Protein AF-0000000080280709 (afdb_homodimer)

Foldseek 3Di:
DPPPPPPPPPPDQPLVVLLVVVVVCDVVCVQPAFRADDALVRVCVVSVDDSVSSVSNLVVCVVVQQWDADVPPHIGGHPLPAQEAEPPCLQVVDFFASLCVSLVVVVWHKDKDKDKDKFFDDPVRCVLQVHDGGAIWIKMWMFMDTNPATFKIKIKIFGCVQCPPHQPVDCQDHPSNGGYDQNSSVVVFKHWDDKDKDKDKAADDPVCCVRRVADPPWIKIKIWMWIWIDGDPDPDTGTGMIMIMIGGPSRHDYHYDDDDDD/DPPPPPPPPPPPQPLVVLLVVVVVCDVVCVQPAFRADDALVRSCVVSVDDSVSSVSNLVVCVLVQQWDADPPPHIGGHPLPAQEAEPPCLQVVDFFASLCVSLVVVVWHKDKDKDKDKFFDDPVRCVLQVHDGGAIWIKMWMFMDTNPATFKIKIKIFGCVQLPPHQPVDCQDHPSNGGYDQNSSVVVFKHWDDKDKDKDKAADDPVCCVRRVADPPWIKIKIWMWIWIDGDPDPDTGTGMIMIMIGGPSRHDYHYDDDDDD

Secondary structure (DSSP, 8-state):
-------------HHHHHHHHHHHHHHTTSS-BTPBPPPHHHHHHHHT--HHHHHHHHHHHHHTTSEEEETTTEEEE-----EEEEETGGGTS-SB-HHHHHHHHTT--EEEEEEEEEEEPPHHHHHHHT--TT-EEEEEEEEEEETTEEEEEEEEEEEHHHHTTSTTSSTTSSTTTTB-HHHHHHTTTEEEEEEEEEEEEEPPPHHHHHHHTPPTT--EEEEEEEEEEEETT----EEEEEEEEEEETTTEEEEEEEEPP-/-------------HHHHHHHHHHHHHHTTSS-BTPBPPPHHHHHHHHT--HHHHHHHHHHHHHTTSEEEETTTEEEE-----EEEEETGGGTS-SB-HHHHHHHHTT--EEEEEEEEEEEPPHHHHHHHT--TT-EEEEEEEEEEETTEEEEEEEEEEEHHHHTTSTTSSTTSSTTTTB-HHHHHHTTTEEEEEEEEEEEEEPPPHHHHHHHTPPTT--EEEEEEEEEEEETT----EEEEEEEEEEETTTEEEEEEEEPP-

Structure (mmCIF, N/CA/C/O backbone):
data_AF-0000000080280709-model_v1
#
loop_
_entity.id
_entity.type
_entity.pdbx_description
1 polymer 'HTH gntR-type domain-containing protein'
#
loop_
_atom_site.group_PDB
_atom_site.id
_atom_site.type_symbol
_atom_site.label_atom_id
_atom_site.label_alt_id
_atom_site.label_comp_id
_atom_site.label_asym_id
_atom_site.label_entity_id
_atom_site.label_seq_id
_atom_site.pdbx_PDB_ins_code
_atom_site.Cartn_x
_atom_site.Cartn_y
_atom_site.Cartn_z
_atom_site.occupancy
_atom_site.B_iso_or_equiv
_atom_site.auth_seq_id
_atom_site.auth_comp_id
_atom_site.auth_asym_id
_atom_site.auth_atom_id
_atom_site.pdbx_PDB_model_num
ATOM 1 N N . MET A 1 1 ? -32.844 34.219 34.625 1 28.3 1 MET A N 1
ATOM 2 C CA . MET A 1 1 ? -33.438 33.531 33.469 1 28.3 1 MET A CA 1
ATOM 3 C C . MET A 1 1 ? -32.469 33.438 32.312 1 28.3 1 MET A C 1
ATOM 5 O O . MET A 1 1 ? -32.656 34.062 31.297 1 28.3 1 MET A O 1
ATOM 9 N N . SER A 1 2 ? -31.188 33.344 32.469 1 33.78 2 SER A N 1
ATOM 10 C CA . SER A 1 2 ? -30.172 33.375 31.406 1 33.78 2 SER A CA 1
ATOM 11 C C . SER A 1 2 ? -30.312 32.188 30.469 1 33.78 2 SER A C 1
ATOM 13 O O . SER A 1 2 ? -30.219 31.031 30.891 1 33.78 2 SER A O 1
ATOM 15 N N . SER A 1 3 ? -31.141 32.344 29.328 1 34.31 3 SER A N 1
ATOM 16 C CA . SER A 1 3 ? -31.516 31.453 28.266 1 34.31 3 SER A CA 1
ATOM 17 C C . SER A 1 3 ? -30.281 30.875 27.562 1 34.31 3 SER A C 1
ATOM 19 O O . SER A 1 3 ? -29.406 31.641 27.125 1 34.31 3 SER A O 1
ATOM 21 N N . ASN A 1 4 ? -29.656 29.844 27.984 1 36.59 4 ASN A N 1
ATOM 22 C CA . ASN A 1 4 ? -28.594 29.047 27.375 1 36.59 4 ASN A CA 1
ATOM 23 C C . ASN A 1 4 ? -28.891 28.75 25.906 1 36.59 4 ASN A C 1
ATOM 25 O O . ASN A 1 4 ? -29.719 27.906 25.594 1 36.59 4 ASN A O 1
ATOM 29 N N . ASP A 1 5 ? -28.906 29.766 24.984 1 34.97 5 ASP A N 1
ATOM 30 C CA . ASP A 1 5 ? -29.094 29.719 23.531 1 34.97 5 ASP A CA 1
ATOM 31 C C . ASP A 1 5 ? -28.172 28.688 22.891 1 34.97 5 ASP A C 1
ATOM 33 O O . ASP A 1 5 ? -26.953 28.781 22.984 1 34.97 5 ASP A O 1
ATOM 37 N N . ARG A 1 6 ? -28.547 27.406 22.859 1 39.41 6 ARG A N 1
ATOM 38 C CA . ARG A 1 6 ? -27.906 26.312 22.141 1 39.41 6 ARG A CA 1
ATOM 39 C C . ARG A 1 6 ? -27.469 26.766 20.75 1 39.41 6 ARG A C 1
ATOM 41 O O . ARG A 1 6 ? -28.281 27.281 19.969 1 39.41 6 ARG A O 1
ATOM 48 N N . SER A 1 7 ? -26.25 27.219 20.547 1 40.31 7 SER A N 1
ATOM 49 C CA . SER A 1 7 ? -25.578 27.562 19.297 1 40.31 7 SER A CA 1
ATOM 50 C C . SER A 1 7 ? -25.906 26.562 18.203 1 40.31 7 SER A C 1
ATOM 52 O O . SER A 1 7 ? -25.625 25.359 18.344 1 40.31 7 SER A O 1
ATOM 54 N N . ALA A 1 8 ? -27.047 26.562 17.531 1 42.47 8 ALA A N 1
ATOM 55 C CA . ALA A 1 8 ? -27.5 25.891 16.312 1 42.47 8 ALA A CA 1
ATOM 56 C C . ALA A 1 8 ? -26.359 25.719 15.328 1 42.47 8 ALA A C 1
ATOM 58 O O . ALA A 1 8 ? -25.672 26.672 14.977 1 42.47 8 ALA A O 1
ATOM 59 N N . THR A 1 9 ? -25.719 24.703 15.203 1 44.59 9 THR A N 1
ATOM 60 C CA . THR A 1 9 ? -24.719 24.344 14.203 1 44.59 9 THR A CA 1
ATOM 61 C C . THR A 1 9 ? -25.125 24.859 12.828 1 44.59 9 THR A C 1
ATOM 63 O O . THR A 1 9 ? -26.203 24.531 12.328 1 44.59 9 THR A O 1
ATOM 66 N N . LYS A 1 10 ? -24.906 26.078 12.43 1 52.16 10 LYS A N 1
ATOM 67 C CA . LYS A 1 10 ? -25.203 26.781 11.18 1 52.16 10 LYS A CA 1
ATOM 68 C C . LYS A 1 10 ? -25.062 25.828 9.984 1 52.16 10 LYS A C 1
ATOM 70 O O . LYS A 1 10 ? -24.062 25.109 9.875 1 52.16 10 LYS A O 1
ATOM 75 N N . PRO A 1 11 ? -26.078 25.547 9.266 1 57.25 11 PRO A N 1
ATOM 76 C CA . PRO A 1 11 ? -26.047 24.719 8.055 1 57.25 11 PRO A CA 1
ATOM 77 C C . PRO A 1 11 ? -24.906 25.078 7.113 1 57.25 11 PRO A C 1
ATOM 79 O O . PRO A 1 11 ? -24.5 26.234 7.051 1 57.25 11 PRO A O 1
ATOM 82 N N . ALA A 1 12 ? -24.188 24.156 6.664 1 64 12 ALA A N 1
ATOM 83 C CA . ALA A 1 12 ? -23.125 24.422 5.707 1 64 12 ALA A CA 1
ATOM 84 C C . ALA A 1 12 ? -23.594 25.359 4.602 1 64 12 ALA A C 1
ATOM 86 O O . ALA A 1 12 ? -24.75 25.312 4.18 1 64 12 ALA A O 1
ATOM 87 N N . PRO A 1 13 ? -22.797 26.312 4.223 1 74.5 13 PRO A N 1
ATOM 88 C CA . PRO A 1 13 ? -23.141 27.188 3.1 1 74.5 13 PRO A CA 1
ATOM 89 C C . PRO A 1 13 ? -23.656 26.422 1.882 1 74.5 13 PRO A C 1
ATOM 91 O O . PRO A 1 13 ? -23.203 25.297 1.623 1 74.5 13 PRO A O 1
ATOM 94 N N . GLN A 1 14 ? -24.609 26.922 1.315 1 82.44 14 GLN A N 1
ATOM 95 C CA . GLN A 1 14 ? -25.312 26.266 0.213 1 82.44 14 GLN A CA 1
ATOM 96 C C . GLN A 1 14 ? -24.328 25.797 -0.856 1 82.44 14 GLN A C 1
ATOM 98 O O . GLN A 1 14 ? -24.516 24.719 -1.444 1 82.44 14 GLN A O 1
ATOM 103 N N . TYR A 1 15 ? -23.219 26.656 -1.195 1 85.62 15 TYR A N 1
ATOM 104 C CA . TYR A 1 15 ? -22.281 26.234 -2.23 1 85.62 15 TYR A CA 1
ATOM 105 C C . TYR A 1 15 ? -21.578 24.953 -1.834 1 85.62 15 TYR A C 1
ATOM 107 O O . TYR A 1 15 ? -21.266 24.109 -2.686 1 85.62 15 TYR A O 1
ATOM 115 N N . MET A 1 16 ? -21.391 24.703 -0.608 1 81.06 16 MET A N 1
ATOM 116 C CA . MET A 1 16 ? -20.734 23.5 -0.13 1 81.06 16 MET A CA 1
ATOM 117 C C . MET A 1 16 ? -21.656 22.297 -0.261 1 81.06 16 MET A C 1
ATOM 119 O O . MET A 1 16 ? -21.203 21.188 -0.563 1 81.06 16 MET A O 1
ATOM 123 N N . GLN A 1 17 ? -22.891 22.578 -0.049 1 83.06 17 GLN A N 1
ATOM 124 C CA . GLN A 1 17 ? -23.875 21.516 -0.211 1 83.06 17 GLN A CA 1
ATOM 125 C C . GLN A 1 17 ? -23.938 21.047 -1.662 1 83.06 17 GLN A C 1
ATOM 127 O O . GLN A 1 17 ? -23.969 19.844 -1.932 1 83.06 17 GLN A O 1
ATOM 132 N N . ILE A 1 18 ? -24.016 22 -2.506 1 87.81 18 ILE A N 1
ATOM 133 C CA . ILE A 1 18 ? -24.047 21.688 -3.93 1 87.81 18 ILE A CA 1
ATOM 134 C C . ILE A 1 18 ? -22.766 20.953 -4.328 1 87.81 18 ILE A C 1
ATOM 136 O O . ILE A 1 18 ? -22.812 19.953 -5.039 1 87.81 18 ILE A O 1
ATOM 140 N N . ALA A 1 19 ? -21.656 21.484 -3.795 1 86.62 19 ALA A N 1
ATOM 141 C CA . ALA A 1 19 ? -20.375 20.844 -4.098 1 86.62 19 ALA A CA 1
ATOM 142 C C . ALA A 1 19 ? -20.344 19.406 -3.604 1 86.62 19 ALA A C 1
ATOM 144 O O . ALA A 1 19 ? -19.875 18.516 -4.309 1 86.62 19 ALA A O 1
ATOM 145 N N . GLU A 1 20 ? -20.828 19.234 -2.48 1 79.31 20 GLU A N 1
ATOM 146 C CA . GLU A 1 20 ? -20.859 17.891 -1.909 1 79.31 20 GLU A CA 1
ATOM 147 C C . GLU A 1 20 ? -21.734 16.953 -2.736 1 79.31 20 GLU A C 1
ATOM 149 O O . GLU A 1 20 ? -21.391 15.789 -2.943 1 79.31 20 GLU A O 1
ATOM 154 N N . ASP A 1 21 ? -22.812 17.469 -3.191 1 80.81 21 ASP A N 1
ATOM 155 C CA . ASP A 1 21 ? -23.703 16.688 -4.047 1 80.81 21 ASP A CA 1
ATOM 156 C C . ASP A 1 21 ? -23 16.266 -5.34 1 80.81 21 ASP A C 1
ATOM 158 O O . ASP A 1 21 ? -23.047 15.102 -5.73 1 80.81 21 ASP A O 1
ATOM 162 N N . LEU A 1 22 ? -22.375 17.203 -5.941 1 85.5 22 LEU A N 1
ATOM 163 C CA . LEU A 1 22 ? -21.656 16.922 -7.176 1 85.5 22 LEU A CA 1
ATOM 164 C C . LEU A 1 22 ? -20.5 15.953 -6.918 1 85.5 22 LEU A C 1
ATOM 166 O O . LEU A 1 22 ? -20.281 15.023 -7.699 1 85.5 22 LEU A O 1
ATOM 170 N N . ARG A 1 23 ? -19.828 16.141 -5.781 1 77.5 23 ARG A N 1
ATOM 171 C CA . ARG A 1 23 ? -18.75 15.242 -5.375 1 77.5 23 ARG A CA 1
ATOM 172 C C . ARG A 1 23 ? -19.25 13.805 -5.301 1 77.5 23 ARG A C 1
ATOM 174 O O . ARG A 1 23 ? -18.578 12.891 -5.789 1 77.5 23 ARG A O 1
ATOM 181 N N . GLN A 1 24 ? -20.328 13.688 -4.715 1 71.81 24 GLN A N 1
ATOM 182 C CA . GLN A 1 24 ? -20.906 12.359 -4.547 1 71.81 24 GLN A CA 1
ATOM 183 C C . GLN A 1 24 ? -21.266 11.742 -5.898 1 71.81 24 GLN A C 1
ATOM 185 O O . GLN A 1 24 ? -21 10.562 -6.129 1 71.81 24 GLN A O 1
ATOM 190 N N . GLN A 1 25 ? -21.797 12.57 -6.723 1 77.62 25 GLN A N 1
ATOM 191 C CA . GLN A 1 25 ? -22.156 12.078 -8.047 1 77.62 25 GLN A CA 1
ATOM 192 C C . GLN A 1 25 ? -20.938 11.656 -8.844 1 77.62 25 GLN A C 1
ATOM 194 O O . GLN A 1 25 ? -20.953 10.656 -9.555 1 77.62 25 GLN A O 1
ATOM 199 N N . ILE A 1 26 ? -19.891 12.398 -8.656 1 77 26 ILE A N 1
ATOM 200 C CA . ILE A 1 26 ? -18.641 12.086 -9.328 1 77 26 ILE A CA 1
ATOM 201 C C . ILE A 1 26 ? -18.062 10.781 -8.766 1 77 26 ILE A C 1
ATOM 203 O O . ILE A 1 26 ? -17.656 9.898 -9.523 1 77 26 ILE A O 1
ATOM 207 N N . ARG A 1 27 ? -18.203 10.719 -7.492 1 63 27 ARG A N 1
ATOM 208 C CA . ARG A 1 27 ? -17.641 9.57 -6.789 1 63 27 ARG A CA 1
ATOM 209 C C . ARG A 1 27 ? -18.344 8.281 -7.191 1 63 27 ARG A C 1
ATOM 211 O O . ARG A 1 27 ? -17.703 7.246 -7.379 1 63 27 ARG A O 1
ATOM 218 N N . VAL A 1 28 ? -19.625 8.398 -7.34 1 58.59 28 VAL A N 1
ATOM 219 C CA . VAL A 1 28 ? -20.391 7.184 -7.594 1 58.59 28 VAL A CA 1
ATOM 220 C C . VAL A 1 28 ? -20.531 6.965 -9.102 1 58.59 28 VAL A C 1
ATOM 222 O O . VAL A 1 28 ? -21.234 6.062 -9.539 1 58.59 28 VAL A O 1
ATOM 225 N N . GLY A 1 29 ? -19.844 7.781 -9.844 1 63.94 29 GLY A N 1
ATOM 226 C CA . GLY A 1 29 ? -19.75 7.586 -11.281 1 63.94 29 GLY A CA 1
ATOM 227 C C . GLY A 1 29 ? -20.938 8.141 -12.039 1 63.94 29 GLY A C 1
ATOM 228 O O . GLY A 1 29 ? -21.031 7.98 -13.258 1 63.94 29 GLY A O 1
ATOM 229 N N . LEU A 1 30 ? -21.891 8.742 -11.359 1 71.44 30 LEU A N 1
ATOM 230 C CA . LEU A 1 30 ? -23.031 9.367 -12.031 1 71.44 30 LEU A CA 1
ATOM 231 C C . LEU A 1 30 ? -22.562 10.5 -12.938 1 71.44 30 LEU A C 1
ATOM 233 O O . LEU A 1 30 ? -23.172 10.75 -13.984 1 71.44 30 LEU A O 1
ATOM 237 N N . LEU A 1 31 ? -21.609 11.195 -12.516 1 79.88 31 LEU A N 1
ATOM 238 C CA . LEU A 1 31 ? -20.875 12.148 -13.336 1 79.88 31 LEU A CA 1
ATOM 239 C C . LEU A 1 31 ? -19.516 11.578 -13.727 1 79.88 31 LEU A C 1
ATOM 241 O O . LEU A 1 31 ? -18.562 11.625 -12.938 1 79.88 31 LEU A O 1
ATOM 245 N N . PRO A 1 32 ? -19.516 10.969 -14.828 1 74.44 32 PRO A N 1
ATOM 246 C CA . PRO A 1 32 ? -18.281 10.266 -15.195 1 74.44 32 PRO A CA 1
ATOM 247 C C . PRO A 1 32 ? -17.141 11.219 -15.531 1 74.44 32 PRO A C 1
ATOM 249 O O . PRO A 1 32 ? -17.375 12.375 -15.883 1 74.44 32 PRO A O 1
ATOM 252 N N . VAL A 1 33 ? -15.922 10.648 -15.367 1 74.06 33 VAL A N 1
ATOM 253 C CA . VAL A 1 33 ? -14.734 11.398 -15.773 1 74.06 33 VAL A CA 1
ATOM 254 C C . VAL A 1 33 ? -14.906 11.898 -17.203 1 74.06 33 VAL A C 1
ATOM 256 O O . VAL A 1 33 ? -15.391 11.164 -18.078 1 74.06 33 VAL A O 1
ATOM 259 N N . ASP A 1 34 ? -14.633 13.078 -17.344 1 78.06 34 ASP A N 1
ATOM 260 C CA . ASP A 1 34 ? -14.703 13.82 -18.609 1 78.06 34 ASP A CA 1
ATOM 261 C C . ASP A 1 34 ? -16.156 14.031 -19.031 1 78.06 34 ASP A C 1
ATOM 263 O O . ASP A 1 34 ? -16.422 14.539 -20.125 1 78.06 34 ASP A O 1
ATOM 267 N N . GLY A 1 35 ? -17.047 13.664 -18.234 1 82.06 35 GLY A N 1
ATOM 268 C CA . GLY A 1 35 ? -18.438 14.016 -18.453 1 82.06 35 GLY A CA 1
ATOM 269 C C . GLY A 1 35 ? -18.766 15.422 -17.984 1 82.06 35 GLY A C 1
ATOM 270 O O . GLY A 1 35 ? -18.125 15.961 -17.094 1 82.06 35 GLY A O 1
ATOM 271 N N . PRO A 1 36 ? -19.812 15.977 -18.688 1 86.12 36 PRO A N 1
ATOM 272 C CA . PRO A 1 36 ? -20.219 17.312 -18.266 1 86.12 36 PRO A CA 1
ATOM 273 C C . PRO A 1 36 ? -20.922 17.312 -16.906 1 86.12 36 PRO A C 1
ATOM 275 O O . PRO A 1 36 ? -21.625 16.359 -16.578 1 86.12 36 PRO A O 1
ATOM 278 N N . VAL A 1 37 ? -20.594 18.297 -16.141 1 89.75 37 VAL A N 1
ATOM 279 C CA . VAL A 1 37 ? -21.391 18.531 -14.938 1 89.75 37 VAL A CA 1
ATOM 280 C C . VAL A 1 37 ? -22.422 19.625 -15.227 1 89.75 37 VAL A C 1
ATOM 282 O O . VAL A 1 37 ? -22.266 20.406 -16.156 1 89.75 37 VAL A O 1
ATOM 285 N N . PRO A 1 38 ? -23.562 19.625 -14.484 1 90.44 38 PRO A N 1
ATOM 286 C CA . PRO A 1 38 ? -24.547 20.703 -14.672 1 90.44 38 PRO A CA 1
ATOM 287 C C . PRO A 1 38 ? -23.922 22.078 -14.633 1 90.44 38 PRO A C 1
ATOM 289 O O . PRO A 1 38 ? -23.016 22.328 -13.828 1 90.44 38 PRO A O 1
ATOM 292 N N . SER A 1 39 ? -24.359 22.891 -15.57 1 89.56 39 SER A N 1
ATOM 293 C CA . SER A 1 39 ? -23.875 24.266 -15.602 1 89.56 39 SER A CA 1
ATOM 294 C C . SER A 1 39 ? -24.312 25.031 -14.352 1 89.56 39 SER A C 1
ATOM 296 O O . SER A 1 39 ? -25.203 24.578 -13.617 1 89.56 39 SER A O 1
ATOM 298 N N . ALA A 1 40 ? -23.609 26.141 -14.148 1 91.56 40 ALA A N 1
ATOM 299 C CA . ALA A 1 40 ? -24.016 27 -13.039 1 91.56 40 ALA A CA 1
ATOM 300 C C . ALA A 1 40 ? -25.484 27.375 -13.148 1 91.56 40 ALA A C 1
ATOM 302 O O . ALA A 1 40 ? -26.219 27.359 -12.148 1 91.56 40 ALA A O 1
ATOM 303 N N . ALA A 1 41 ? -25.938 27.641 -14.32 1 91.56 41 ALA A N 1
ATOM 304 C CA . ALA A 1 41 ? -27.328 28 -14.562 1 91.56 41 ALA A CA 1
ATOM 305 C C . ALA A 1 41 ? -28.25 26.828 -14.219 1 91.56 41 ALA A C 1
ATOM 307 O O . ALA A 1 41 ? -29.297 27.016 -13.602 1 91.56 41 ALA A O 1
ATOM 308 N N . ALA A 1 42 ? -27.859 25.719 -14.617 1 93.12 42 ALA A N 1
ATOM 309 C CA . ALA A 1 42 ? -28.656 24.516 -14.328 1 93.12 42 ALA A CA 1
ATOM 310 C C . ALA A 1 42 ? -28.703 24.25 -12.828 1 93.12 42 ALA A C 1
ATOM 312 O O . ALA A 1 42 ? -29.75 23.875 -12.297 1 93.12 42 ALA A O 1
ATOM 313 N N . LEU A 1 43 ? -27.578 24.406 -12.156 1 93.06 43 LEU A N 1
ATOM 314 C CA . LEU A 1 43 ? -27.516 24.188 -10.719 1 93.06 43 LEU A CA 1
ATOM 315 C C . LEU A 1 43 ? -28.391 25.188 -9.969 1 93.06 43 LEU A C 1
ATOM 317 O O . LEU A 1 43 ? -29 24.844 -8.953 1 93.06 43 LEU A O 1
ATOM 321 N N . CYS A 1 44 ? -28.469 26.406 -10.461 1 90.94 44 CYS A N 1
ATOM 322 C CA . CYS A 1 44 ? -29.359 27.422 -9.906 1 90.94 44 CYS A CA 1
ATOM 323 C C . CYS A 1 44 ? -30.797 26.938 -9.891 1 90.94 44 CYS A C 1
ATOM 325 O O . CYS A 1 44 ? -31.484 27.047 -8.867 1 90.94 44 CYS A O 1
ATOM 327 N N . LYS A 1 45 ? -31.109 26.453 -10.984 1 91.25 45 LYS A N 1
ATOM 328 C CA . LYS A 1 45 ? -32.5 25.984 -11.133 1 91.25 45 LYS A CA 1
ATOM 329 C C . LYS A 1 45 ? -32.75 24.766 -10.266 1 91.25 45 LYS A C 1
ATOM 331 O O . LYS A 1 45 ? -33.781 24.656 -9.617 1 91.25 45 LYS A O 1
ATOM 336 N N . GLN A 1 46 ? -31.812 23.891 -10.25 1 89.56 46 GLN A N 1
ATOM 337 C CA . GLN A 1 46 ? -31.969 22.609 -9.555 1 89.56 46 GLN A CA 1
ATOM 338 C C . GLN A 1 46 ? -32 22.797 -8.047 1 89.56 46 GLN A C 1
ATOM 340 O O . GLN A 1 46 ? -32.719 22.109 -7.34 1 89.56 46 GLN A O 1
ATOM 345 N N . HIS A 1 47 ? -31.172 23.719 -7.535 1 89.69 47 HIS A N 1
ATOM 346 C CA . HIS A 1 47 ? -30.969 23.844 -6.094 1 89.69 47 HIS A CA 1
ATOM 347 C C . HIS A 1 47 ? -31.578 25.141 -5.562 1 89.69 47 HIS A C 1
ATOM 349 O O . HIS A 1 47 ? -31.531 25.406 -4.359 1 89.69 47 HIS A O 1
ATOM 355 N N . ASP A 1 48 ? -32.156 25.891 -6.441 1 90.75 48 ASP A N 1
ATOM 356 C CA . ASP A 1 48 ? -32.75 27.172 -6.09 1 90.75 48 ASP A CA 1
ATOM 357 C C . ASP A 1 48 ? -31.75 28.062 -5.348 1 90.75 48 ASP A C 1
ATOM 359 O O . ASP A 1 48 ? -32.031 28.5 -4.227 1 90.75 48 ASP A O 1
ATOM 363 N N . VAL A 1 49 ? -30.656 28.266 -5.941 1 91.19 49 VAL A N 1
ATOM 364 C CA . VAL A 1 49 ? -29.594 29.109 -5.383 1 91.19 49 VAL A CA 1
ATOM 365 C C . VAL A 1 49 ? -29.156 30.141 -6.41 1 91.19 49 VAL A C 1
ATOM 367 O O . VAL A 1 49 ? -29.547 30.078 -7.578 1 91.19 49 VAL A O 1
ATOM 370 N N . SER A 1 50 ? -28.453 31.109 -5.906 1 90.75 50 SER A N 1
ATOM 371 C CA . SER A 1 50 ? -27.953 32.156 -6.777 1 90.75 50 SER A CA 1
ATOM 372 C C . SER A 1 50 ? -26.844 31.656 -7.691 1 90.75 50 SER A C 1
ATOM 374 O O . SER A 1 50 ? -26.234 30.641 -7.418 1 90.75 50 SER A O 1
ATOM 376 N N . MET A 1 51 ? -26.672 32.469 -8.82 1 91.69 51 MET A N 1
ATOM 377 C CA . MET A 1 51 ? -25.578 32.188 -9.742 1 91.69 51 MET A CA 1
ATOM 378 C C . MET A 1 51 ? -24.234 32.219 -9.008 1 91.69 51 MET A C 1
ATOM 380 O O . MET A 1 51 ? -23.344 31.406 -9.297 1 91.69 51 MET A O 1
ATOM 384 N N . ILE A 1 52 ? -24.094 33.094 -8.117 1 90.44 52 ILE A N 1
ATOM 385 C CA . ILE A 1 52 ? -22.859 33.219 -7.352 1 90.44 52 ILE A CA 1
ATOM 386 C C . ILE A 1 52 ? -22.625 31.953 -6.551 1 90.44 52 ILE A C 1
ATOM 388 O O . ILE A 1 52 ? -21.5 31.438 -6.523 1 90.44 52 ILE A O 1
ATOM 392 N N . THR A 1 53 ? -23.594 31.484 -5.949 1 89.12 53 THR A N 1
ATOM 393 C CA . THR A 1 53 ? -23.531 30.266 -5.141 1 89.12 53 THR A CA 1
ATOM 394 C C . THR A 1 53 ? -23.188 29.062 -6.004 1 89.12 53 THR A C 1
ATOM 396 O O . THR A 1 53 ? -22.312 28.266 -5.648 1 89.12 53 THR A O 1
ATOM 399 N N . SER A 1 54 ? -23.906 28.875 -7.082 1 91.81 54 SER A N 1
ATOM 400 C CA . SER A 1 54 ? -23.656 27.75 -7.973 1 91.81 54 SER A CA 1
ATOM 401 C C . SER A 1 54 ? -22.25 27.797 -8.555 1 91.81 54 SER A C 1
ATOM 403 O O . SER A 1 54 ? -21.562 26.766 -8.633 1 91.81 54 SER A O 1
ATOM 405 N N . LYS A 1 55 ? -21.844 28.953 -8.93 1 90.38 55 LYS A N 1
ATOM 406 C CA . LYS A 1 55 ? -20.5 29.125 -9.469 1 90.38 55 LYS A CA 1
ATOM 407 C C . LYS A 1 55 ? -19.438 28.812 -8.422 1 90.38 55 LYS A C 1
ATOM 409 O O . LYS A 1 55 ? -18.422 28.188 -8.727 1 90.38 55 LYS A O 1
ATOM 414 N N . LYS A 1 56 ? -19.719 29.25 -7.246 1 87.44 56 LYS A N 1
ATOM 415 C CA . LYS A 1 56 ? -18.797 28.969 -6.145 1 87.44 56 LYS A CA 1
ATOM 416 C C . LYS A 1 56 ? -18.656 27.469 -5.922 1 87.44 56 LYS A C 1
ATOM 418 O O . LYS A 1 56 ? -17.562 26.984 -5.629 1 87.44 56 LYS A O 1
ATOM 423 N N . ALA A 1 57 ? -19.719 26.766 -6.051 1 88.94 57 ALA A N 1
ATOM 424 C CA . ALA A 1 57 ? -19.688 25.312 -5.906 1 88.94 57 ALA A CA 1
ATOM 425 C C . ALA A 1 57 ? -18.812 24.656 -6.969 1 88.94 57 ALA A C 1
ATOM 427 O O . ALA A 1 57 ? -17.984 23.812 -6.66 1 88.94 57 ALA A O 1
ATOM 428 N N . LEU A 1 58 ? -19.078 25.094 -8.188 1 88.88 58 LEU A N 1
ATOM 429 C CA . LEU A 1 58 ? -18.297 24.547 -9.289 1 88.88 58 LEU A CA 1
ATOM 430 C C . LEU A 1 58 ? -16.828 24.922 -9.164 1 88.88 58 LEU A C 1
ATOM 432 O O . LEU A 1 58 ? -15.945 24.109 -9.43 1 88.88 58 LEU A O 1
ATOM 436 N N . GLN A 1 59 ? -16.578 26.141 -8.68 1 82.75 59 GLN A N 1
ATOM 437 C CA . GLN A 1 59 ? -15.203 26.609 -8.477 1 82.75 59 GLN A CA 1
ATOM 438 C C . GLN A 1 59 ? -14.5 25.812 -7.387 1 82.75 59 GLN A C 1
ATOM 440 O O . GLN A 1 59 ? -13.32 25.484 -7.516 1 82.75 59 GLN A O 1
ATOM 445 N N . LEU A 1 60 ? -15.227 25.594 -6.398 1 79.12 60 LEU A N 1
ATOM 446 C CA . LEU A 1 60 ? -14.672 24.781 -5.328 1 79.12 60 LEU A CA 1
ATOM 447 C C . LEU A 1 60 ? -14.227 23.422 -5.863 1 79.12 60 LEU A C 1
ATOM 449 O O . LEU A 1 60 ? -13.102 22.984 -5.609 1 79.12 60 LEU A O 1
ATOM 453 N N . LEU A 1 61 ? -15.094 22.766 -6.602 1 80.56 61 LEU A N 1
ATOM 454 C CA . LEU A 1 61 ? -14.789 21.453 -7.145 1 80.56 61 LEU A CA 1
ATOM 455 C C . LEU A 1 61 ? -13.641 21.531 -8.148 1 80.56 61 LEU A C 1
ATOM 457 O O . LEU A 1 61 ? -12.836 20.609 -8.258 1 80.56 61 LEU A O 1
ATOM 461 N N . GLN A 1 62 ? -13.57 22.641 -8.883 1 77 62 GLN A N 1
ATOM 462 C CA . GLN A 1 62 ? -12.453 22.859 -9.797 1 77 62 GLN A CA 1
ATOM 463 C C . GLN A 1 62 ? -11.141 23.031 -9.047 1 77 62 GLN A C 1
ATOM 465 O O . GLN A 1 62 ? -10.117 22.469 -9.445 1 77 62 GLN A O 1
ATOM 470 N N . SER A 1 63 ? -11.305 23.734 -7.965 1 66.62 63 SER A N 1
ATOM 471 C CA . SER A 1 63 ? -10.109 23.953 -7.164 1 66.62 63 SER A CA 1
ATOM 472 C C . SER A 1 63 ? -9.609 22.641 -6.555 1 66.62 63 SER A C 1
ATOM 474 O O . SER A 1 63 ? -8.414 22.484 -6.285 1 66.62 63 SER A O 1
ATOM 476 N N . GLU A 1 64 ? -10.555 21.766 -6.398 1 63.06 64 GLU A N 1
ATOM 477 C CA . GLU A 1 64 ? -10.234 20.453 -5.844 1 63.06 64 GLU A CA 1
ATOM 478 C C . GLU A 1 64 ? -9.75 19.5 -6.934 1 63.06 64 GLU A C 1
ATOM 480 O O . GLU A 1 64 ? -9.391 18.359 -6.648 1 63.06 64 GLU A O 1
ATOM 485 N N . GLY A 1 65 ? -9.773 19.922 -8.148 1 65.94 65 GLY A N 1
ATOM 486 C CA . GLY A 1 65 ? -9.32 19.125 -9.273 1 65.94 65 GLY A CA 1
ATOM 487 C C . GLY A 1 65 ? -10.367 18.156 -9.773 1 65.94 65 GLY A C 1
ATOM 488 O O . GLY A 1 65 ? -10.062 17.266 -10.578 1 65.94 65 GLY A O 1
ATOM 489 N N . LEU A 1 66 ? -11.516 18.234 -9.219 1 73.19 66 LEU A N 1
ATOM 490 C CA . LEU A 1 66 ? -12.57 17.281 -9.578 1 73.19 66 LEU A CA 1
ATOM 491 C C . LEU A 1 66 ? -13.234 17.672 -10.891 1 73.19 66 LEU A C 1
ATOM 493 O O . LEU A 1 66 ? -13.852 16.844 -11.555 1 73.19 66 LEU A O 1
ATOM 497 N N . LEU A 1 67 ? -13.141 19.031 -11.195 1 80 67 LEU A N 1
ATOM 498 C CA . LEU A 1 67 ? -13.75 19.547 -12.414 1 80 67 LEU A CA 1
ATOM 499 C C . LEU A 1 67 ? -12.742 20.344 -13.234 1 80 67 LEU A C 1
ATOM 501 O O . LEU A 1 67 ? -11.781 20.891 -12.688 1 80 67 LEU A O 1
ATOM 505 N N . TYR A 1 68 ? -12.906 20.25 -14.461 1 79.38 68 TYR A N 1
ATOM 506 C CA . TYR A 1 68 ? -12.211 21.188 -15.336 1 79.38 68 TYR A CA 1
ATOM 507 C C . TYR A 1 68 ? -13.18 21.844 -16.312 1 79.38 68 TYR A C 1
ATOM 509 O O . TYR A 1 68 ? -14.203 21.266 -16.656 1 79.38 68 TYR A O 1
ATOM 517 N N . SER A 1 69 ? -12.898 23.125 -16.547 1 79.94 69 SER A N 1
ATOM 518 C CA . SER A 1 69 ? -13.766 23.875 -17.453 1 79.94 69 SER A CA 1
ATOM 519 C C . SER A 1 69 ? -13.148 24 -18.844 1 79.94 69 SER A C 1
ATOM 521 O O . SER A 1 69 ? -11.93 24.141 -18.984 1 79.94 69 SER A O 1
ATOM 523 N N . VAL A 1 70 ? -13.938 23.797 -19.828 1 77.94 70 VAL A N 1
ATOM 524 C CA . VAL A 1 70 ? -13.555 24.047 -21.219 1 77.94 70 VAL A CA 1
ATOM 525 C C . VAL A 1 70 ? -14.305 25.266 -21.75 1 77.94 70 VAL A C 1
ATOM 527 O O . VAL A 1 70 ? -15.539 25.281 -21.797 1 77.94 70 VAL A O 1
ATOM 530 N N . PRO A 1 71 ? -13.477 26.297 -22.047 1 76.25 71 PRO A N 1
ATOM 531 C CA . PRO A 1 71 ? -14.148 27.5 -22.562 1 76.25 71 PRO A CA 1
ATOM 532 C C . PRO A 1 71 ? -15.109 27.188 -23.703 1 76.25 71 PRO A C 1
ATOM 534 O O . PRO A 1 71 ? -14.742 26.5 -24.656 1 76.25 71 PRO A O 1
ATOM 537 N N . GLY A 1 72 ? -16.297 27.688 -23.547 1 78.12 72 GLY A N 1
ATOM 538 C CA . GLY A 1 72 ? -17.312 27.578 -24.578 1 78.12 72 GLY A CA 1
ATOM 539 C C . GLY A 1 72 ? -18 26.234 -24.578 1 78.12 72 GLY A C 1
ATOM 540 O O . GLY A 1 72 ? -18.984 26.031 -25.312 1 78.12 72 GLY A O 1
ATOM 541 N N . LYS A 1 73 ? -17.5 25.234 -23.922 1 80.25 73 LYS A N 1
ATOM 542 C CA . LYS A 1 73 ? -18.094 23.906 -23.953 1 80.25 73 LYS A CA 1
ATOM 543 C C . LYS A 1 73 ? -18.75 23.547 -22.625 1 80.25 73 LYS A C 1
ATOM 545 O O . LYS A 1 73 ? -19.844 22.984 -22.609 1 80.25 73 LYS A O 1
ATOM 550 N N . GLY A 1 74 ? -18.125 23.953 -21.516 1 86.69 74 GLY A N 1
ATOM 551 C CA . GLY A 1 74 ? -18.734 23.672 -20.219 1 86.69 74 GLY A CA 1
ATOM 552 C C . GLY A 1 74 ? -17.734 23.172 -19.188 1 86.69 74 GLY A C 1
ATOM 553 O O . GLY A 1 74 ? -16.531 23.375 -19.344 1 86.69 74 GLY A O 1
ATOM 554 N N . THR A 1 75 ? -18.25 22.734 -18 1 86.31 75 THR A N 1
ATOM 555 C CA . THR A 1 75 ? -17.484 22.172 -16.891 1 86.31 75 THR A CA 1
ATOM 556 C C . THR A 1 75 ? -17.609 20.656 -16.859 1 86.31 75 THR A C 1
ATOM 558 O O . THR A 1 75 ? -18.703 20.109 -17.062 1 86.31 75 THR A O 1
ATOM 561 N N . PHE A 1 76 ? -16.422 19.969 -16.734 1 84.75 76 PHE A N 1
ATOM 562 C CA . PHE A 1 76 ? -16.359 18.516 -16.844 1 84.75 76 PHE A CA 1
ATOM 563 C C . PHE A 1 76 ? -15.703 17.906 -15.617 1 84.75 76 PHE A C 1
ATOM 565 O O . PHE A 1 76 ? -14.961 18.578 -14.898 1 84.75 76 PHE A O 1
ATOM 572 N N . VAL A 1 77 ? -16.156 16.656 -15.367 1 79.38 77 VAL A N 1
ATOM 573 C CA . VAL A 1 77 ? -15.516 15.906 -14.289 1 79.38 77 VAL A CA 1
ATOM 574 C C . VAL A 1 77 ? -14.078 15.578 -14.688 1 79.38 77 VAL A C 1
ATOM 576 O O . VAL A 1 77 ? -13.828 15.055 -15.773 1 79.38 77 VAL A O 1
ATOM 579 N N . ALA A 1 78 ? -13.133 16.172 -13.844 1 65 78 ALA A N 1
ATOM 580 C CA . ALA A 1 78 ? -11.711 15.938 -14.094 1 65 78 ALA A CA 1
ATOM 581 C C . ALA A 1 78 ? -11.32 14.5 -13.789 1 65 78 ALA A C 1
ATOM 583 O O . ALA A 1 78 ? -11.914 13.859 -12.906 1 65 78 ALA A O 1
ATOM 584 N N . GLU A 1 79 ? -10.68 14.047 -14.703 1 58.47 79 GLU A N 1
ATOM 585 C CA . GLU A 1 79 ? -10.031 12.797 -14.32 1 58.47 79 GLU A CA 1
ATOM 586 C C . GLU A 1 79 ? -9.023 13.016 -13.195 1 58.47 79 GLU A C 1
ATOM 588 O O . GLU A 1 79 ? -8.07 13.773 -13.352 1 58.47 79 GLU A O 1
ATOM 593 N N . MET A 1 80 ? -9.516 13.25 -11.969 1 56.59 80 MET A N 1
ATOM 594 C CA . MET A 1 80 ? -8.438 13.391 -10.992 1 56.59 80 MET A CA 1
ATOM 595 C C . MET A 1 80 ? -7.527 12.164 -11.016 1 56.59 80 MET A C 1
ATOM 597 O O . MET A 1 80 ? -7.848 11.133 -10.414 1 56.59 80 MET A O 1
ATOM 601 N N . LYS A 1 81 ? -6.586 12.297 -11.922 1 66.5 81 LYS A N 1
ATOM 602 C CA . LYS A 1 81 ? -5.688 11.148 -12.016 1 66.5 81 LYS A CA 1
ATOM 603 C C . LYS A 1 81 ? -4.77 11.062 -10.797 1 66.5 81 LYS A C 1
ATOM 605 O O . LYS A 1 81 ? -4.188 12.062 -10.383 1 66.5 81 LYS A O 1
ATOM 610 N N . ARG A 1 82 ? -4.949 10.078 -10 1 82.81 82 ARG A N 1
ATOM 611 C CA . ARG A 1 82 ? -4.02 9.781 -8.914 1 82.81 82 ARG A CA 1
ATOM 612 C C . ARG A 1 82 ? -2.574 9.883 -9.391 1 82.81 82 ARG A C 1
ATOM 614 O O . ARG A 1 82 ? -2.256 9.492 -10.508 1 82.81 82 ARG A O 1
ATOM 621 N N . MET A 1 83 ? -1.803 10.609 -8.625 1 89.12 83 MET A N 1
ATOM 622 C CA . MET A 1 83 ? -0.366 10.492 -8.867 1 89.12 83 MET A CA 1
ATOM 623 C C . MET A 1 83 ? 0.13 9.086 -8.555 1 89.12 83 MET A C 1
ATOM 625 O O . MET A 1 83 ? -0.439 8.398 -7.703 1 89.12 83 MET A O 1
ATOM 629 N N . VAL A 1 84 ? 1.173 8.719 -9.203 1 90.5 84 VAL A N 1
ATOM 630 C CA . VAL A 1 84 ? 1.671 7.352 -9.047 1 90.5 84 VAL A CA 1
ATOM 631 C C . VAL A 1 84 ? 2.99 7.367 -8.281 1 90.5 84 VAL A C 1
ATOM 633 O O . VAL A 1 84 ? 3.947 8.031 -8.695 1 90.5 84 VAL A O 1
ATOM 636 N N . ARG A 1 85 ? 2.947 6.727 -7.145 1 94.88 85 ARG A N 1
ATOM 637 C CA . ARG A 1 85 ? 4.172 6.465 -6.398 1 94.88 85 ARG A CA 1
ATOM 638 C C . ARG A 1 85 ? 4.738 5.09 -6.738 1 94.88 85 ARG A C 1
ATOM 640 O O . ARG A 1 85 ? 4.148 4.066 -6.387 1 94.88 85 ARG A O 1
ATOM 647 N N . THR A 1 86 ? 5.961 5.062 -7.383 1 92.25 86 THR A N 1
ATOM 648 C CA . THR A 1 86 ? 6.531 3.812 -7.871 1 92.25 86 THR A CA 1
ATOM 649 C C . THR A 1 86 ? 7.727 3.398 -7.02 1 92.25 86 THR A C 1
ATOM 651 O O . THR A 1 86 ? 8.781 4.035 -7.066 1 92.25 86 THR A O 1
ATOM 654 N N . MET A 1 87 ? 7.539 2.301 -6.305 1 93.88 87 MET A N 1
ATOM 655 C CA . MET A 1 87 ? 8.594 1.79 -5.43 1 93.88 87 MET A CA 1
ATOM 656 C C . MET A 1 87 ? 9.211 0.521 -6.004 1 93.88 87 MET A C 1
ATOM 658 O O . MET A 1 87 ? 8.516 -0.287 -6.625 1 93.88 87 MET A O 1
ATOM 662 N N . PRO A 1 88 ? 10.594 0.319 -5.852 1 89.31 88 PRO A N 1
ATOM 663 C CA . PRO A 1 88 ? 11.531 1.222 -5.191 1 89.31 88 PRO A CA 1
ATOM 664 C C . PRO A 1 88 ? 12.188 2.205 -6.16 1 89.31 88 PRO A C 1
ATOM 666 O O . PRO A 1 88 ? 13.008 3.031 -5.75 1 89.31 88 PRO A O 1
ATOM 669 N N . PHE A 1 89 ? 11.75 2.271 -7.344 1 84.69 89 PHE A N 1
ATOM 670 C CA . PHE A 1 89 ? 12.453 2.932 -8.438 1 84.69 89 PHE A CA 1
ATOM 671 C C . PHE A 1 89 ? 12.5 4.438 -8.219 1 84.69 89 PHE A C 1
ATOM 673 O O . PHE A 1 89 ? 13.43 5.109 -8.664 1 84.69 89 PHE A O 1
ATOM 680 N N . ARG A 1 90 ? 11.523 4.883 -7.52 1 86.5 90 ARG A N 1
ATOM 681 C CA . ARG A 1 90 ? 11.422 6.324 -7.32 1 86.5 90 ARG A CA 1
ATOM 682 C C . ARG A 1 90 ? 12.711 6.887 -6.73 1 86.5 90 ARG A C 1
ATOM 684 O O . ARG A 1 90 ? 13.031 8.062 -6.934 1 86.5 90 ARG A O 1
ATOM 691 N N . HIS A 1 91 ? 13.406 6.109 -6.051 1 86.62 91 HIS A N 1
ATOM 692 C CA . HIS A 1 91 ? 14.594 6.59 -5.363 1 86.62 91 HIS A CA 1
ATOM 693 C C . HIS A 1 91 ? 15.82 6.547 -6.277 1 86.62 91 HIS A C 1
ATOM 695 O O . HIS A 1 91 ? 16.859 7.133 -5.961 1 86.62 91 HIS A O 1
ATOM 701 N N . PHE A 1 92 ? 15.703 5.938 -7.43 1 83.88 92 PHE A N 1
ATOM 702 C CA . PHE A 1 92 ? 16.891 5.656 -8.234 1 83.88 92 PHE A CA 1
ATOM 703 C C . PHE A 1 92 ? 16.766 6.277 -9.617 1 83.88 92 PHE A C 1
ATOM 705 O O . PHE A 1 92 ? 17.656 6.117 -10.461 1 83.88 92 PHE A O 1
ATOM 712 N N . GLN A 1 93 ? 15.711 6.977 -9.852 1 76.06 93 GLN A N 1
ATOM 713 C CA . GLN A 1 93 ? 15.391 7.449 -11.195 1 76.06 93 GLN A CA 1
ATOM 714 C C . GLN A 1 93 ? 16.109 8.766 -11.5 1 76.06 93 GLN A C 1
ATOM 716 O O . GLN A 1 93 ? 16.391 9.07 -12.656 1 76.06 93 GLN A O 1
ATOM 721 N N . ALA A 1 94 ? 16.312 9.578 -10.484 1 77.62 94 ALA A N 1
ATOM 722 C CA . ALA A 1 94 ? 16.891 10.906 -10.695 1 77.62 94 ALA A CA 1
ATOM 723 C C . ALA A 1 94 ? 17.547 11.414 -9.422 1 77.62 94 ALA A C 1
ATOM 725 O O . ALA A 1 94 ? 17.328 10.875 -8.336 1 77.62 94 ALA A O 1
ATOM 726 N N . ALA A 1 95 ? 18.344 12.438 -9.648 1 84.44 95 ALA A N 1
ATOM 727 C CA . ALA A 1 95 ? 19.031 13.047 -8.516 1 84.44 95 ALA A CA 1
ATOM 728 C C . ALA A 1 95 ? 18.078 13.938 -7.715 1 84.44 95 ALA A C 1
ATOM 730 O O . ALA A 1 95 ? 18.297 14.148 -6.516 1 84.44 95 ALA A O 1
ATOM 731 N N . GLU A 1 96 ? 17.047 14.367 -8.336 1 88.75 96 GLU A N 1
ATOM 732 C CA . GLU A 1 96 ? 16.125 15.305 -7.699 1 88.75 96 GLU A CA 1
ATOM 733 C C . GLU A 1 96 ? 15.227 14.586 -6.699 1 88.75 96 GLU A C 1
ATOM 735 O O . GLU A 1 96 ? 15.156 13.359 -6.68 1 88.75 96 GLU A O 1
ATOM 740 N N . ARG A 1 97 ? 14.625 15.375 -5.914 1 93.19 97 ARG A N 1
ATOM 741 C CA . ARG A 1 97 ? 13.672 14.867 -4.934 1 93.19 97 ARG A CA 1
ATOM 742 C C . ARG A 1 97 ? 12.547 14.094 -5.609 1 93.19 97 ARG A C 1
ATOM 744 O O . ARG A 1 97 ? 12.078 14.484 -6.684 1 93.19 97 ARG A O 1
ATOM 751 N N . THR A 1 98 ? 12.062 13.062 -4.945 1 92.12 98 THR A N 1
ATOM 752 C CA . THR A 1 98 ? 11.133 12.109 -5.535 1 92.12 98 THR A CA 1
ATOM 753 C C . THR A 1 98 ? 9.812 12.789 -5.902 1 92.12 98 THR A C 1
ATOM 755 O O . THR A 1 98 ? 9.211 12.461 -6.926 1 92.12 98 THR A O 1
ATOM 758 N N . TYR A 1 99 ? 9.352 13.719 -5.07 1 91.94 99 TYR A N 1
ATOM 759 C CA . TYR A 1 99 ? 8.07 14.352 -5.355 1 91.94 99 TYR A CA 1
ATOM 760 C C . TYR A 1 99 ? 8.148 15.219 -6.609 1 91.94 99 TYR A C 1
ATOM 762 O O . TYR A 1 99 ? 7.141 15.445 -7.277 1 91.94 99 TYR A O 1
ATOM 770 N N . VAL A 1 100 ? 9.336 15.703 -6.918 1 90.56 100 VAL A N 1
ATOM 771 C CA . VAL A 1 100 ? 9.539 16.516 -8.117 1 90.56 100 VAL A CA 1
ATOM 772 C C . VAL A 1 100 ? 9.344 15.648 -9.359 1 90.56 100 VAL A C 1
ATOM 774 O O . VAL A 1 100 ? 8.57 16.016 -10.258 1 90.56 100 VAL A O 1
ATOM 777 N N . HIS A 1 101 ? 9.953 14.57 -9.367 1 86.06 101 HIS A N 1
ATOM 778 C CA . HIS A 1 101 ? 9.859 13.68 -10.516 1 86.06 101 HIS A CA 1
ATOM 779 C C . HIS A 1 101 ? 8.445 13.117 -10.664 1 86.06 101 HIS A C 1
ATOM 781 O O . HIS A 1 101 ? 7.938 13 -11.781 1 86.06 101 HIS A O 1
ATOM 787 N N . GLU A 1 102 ? 7.867 12.719 -9.586 1 88.38 102 GLU A N 1
ATOM 788 C CA . GLU A 1 102 ? 6.516 12.172 -9.617 1 88.38 102 GLU A CA 1
ATOM 789 C C . GLU A 1 102 ? 5.516 13.195 -10.148 1 88.38 102 GLU A C 1
ATOM 791 O O . GLU A 1 102 ? 4.664 12.875 -10.977 1 88.38 102 GLU A O 1
ATOM 796 N N . ALA A 1 103 ? 5.605 14.43 -9.68 1 88.12 103 ALA A N 1
ATOM 797 C CA . ALA A 1 103 ? 4.738 15.5 -10.172 1 88.12 103 ALA A CA 1
ATOM 798 C C . ALA A 1 103 ? 4.977 15.766 -11.656 1 88.12 103 ALA A C 1
ATOM 800 O O . ALA A 1 103 ? 4.027 15.945 -12.422 1 88.12 103 ALA A O 1
ATOM 801 N N . GLY A 1 104 ? 6.246 15.828 -12.023 1 83.38 104 GLY A N 1
ATOM 802 C CA . GLY A 1 104 ? 6.59 16.031 -13.422 1 83.38 104 GLY A CA 1
ATOM 803 C C . GLY A 1 104 ? 6 14.984 -14.344 1 83.38 104 GLY A C 1
ATOM 804 O O . GLY A 1 104 ? 5.441 15.312 -15.391 1 83.38 104 GLY A O 1
ATOM 805 N N . ARG A 1 105 ? 6.102 13.781 -13.977 1 82.19 105 ARG A N 1
ATOM 806 C CA . ARG A 1 105 ? 5.547 12.688 -14.758 1 82.19 105 ARG A CA 1
ATOM 807 C C . ARG A 1 105 ? 4.039 12.836 -14.922 1 82.19 105 ARG A C 1
ATOM 809 O O . ARG A 1 105 ? 3.477 12.445 -15.945 1 82.19 105 ARG A O 1
ATOM 816 N N . ALA A 1 106 ? 3.467 13.438 -13.922 1 81.62 106 ALA A N 1
ATOM 817 C CA . ALA A 1 106 ? 2.02 13.633 -13.945 1 81.62 106 ALA A CA 1
ATOM 818 C C . ALA A 1 106 ? 1.657 14.953 -14.625 1 81.62 106 ALA A C 1
ATOM 820 O O . ALA A 1 106 ? 0.481 15.312 -14.703 1 81.62 106 ALA A O 1
ATOM 821 N N . GLY A 1 107 ? 2.648 15.625 -15.031 1 81.44 107 GLY A N 1
ATOM 822 C CA . GLY A 1 107 ? 2.412 16.906 -15.68 1 81.44 107 GLY A CA 1
ATOM 823 C C . GLY A 1 107 ? 1.993 17.984 -14.711 1 81.44 107 GLY A C 1
ATOM 824 O O . GLY A 1 107 ? 1.224 18.891 -15.062 1 81.44 107 GLY A O 1
ATOM 825 N N . ARG A 1 108 ? 2.377 17.875 -13.5 1 86.62 108 ARG A N 1
ATOM 826 C CA . ARG A 1 108 ? 2.023 18.828 -12.453 1 86.62 108 ARG A CA 1
ATOM 827 C C . ARG A 1 108 ? 3.258 19.578 -11.953 1 86.62 108 ARG A C 1
ATOM 829 O O . ARG A 1 108 ? 4.387 19.156 -12.211 1 86.62 108 ARG A O 1
ATOM 836 N N . THR A 1 109 ? 3.002 20.703 -11.281 1 91.12 109 THR A N 1
ATOM 837 C CA . THR A 1 109 ? 4.086 21.5 -10.703 1 91.12 109 THR A CA 1
ATOM 838 C C . THR A 1 109 ? 4.191 21.25 -9.203 1 91.12 109 THR A C 1
ATOM 840 O O . THR A 1 109 ? 3.275 21.594 -8.445 1 91.12 109 THR A O 1
ATOM 843 N N . PRO A 1 110 ? 5.305 20.734 -8.797 1 93.81 110 PRO A N 1
ATOM 844 C CA . PRO A 1 110 ? 5.449 20.453 -7.367 1 93.81 110 PRO A CA 1
ATOM 845 C C . PRO A 1 110 ? 5.887 21.672 -6.57 1 93.81 110 PRO A C 1
ATOM 847 O O . PRO A 1 110 ? 6.613 22.531 -7.086 1 93.81 110 PRO A O 1
ATOM 850 N N . THR A 1 111 ? 5.402 21.781 -5.348 1 95.12 111 THR A N 1
ATOM 851 C CA . THR A 1 111 ? 5.934 22.688 -4.332 1 95.12 111 THR A CA 1
ATOM 852 C C . THR A 1 111 ? 6.059 21.984 -2.99 1 95.12 111 THR A C 1
ATOM 854 O O . THR A 1 111 ? 5.375 20.984 -2.74 1 95.12 111 THR A O 1
ATOM 857 N N . ALA A 1 112 ? 7.008 22.469 -2.191 1 96.25 112 ALA A N 1
ATOM 858 C CA . ALA A 1 112 ? 7.242 21.859 -0.884 1 96.25 112 ALA A CA 1
ATOM 859 C C . ALA A 1 112 ? 7.5 22.922 0.178 1 96.25 112 ALA A C 1
ATOM 861 O O . ALA A 1 112 ? 8.203 23.906 -0.076 1 96.25 112 ALA A O 1
ATOM 862 N N . GLU A 1 113 ? 6.836 22.766 1.252 1 97.25 113 GLU A N 1
ATOM 863 C CA . GLU A 1 113 ? 7.215 23.422 2.494 1 97.25 113 GLU A CA 1
ATOM 864 C C . GLU A 1 113 ? 7.898 22.453 3.453 1 97.25 113 GLU A C 1
ATOM 866 O O . GLU A 1 113 ? 7.512 21.297 3.553 1 97.25 113 GLU A O 1
ATOM 871 N N . HIS A 1 114 ? 8.945 22.984 4.133 1 97.5 114 HIS A N 1
ATOM 872 C CA . HIS A 1 114 ? 9.641 22.109 5.074 1 97.5 114 HIS A CA 1
ATOM 873 C C . HIS A 1 114 ? 10.117 22.891 6.297 1 97.5 114 HIS A C 1
ATOM 875 O O . HIS A 1 114 ? 10.305 24.109 6.23 1 97.5 114 HIS A O 1
ATOM 881 N N . GLU A 1 115 ? 10.273 22.203 7.34 1 98.19 115 GLU A N 1
ATOM 882 C CA . GLU A 1 115 ? 10.875 22.672 8.586 1 98.19 115 GLU A CA 1
ATOM 883 C C . GLU A 1 115 ? 11.844 21.641 9.148 1 98.19 115 GLU A C 1
ATOM 885 O O . GLU A 1 115 ? 11.484 20.469 9.32 1 98.19 115 GLU A O 1
ATOM 890 N N . THR A 1 116 ? 13.086 22.109 9.445 1 98.5 116 THR A N 1
ATOM 891 C CA . THR A 1 116 ? 14.133 21.188 9.891 1 98.5 116 THR A CA 1
ATOM 892 C C . THR A 1 116 ? 14.633 21.578 11.281 1 98.5 116 THR A C 1
ATOM 894 O O . THR A 1 116 ? 14.828 22.766 11.57 1 98.5 116 THR A O 1
ATOM 897 N N . ARG A 1 117 ? 14.812 20.594 12.117 1 98.38 117 ARG A N 1
ATOM 898 C CA . ARG A 1 117 ? 15.414 20.797 13.43 1 98.38 117 ARG A CA 1
ATOM 899 C C . ARG A 1 117 ? 16.188 19.547 13.875 1 98.38 117 ARG A C 1
ATOM 901 O O . ARG A 1 117 ? 16.016 18.469 13.305 1 98.38 117 ARG A O 1
ATOM 908 N N . VAL A 1 118 ? 17.016 19.734 14.844 1 98.62 118 VAL A N 1
ATOM 909 C CA . VAL A 1 118 ? 17.688 18.609 15.484 1 98.62 118 VAL A CA 1
ATOM 910 C C . VAL A 1 118 ? 16.984 18.25 16.781 1 98.62 118 VAL A C 1
ATOM 912 O O . VAL A 1 118 ? 16.688 19.141 17.609 1 98.62 118 VAL A O 1
ATOM 915 N N . ILE A 1 119 ? 16.719 16.953 16.922 1 98.5 119 ILE A N 1
ATOM 916 C CA . ILE A 1 119 ? 16.062 16.516 18.156 1 98.5 119 ILE A CA 1
ATOM 917 C C . ILE A 1 119 ? 16.734 15.25 18.688 1 98.5 119 ILE A C 1
ATOM 919 O O . ILE A 1 119 ? 17.531 14.625 17.969 1 98.5 119 ILE A O 1
ATOM 923 N N . ASP A 1 120 ? 16.438 14.953 19.969 1 98.19 120 ASP A N 1
ATOM 924 C CA . ASP A 1 120 ? 16.766 13.641 20.516 1 98.19 120 ASP A CA 1
ATOM 925 C C . ASP A 1 120 ? 15.789 12.586 20.016 1 98.19 120 ASP A C 1
ATOM 927 O O . ASP A 1 120 ? 14.57 12.773 20.078 1 98.19 120 ASP A O 1
ATOM 931 N N . ALA A 1 121 ? 16.312 11.461 19.562 1 96.44 121 ALA A N 1
ATOM 932 C CA . ALA A 1 121 ? 15.461 10.422 18.984 1 96.44 121 ALA A CA 1
ATOM 933 C C . ALA A 1 121 ? 14.492 9.867 20.031 1 96.44 121 ALA A C 1
ATOM 935 O O . ALA A 1 121 ? 14.914 9.359 21.078 1 96.44 121 ALA A O 1
ATOM 936 N N . PRO A 1 122 ? 13.203 9.93 19.75 1 89.25 122 PRO A N 1
ATOM 937 C CA . PRO A 1 122 ? 12.273 9.172 20.594 1 89.25 122 PRO A CA 1
ATOM 938 C C . PRO A 1 122 ? 12.383 7.664 20.406 1 89.25 122 PRO A C 1
ATOM 940 O O . PRO A 1 122 ? 13.023 7.207 19.453 1 89.25 122 PRO A O 1
ATOM 943 N N . ASP A 1 123 ? 11.742 6.93 21.203 1 85.94 123 ASP A N 1
ATOM 944 C CA . ASP A 1 123 ? 11.898 5.477 21.266 1 85.94 123 ASP A CA 1
ATOM 945 C C . ASP A 1 123 ? 11.594 4.84 19.906 1 85.94 123 ASP A C 1
ATOM 947 O O . ASP A 1 123 ? 12.375 4.039 19.406 1 85.94 123 ASP A O 1
ATOM 951 N N . TRP A 1 124 ? 10.453 5.215 19.312 1 83.69 124 TRP A N 1
ATOM 952 C CA . TRP A 1 124 ? 10.023 4.566 18.078 1 83.69 124 TRP A CA 1
ATOM 953 C C . TRP A 1 124 ? 10.969 4.906 16.938 1 83.69 124 TRP A C 1
ATOM 955 O O . TRP A 1 124 ? 11.258 4.055 16.094 1 83.69 124 TRP A O 1
ATOM 965 N N . VAL A 1 125 ? 11.508 6.094 16.891 1 94.31 125 VAL A N 1
ATOM 966 C CA . VAL A 1 125 ? 12.477 6.492 15.875 1 94.31 125 VAL A CA 1
ATOM 967 C C . VAL A 1 125 ? 13.797 5.758 16.109 1 94.31 125 VAL A C 1
ATOM 969 O O . VAL A 1 125 ? 14.391 5.223 15.172 1 94.31 125 VAL A O 1
ATOM 972 N N . ALA A 1 126 ? 14.242 5.738 17.375 1 95.19 126 ALA A N 1
ATOM 973 C CA . ALA A 1 126 ? 15.492 5.059 17.719 1 95.19 126 ALA A CA 1
ATOM 974 C C . ALA A 1 126 ? 15.445 3.588 17.312 1 95.19 126 ALA A C 1
ATOM 976 O O . ALA A 1 126 ? 16.406 3.059 16.766 1 95.19 126 ALA A O 1
ATOM 977 N N . ARG A 1 127 ? 14.367 2.934 17.562 1 89.31 127 ARG A N 1
ATOM 978 C CA . ARG A 1 127 ? 14.195 1.529 17.203 1 89.31 127 ARG A CA 1
ATOM 979 C C . ARG A 1 127 ? 14.266 1.338 15.688 1 89.31 127 ARG A C 1
ATOM 981 O O . ARG A 1 127 ? 14.961 0.446 15.203 1 89.31 127 ARG A O 1
ATOM 988 N N . ARG A 1 128 ? 13.609 2.191 14.922 1 94.44 128 ARG A N 1
ATOM 989 C CA . ARG A 1 128 ? 13.578 2.068 13.469 1 94.44 128 ARG A CA 1
ATOM 990 C C . ARG A 1 128 ? 14.953 2.355 12.867 1 94.44 128 ARG A C 1
ATOM 992 O O . ARG A 1 128 ? 15.352 1.711 11.898 1 94.44 128 ARG A O 1
ATOM 999 N N . LEU A 1 129 ? 15.688 3.307 13.516 1 97.88 129 LEU A N 1
ATOM 1000 C CA . LEU A 1 129 ? 17 3.697 13 1 97.88 129 LEU A CA 1
ATOM 1001 C C . LEU A 1 129 ? 18.094 2.842 13.617 1 97.88 129 LEU A C 1
ATOM 1003 O O . LEU A 1 129 ? 19.266 2.943 13.219 1 97.88 129 LEU A O 1
ATOM 1007 N N . GLU A 1 130 ? 17.703 1.994 14.594 1 95.38 130 GLU A N 1
ATOM 1008 C CA . GLU A 1 130 ? 18.672 1.137 15.289 1 95.38 130 GLU A CA 1
ATOM 1009 C C . GLU A 1 130 ? 19.781 1.959 15.922 1 95.38 130 GLU A C 1
ATOM 1011 O O . GLU A 1 130 ? 20.969 1.658 15.742 1 95.38 130 GLU A O 1
ATOM 1016 N N . ILE A 1 131 ? 19.391 2.959 16.562 1 97.88 131 ILE A N 1
ATOM 1017 C CA . ILE A 1 131 ? 20.281 3.807 17.359 1 97.88 131 ILE A CA 1
ATOM 1018 C C . ILE A 1 131 ? 19.797 3.867 18.797 1 97.88 131 ILE A C 1
ATOM 1020 O O . ILE A 1 131 ? 18.797 3.248 19.156 1 97.88 131 ILE A O 1
ATOM 1024 N N . GLN A 1 132 ? 20.562 4.52 19.625 1 94.88 132 GLN A N 1
ATOM 1025 C CA . GLN A 1 132 ? 20.188 4.594 21.031 1 94.88 132 GLN A CA 1
ATOM 1026 C C . GLN A 1 132 ? 19.141 5.68 21.266 1 94.88 132 GLN A C 1
ATOM 1028 O O . GLN A 1 132 ? 19.156 6.719 20.609 1 94.88 132 GLN A O 1
ATOM 1033 N N . LEU A 1 133 ? 18.297 5.336 22.203 1 91.75 133 LEU A N 1
ATOM 1034 C CA . LEU A 1 133 ? 17.375 6.359 22.672 1 91.75 133 LEU A CA 1
ATOM 1035 C C . LEU A 1 133 ? 18.109 7.633 23.047 1 91.75 133 LEU A C 1
ATOM 1037 O O . LEU A 1 133 ? 19.141 7.574 23.734 1 91.75 133 LEU A O 1
ATOM 1041 N N . GLY A 1 134 ? 17.656 8.781 22.484 1 96.06 134 GLY A N 1
ATOM 1042 C CA . GLY A 1 134 ? 18.266 10.047 22.844 1 96.06 134 GLY A CA 1
ATOM 1043 C C . GLY A 1 134 ? 19.359 10.469 21.891 1 96.06 134 GLY A C 1
ATOM 1044 O O . GLY A 1 134 ? 19.828 11.617 21.938 1 96.06 134 GLY A O 1
ATOM 1045 N N . ASP A 1 135 ? 19.797 9.625 21.016 1 98.31 135 ASP A N 1
ATOM 1046 C CA . ASP A 1 135 ? 20.766 10.031 20 1 98.31 135 ASP A CA 1
ATOM 1047 C C . ASP A 1 135 ? 20.219 11.172 19.141 1 98.31 135 ASP A C 1
ATOM 1049 O O . ASP A 1 135 ? 19.016 11.227 18.859 1 98.31 135 ASP A O 1
ATOM 1053 N N . ALA A 1 136 ? 21.141 12.031 18.688 1 98.75 136 ALA A N 1
ATOM 1054 C CA . ALA A 1 136 ? 20.719 13.18 17.875 1 98.75 136 ALA A CA 1
ATOM 1055 C C . ALA A 1 136 ? 20.297 12.742 16.484 1 98.75 136 ALA A C 1
ATOM 1057 O O . ALA A 1 136 ? 21 11.969 15.828 1 98.75 136 ALA A O 1
ATOM 1058 N N . VAL A 1 137 ? 19.141 13.25 16.031 1 98.88 137 VAL A N 1
ATOM 1059 C CA . VAL A 1 137 ? 18.672 13.055 14.664 1 98.88 137 VAL A CA 1
ATOM 1060 C C . VAL A 1 137 ? 18.219 14.383 14.07 1 98.88 137 VAL A C 1
ATOM 1062 O O . VAL A 1 137 ? 17.766 15.273 14.797 1 98.88 137 VAL A O 1
ATOM 1065 N N . THR A 1 138 ? 18.438 14.531 12.797 1 98.81 138 THR A N 1
ATOM 1066 C CA . THR A 1 138 ? 17.812 15.617 12.047 1 98.81 138 THR A CA 1
ATOM 1067 C C . THR A 1 138 ? 16.375 15.258 11.664 1 98.81 138 THR A C 1
ATOM 1069 O O . THR A 1 138 ? 16.141 14.273 10.961 1 98.81 138 THR A O 1
ATOM 1072 N N . GLU A 1 139 ? 15.438 16.016 12.219 1 98.75 139 GLU A N 1
ATOM 1073 C CA . GLU A 1 139 ? 14.023 15.844 11.883 1 98.75 139 GLU A CA 1
ATOM 1074 C C . GLU A 1 139 ? 13.57 16.891 10.867 1 98.75 139 GLU A C 1
ATOM 1076 O O . GLU A 1 139 ? 13.789 18.094 11.07 1 98.75 139 GLU A O 1
ATOM 1081 N N . THR A 1 140 ? 13 16.453 9.766 1 98.69 140 THR A N 1
ATOM 1082 C CA . THR A 1 140 ? 12.422 17.375 8.789 1 98.69 140 THR A CA 1
ATOM 1083 C C . THR A 1 140 ? 10.945 17.031 8.539 1 98.69 140 THR A C 1
ATOM 1085 O O . THR A 1 140 ? 10.609 15.891 8.25 1 98.69 140 THR A O 1
ATOM 1088 N N . LYS A 1 141 ? 10.094 18 8.703 1 98.25 141 LYS A N 1
ATOM 1089 C CA . LYS A 1 141 ? 8.68 17.906 8.359 1 98.25 141 LYS A CA 1
ATOM 1090 C C . LYS A 1 141 ? 8.414 18.5 6.98 1 98.25 141 LYS A C 1
ATOM 1092 O O . LYS A 1 141 ? 8.961 19.547 6.633 1 98.25 141 LYS A O 1
ATOM 1097 N N . TYR A 1 142 ? 7.605 17.781 6.234 1 98.19 142 TYR A N 1
ATOM 1098 C CA . TYR A 1 142 ? 7.312 18.203 4.871 1 98.19 142 TYR A CA 1
ATOM 1099 C C . TYR A 1 142 ? 5.809 18.344 4.656 1 98.19 142 TYR A C 1
ATOM 1101 O O . TYR A 1 142 ? 5.023 17.562 5.207 1 98.19 142 TYR A O 1
ATOM 1109 N N . GLN A 1 143 ? 5.438 19.281 3.873 1 97.88 143 GLN A N 1
ATOM 1110 C CA . GLN A 1 143 ? 4.16 19.344 3.17 1 97.88 143 GLN A CA 1
ATOM 1111 C C . GLN A 1 143 ? 4.367 19.531 1.67 1 97.88 143 GLN A C 1
ATOM 1113 O O . GLN A 1 143 ? 4.93 20.531 1.23 1 97.88 143 GLN A O 1
ATOM 1118 N N . ILE A 1 144 ? 3.957 18.547 0.935 1 97.56 144 ILE A N 1
ATOM 1119 C CA . ILE A 1 144 ? 4.164 18.547 -0.509 1 97.56 144 ILE A CA 1
ATOM 1120 C C . ILE A 1 144 ? 2.852 18.875 -1.217 1 97.56 144 ILE A C 1
ATOM 1122 O O . ILE A 1 144 ? 1.791 18.359 -0.847 1 97.56 144 ILE A O 1
ATOM 1126 N N . SER A 1 145 ? 2.943 19.734 -2.188 1 94.19 145 SER A N 1
ATOM 1127 C CA . SER A 1 145 ? 1.79 20.094 -3.006 1 94.19 145 SER A CA 1
ATOM 1128 C C . SER A 1 145 ? 2.088 19.906 -4.492 1 94.19 145 SER A C 1
ATOM 1130 O O . SER A 1 145 ? 3.25 19.844 -4.895 1 94.19 145 SER A O 1
ATOM 1132 N N . ALA A 1 146 ? 1.098 19.703 -5.25 1 89.5 146 ALA A N 1
ATOM 1133 C CA . ALA A 1 146 ? 1.142 19.703 -6.707 1 89.5 146 ALA A CA 1
ATOM 1134 C C . ALA A 1 146 ? 0.047 20.594 -7.285 1 89.5 146 ALA A C 1
ATOM 1136 O O . ALA A 1 146 ? -1.141 20.375 -7.039 1 89.5 146 ALA A O 1
ATOM 1137 N N . ASP A 1 147 ? 0.478 21.578 -8.055 1 83.19 147 ASP A N 1
ATOM 1138 C CA . ASP A 1 147 ? -0.455 22.562 -8.609 1 83.19 147 ASP A CA 1
ATOM 1139 C C . ASP A 1 147 ? -1.3 23.203 -7.512 1 83.19 147 ASP A C 1
ATOM 1141 O O . ASP A 1 147 ? -2.518 23.328 -7.652 1 83.19 147 ASP A O 1
ATOM 1145 N N . GLY A 1 148 ? -0.643 23.375 -6.414 1 86.19 148 GLY A N 1
ATOM 1146 C CA . GLY A 1 148 ? -1.274 24.094 -5.316 1 86.19 148 GLY A CA 1
ATOM 1147 C C . GLY A 1 148 ? -2.117 23.188 -4.43 1 86.19 148 GLY A C 1
ATOM 1148 O O . GLY A 1 148 ? -2.594 23.609 -3.377 1 86.19 148 GLY A O 1
ATOM 1149 N N . ARG A 1 149 ? -2.326 22.016 -4.836 1 85.5 149 ARG A N 1
ATOM 1150 C CA . ARG A 1 149 ? -3.09 21.062 -4.035 1 85.5 149 ARG A CA 1
ATOM 1151 C C . ARG A 1 149 ? -2.182 20.312 -3.066 1 85.5 149 ARG A C 1
ATOM 1153 O O . ARG A 1 149 ? -1.187 19.719 -3.479 1 85.5 149 ARG A O 1
ATOM 1160 N N . PRO A 1 150 ? -2.551 20.312 -1.769 1 94.5 150 PRO A N 1
ATOM 1161 C CA . PRO A 1 150 ? -1.747 19.516 -0.848 1 94.5 150 PRO A CA 1
ATOM 1162 C C . PRO A 1 150 ? -1.843 18.016 -1.137 1 94.5 150 PRO A C 1
ATOM 1164 O O . PRO A 1 150 ? -2.945 17.469 -1.203 1 94.5 150 PRO A O 1
ATOM 1167 N N . MET A 1 151 ? -0.727 17.375 -1.27 1 94.56 151 MET A N 1
ATOM 1168 C CA . MET A 1 151 ? -0.701 15.984 -1.736 1 94.56 151 MET A CA 1
ATOM 1169 C C . MET A 1 151 ? -0.303 15.039 -0.609 1 94.56 151 MET A C 1
ATOM 1171 O O . MET A 1 151 ? -0.818 13.922 -0.519 1 94.56 151 MET A O 1
ATOM 1175 N N . SER A 1 152 ? 0.597 15.453 0.198 1 97.81 152 SER A N 1
ATOM 1176 C CA . SER A 1 152 ? 1.083 14.602 1.275 1 97.81 152 SER A CA 1
ATOM 1177 C C . SER A 1 152 ? 1.774 15.414 2.361 1 97.81 152 SER A C 1
ATOM 1179 O O . SER A 1 152 ? 2.074 16.594 2.164 1 97.81 152 SER A O 1
ATOM 1181 N N . MET A 1 153 ? 1.914 14.812 3.445 1 98.12 153 MET A N 1
ATOM 1182 C CA . MET A 1 153 ? 2.758 15.32 4.523 1 98.12 153 MET A CA 1
ATOM 1183 C C . MET A 1 153 ? 3.613 14.203 5.117 1 98.12 153 MET A C 1
ATOM 1185 O O . MET A 1 153 ? 3.238 13.031 5.062 1 98.12 153 MET A O 1
ATOM 1189 N N . SER A 1 154 ? 4.758 14.617 5.648 1 98.25 154 SER A N 1
ATOM 1190 C CA . SER A 1 154 ? 5.652 13.594 6.184 1 98.25 154 SER A CA 1
ATOM 1191 C C . SER A 1 154 ? 6.609 14.18 7.211 1 98.25 154 SER A C 1
ATOM 1193 O O . SER A 1 154 ? 6.777 15.398 7.289 1 98.25 154 SER A O 1
ATOM 1195 N N . THR A 1 155 ? 7.082 13.32 7.996 1 98 155 THR A N 1
ATOM 1196 C CA . THR A 1 155 ? 8.227 13.578 8.867 1 98 155 THR A CA 1
ATOM 1197 C C . THR A 1 155 ? 9.328 12.547 8.625 1 98 155 THR A C 1
ATOM 1199 O O . THR A 1 155 ? 9.062 11.352 8.57 1 98 155 THR A O 1
ATOM 1202 N N . SER A 1 156 ? 10.523 13.062 8.461 1 98.56 156 SER A N 1
ATOM 1203 C CA . SER A 1 156 ? 11.672 12.18 8.281 1 98.56 156 SER A CA 1
ATOM 1204 C C . SER A 1 156 ? 12.734 12.43 9.336 1 98.56 156 SER A C 1
ATOM 1206 O O . SER A 1 156 ? 12.828 13.531 9.891 1 98.56 156 SER A O 1
ATOM 1208 N N . TRP A 1 157 ? 13.523 11.398 9.617 1 98.75 157 TRP A N 1
ATOM 1209 C CA . TRP A 1 157 ? 14.602 11.445 10.602 1 98.75 157 TRP A CA 1
ATOM 1210 C C . TRP A 1 157 ? 15.883 10.836 10.031 1 98.75 157 TRP A C 1
ATOM 1212 O O . TRP A 1 157 ? 15.867 9.727 9.5 1 98.75 157 TRP A O 1
ATOM 1222 N N . GLU A 1 158 ? 16.969 11.531 10.125 1 98.88 158 GLU A N 1
ATOM 1223 C CA . GLU A 1 158 ? 18.312 11.078 9.75 1 98.88 158 GLU A CA 1
ATOM 1224 C C . GLU A 1 158 ? 19.266 11.117 10.938 1 98.88 158 GLU A C 1
ATOM 1226 O O . GLU A 1 158 ? 19.375 12.133 11.617 1 98.88 158 GLU A O 1
ATOM 1231 N N . PRO A 1 159 ? 19.953 10.031 11.164 1 98.81 159 PRO A N 1
ATOM 1232 C CA . PRO A 1 159 ? 20.875 10.039 12.305 1 98.81 159 PRO A CA 1
ATOM 1233 C C . PRO A 1 159 ? 22.031 11.023 12.125 1 98.81 159 PRO A C 1
ATOM 1235 O O . PRO A 1 159 ? 22.734 10.977 11.117 1 98.81 159 PRO A O 1
ATOM 1238 N N . ARG A 1 160 ? 22.281 11.797 13.141 1 98.69 160 ARG A N 1
ATOM 1239 C CA . ARG A 1 160 ? 23.391 12.734 13.078 1 98.69 160 ARG A CA 1
ATOM 1240 C C . ARG A 1 160 ? 24.734 11.992 13.133 1 98.69 160 ARG A C 1
ATOM 1242 O O . ARG A 1 160 ? 25.766 12.523 12.711 1 98.69 160 ARG A O 1
ATOM 1249 N N . SER A 1 161 ? 24.734 10.812 13.664 1 98.31 161 SER A N 1
ATOM 1250 C CA . SER A 1 161 ? 25.938 9.992 13.656 1 98.31 161 SER A CA 1
ATOM 1251 C C . SER A 1 161 ? 26.391 9.688 12.227 1 98.31 161 SER A C 1
ATOM 1253 O O . SER A 1 161 ? 27.547 9.352 12 1 98.31 161 SER A O 1
ATOM 1255 N N . ILE A 1 162 ? 25.516 9.82 11.297 1 98 162 ILE A N 1
ATOM 1256 C CA . ILE A 1 162 ? 25.828 9.562 9.898 1 98 162 ILE A CA 1
ATOM 1257 C C . ILE A 1 162 ? 26 10.883 9.156 1 98 162 ILE A C 1
ATOM 1259 O O . ILE A 1 162 ? 27 11.094 8.453 1 98 162 ILE A O 1
ATOM 1263 N N . THR A 1 163 ? 25.109 11.805 9.344 1 98.56 163 THR A N 1
ATOM 1264 C CA . THR A 1 163 ? 25.062 12.992 8.5 1 98.56 163 THR A CA 1
ATOM 1265 C C . THR A 1 163 ? 25.812 14.148 9.156 1 98.56 163 THR A C 1
ATOM 1267 O O . THR A 1 163 ? 26.188 15.117 8.492 1 98.56 163 THR A O 1
ATOM 1270 N N . GLY A 1 164 ? 25.953 14.102 10.43 1 98.38 164 GLY A N 1
ATOM 1271 C CA . GLY A 1 164 ? 26.594 15.195 11.141 1 98.38 164 GLY A CA 1
ATOM 1272 C C . GLY A 1 164 ? 27.984 15.508 10.641 1 98.38 164 GLY A C 1
ATOM 1273 O O . GLY A 1 164 ? 28.812 14.602 10.492 1 98.38 164 GLY A O 1
ATOM 1274 N N . GLY A 1 165 ? 28.25 16.828 10.406 1 98 165 GLY A N 1
ATOM 1275 C CA . GLY A 1 165 ? 29.562 17.25 9.977 1 98 165 GLY A CA 1
ATOM 1276 C C . GLY A 1 165 ? 29.828 17 8.5 1 98 165 GLY A C 1
ATOM 1277 O O . GLY A 1 165 ? 30.906 17.297 7.996 1 98 165 GLY A O 1
ATOM 1278 N N . THR A 1 166 ? 28.844 16.484 7.793 1 98.06 166 THR A N 1
ATOM 1279 C CA . THR A 1 166 ? 29.016 16.203 6.371 1 98.06 166 THR A CA 1
ATOM 1280 C C . THR A 1 166 ? 28.328 17.266 5.523 1 98.06 166 THR A C 1
ATOM 1282 O O . THR A 1 166 ? 27.703 18.188 6.059 1 98.06 166 THR A O 1
ATOM 1285 N N . SER A 1 167 ? 28.453 17.109 4.184 1 97.81 167 SER A N 1
ATOM 1286 C CA . SER A 1 167 ? 27.875 18.047 3.232 1 97.81 167 SER A CA 1
ATOM 1287 C C . SER A 1 167 ? 26.359 17.891 3.166 1 97.81 167 SER A C 1
ATOM 1289 O O . SER A 1 167 ? 25.672 18.734 2.588 1 97.81 167 SER A O 1
ATOM 1291 N N . ILE A 1 168 ? 25.797 16.859 3.824 1 98.25 168 ILE A N 1
ATOM 1292 C CA . ILE A 1 168 ? 24.359 16.672 3.736 1 98.25 168 ILE A CA 1
ATOM 1293 C C . ILE A 1 168 ? 23.734 16.766 5.129 1 98.25 168 ILE A C 1
ATOM 1295 O O . ILE A 1 168 ? 22.641 16.25 5.367 1 98.25 168 ILE A O 1
ATOM 1299 N N . GLU A 1 169 ? 24.438 17.375 6.039 1 98.19 169 GLU A N 1
ATOM 1300 C CA . GLU A 1 169 ? 23.922 17.5 7.406 1 98.19 169 GLU A CA 1
ATOM 1301 C C . GLU A 1 169 ? 22.531 18.109 7.426 1 98.19 169 GLU A C 1
ATOM 1303 O O . GLU A 1 169 ? 21.641 17.609 8.109 1 98.19 169 GLU A O 1
ATOM 1308 N N . HIS A 1 170 ? 22.438 19.203 6.734 1 97.62 170 HIS A N 1
ATOM 1309 C CA . HIS A 1 170 ? 21.125 19.781 6.547 1 97.62 170 HIS A CA 1
ATOM 1310 C C . HIS A 1 170 ? 20.5 19.344 5.223 1 97.62 170 HIS A C 1
ATOM 1312 O O . HIS A 1 170 ? 21.094 19.547 4.16 1 97.62 170 HIS A O 1
ATOM 1318 N N . PRO A 1 171 ? 19.266 18.781 5.277 1 97.25 171 PRO A N 1
ATOM 1319 C CA . PRO A 1 171 ? 18.688 18.172 4.074 1 97.25 171 PRO A CA 1
ATOM 1320 C C . PRO A 1 171 ? 18.422 19.203 2.977 1 97.25 171 PRO A C 1
ATOM 1322 O O . PRO A 1 171 ? 18.344 18.844 1.798 1 97.25 171 PRO A O 1
ATOM 1325 N N . HIS A 1 172 ? 18.297 20.422 3.326 1 96.81 172 HIS A N 1
ATOM 1326 C CA . HIS A 1 172 ? 17.859 21.406 2.338 1 96.81 172 HIS A CA 1
ATOM 1327 C C . HIS A 1 172 ? 18.875 22.531 2.207 1 96.81 172 HIS A C 1
ATOM 1329 O O . HIS A 1 172 ? 18.531 23.625 1.733 1 96.81 172 HIS A O 1
ATOM 1335 N N . GLU A 1 173 ? 20.031 22.375 2.686 1 96.38 173 GLU A N 1
ATOM 1336 C CA . GLU A 1 173 ? 21.109 23.344 2.557 1 96.38 173 GLU A CA 1
ATOM 1337 C C . GLU A 1 173 ? 22.359 22.703 1.963 1 96.38 173 GLU A C 1
ATOM 1339 O O . GLU A 1 173 ? 22.5 21.484 1.955 1 96.38 173 GLU A O 1
ATOM 1344 N N . GLY A 1 174 ? 23.188 23.594 1.405 1 95.44 174 GLY A N 1
ATOM 1345 C CA . GLY A 1 174 ? 24.453 23.094 0.857 1 95.44 174 GLY A CA 1
ATOM 1346 C C . GLY A 1 174 ? 24.328 22.641 -0.583 1 95.44 174 GLY A C 1
ATOM 1347 O 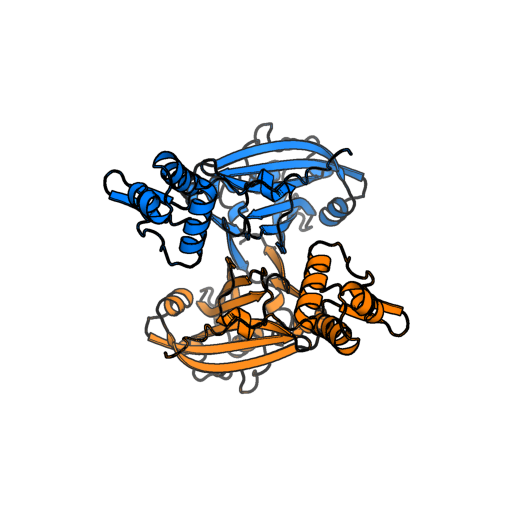O . GLY A 1 174 ? 23.328 22.906 -1.245 1 95.44 174 GLY A O 1
ATOM 1348 N N . PRO A 1 175 ? 25.344 21.938 -1.098 1 96.5 175 PRO A N 1
ATOM 1349 C CA . PRO A 1 175 ? 25.422 21.594 -2.521 1 96.5 175 PRO A CA 1
ATOM 1350 C C . PRO A 1 175 ? 24.406 20.531 -2.934 1 96.5 175 PRO A C 1
ATOM 1352 O O . PRO A 1 175 ? 24.156 20.344 -4.125 1 96.5 175 PRO A O 1
ATOM 1355 N N . HIS A 1 176 ? 23.812 19.891 -2.006 1 96.56 176 HIS A N 1
ATOM 1356 C CA . HIS A 1 176 ? 22.891 18.797 -2.314 1 96.56 176 HIS A CA 1
ATOM 1357 C C . HIS A 1 176 ? 21.469 19.125 -1.852 1 96.56 176 HIS A C 1
ATOM 1359 O O . HIS A 1 176 ? 20.672 18.219 -1.625 1 96.56 176 HIS A O 1
ATOM 1365 N N . ALA A 1 177 ? 21.141 20.328 -1.727 1 95.25 177 ALA A N 1
ATOM 1366 C CA . ALA A 1 177 ? 19.891 20.812 -1.141 1 95.25 177 ALA A CA 1
ATOM 1367 C C . ALA A 1 177 ? 18.703 20.391 -1.979 1 95.25 177 ALA A C 1
ATOM 1369 O O . ALA A 1 177 ? 17.578 20.281 -1.468 1 95.25 177 ALA A O 1
ATOM 1370 N N . THR A 1 178 ? 18.875 20.062 -3.225 1 93.56 178 THR A N 1
ATOM 1371 C CA . THR A 1 178 ? 17.766 19.75 -4.113 1 93.56 178 THR A CA 1
ATOM 1372 C C . THR A 1 178 ? 17.734 18.25 -4.422 1 93.56 178 THR A C 1
ATOM 1374 O O . THR A 1 178 ? 16.844 17.781 -5.141 1 93.56 178 THR A O 1
ATOM 1377 N N . HIS A 1 179 ? 18.703 17.547 -3.9 1 95 179 HIS A N 1
ATOM 1378 C CA . HIS A 1 179 ? 18.844 16.125 -4.223 1 95 179 HIS A CA 1
ATOM 1379 C C . HIS A 1 179 ? 17.938 15.273 -3.342 1 95 179 HIS A C 1
ATOM 1381 O O . HIS A 1 179 ? 17.672 15.617 -2.188 1 95 179 HIS A O 1
ATOM 1387 N N . GLY A 1 180 ? 17.5 14.18 -3.971 1 95.44 180 GLY A N 1
ATOM 1388 C CA . GLY A 1 180 ? 16.781 13.18 -3.199 1 95.44 180 GLY A CA 1
ATOM 1389 C C . GLY A 1 180 ? 17.688 12.336 -2.32 1 95.44 180 GLY A C 1
ATOM 1390 O O . GLY A 1 180 ? 18.906 12.531 -2.312 1 95.44 180 GLY A O 1
ATOM 1391 N N . LEU A 1 181 ? 17.062 11.414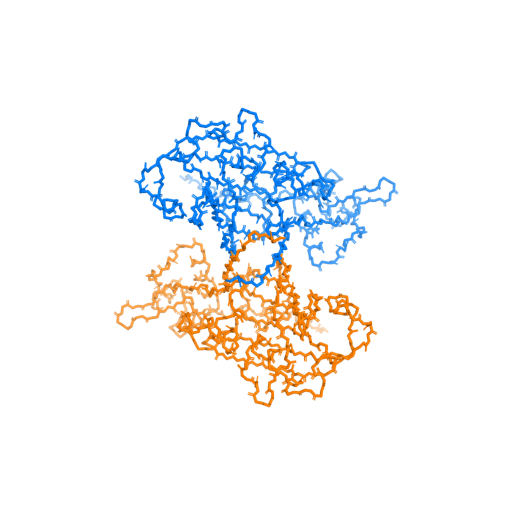 -1.624 1 95.94 181 LEU A N 1
ATOM 1392 C CA . LEU A 1 181 ? 17.734 10.609 -0.605 1 95.94 181 LEU A CA 1
ATOM 1393 C C . LEU A 1 181 ? 18.938 9.883 -1.188 1 95.94 181 LEU A C 1
ATOM 1395 O O . LEU A 1 181 ? 20.031 9.922 -0.612 1 95.94 181 LEU A O 1
ATOM 1399 N N . ASN A 1 182 ? 18.781 9.219 -2.316 1 95.19 182 ASN A N 1
ATOM 1400 C CA . ASN A 1 182 ? 19.828 8.406 -2.912 1 95.19 182 ASN A CA 1
ATOM 1401 C C . ASN A 1 182 ? 21.062 9.242 -3.246 1 95.19 182 ASN A C 1
ATOM 1403 O O . ASN A 1 182 ? 22.172 8.906 -2.846 1 95.19 182 ASN A O 1
ATOM 1407 N N . ALA A 1 183 ? 20.828 10.312 -3.939 1 95.75 183 ALA A N 1
ATOM 1408 C CA . ALA A 1 183 ? 21.938 11.18 -4.355 1 95.75 183 ALA A CA 1
ATOM 1409 C C . ALA A 1 183 ? 22.594 11.844 -3.148 1 95.75 183 ALA A C 1
ATOM 1411 O O . ALA A 1 183 ? 23.828 11.977 -3.102 1 95.75 183 ALA A O 1
ATOM 1412 N N . ARG A 1 184 ? 21.797 12.289 -2.209 1 97.19 184 ARG A N 1
ATOM 1413 C CA . ARG A 1 184 ? 22.344 12.938 -1.018 1 97.19 184 ARG A CA 1
ATOM 1414 C C . ARG A 1 184 ? 23.281 11.992 -0.266 1 97.19 184 ARG A C 1
ATOM 1416 O O . ARG A 1 184 ? 24.422 12.352 0.031 1 97.19 184 ARG A O 1
ATOM 1423 N N . PHE A 1 185 ? 22.859 10.797 -0.047 1 97.06 185 PHE A N 1
ATOM 1424 C CA . PHE A 1 185 ? 23.672 9.891 0.761 1 97.06 185 PHE A CA 1
ATOM 1425 C C . PHE A 1 185 ? 24.828 9.328 -0.048 1 97.06 185 PHE A C 1
ATOM 1427 O O . PHE A 1 185 ? 25.906 9.047 0.502 1 97.06 185 PHE A O 1
ATOM 1434 N N . ALA A 1 186 ? 24.672 9.219 -1.34 1 95.94 186 ALA A N 1
ATOM 1435 C CA . ALA A 1 186 ? 25.797 8.836 -2.193 1 95.94 186 ALA A CA 1
ATOM 1436 C C . ALA A 1 186 ? 26.938 9.836 -2.064 1 95.94 186 ALA A C 1
ATOM 1438 O O . ALA A 1 186 ? 28.109 9.453 -2.098 1 95.94 186 ALA A O 1
ATOM 1439 N N . ALA A 1 187 ? 26.609 11.023 -1.863 1 96.38 187 ALA A N 1
ATOM 1440 C CA . ALA A 1 187 ? 27.609 12.094 -1.782 1 96.38 187 ALA A CA 1
ATOM 1441 C C . ALA A 1 187 ? 28.516 11.906 -0.573 1 96.38 187 ALA A C 1
ATOM 1443 O O . ALA A 1 187 ? 29.609 12.461 -0.523 1 96.38 187 ALA A O 1
ATOM 1444 N N . ILE A 1 188 ? 28.062 11.117 0.358 1 96.88 188 IL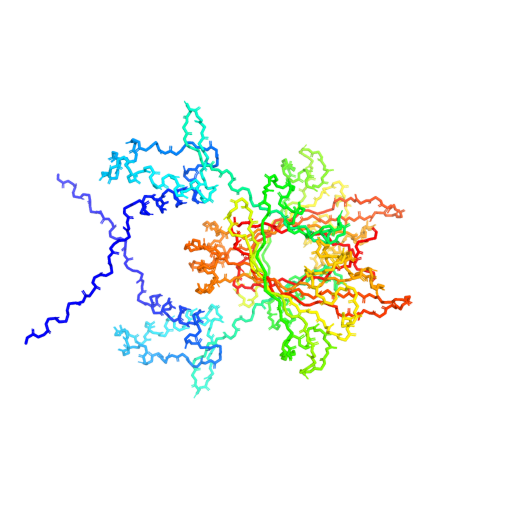E A N 1
ATOM 1445 C CA . ILE A 1 188 ? 28.891 10.938 1.544 1 96.88 188 ILE A CA 1
ATOM 1446 C C . ILE A 1 188 ? 29.25 9.461 1.695 1 96.88 188 ILE A C 1
ATOM 1448 O O . ILE A 1 188 ? 29.562 9 2.799 1 96.88 188 ILE A O 1
ATOM 1452 N N . GLY A 1 189 ? 29.062 8.75 0.622 1 95.62 189 GLY A N 1
ATOM 1453 C CA . GLY A 1 189 ? 29.656 7.426 0.539 1 95.62 189 GLY A CA 1
ATOM 1454 C C . GLY A 1 189 ? 28.688 6.309 0.889 1 95.62 189 GLY A C 1
ATOM 1455 O O . GLY A 1 189 ? 29.109 5.176 1.129 1 95.62 189 GLY A O 1
ATOM 1456 N N . TRP A 1 190 ? 27.453 6.598 0.982 1 96.19 190 TRP A N 1
ATOM 1457 C CA . TRP A 1 190 ? 26.453 5.57 1.287 1 96.19 190 TRP A CA 1
ATOM 1458 C C . TRP A 1 190 ? 25.703 5.16 0.031 1 96.19 190 TRP A C 1
ATOM 1460 O O . TRP A 1 190 ? 25.359 6.004 -0.801 1 96.19 190 TRP A O 1
ATOM 1470 N N . THR A 1 191 ? 25.438 3.867 -0.055 1 94.5 191 THR A N 1
ATOM 1471 C CA . THR A 1 191 ? 24.672 3.324 -1.167 1 94.5 191 THR A CA 1
ATOM 1472 C C . THR A 1 191 ? 23.344 2.736 -0.673 1 94.5 191 THR A C 1
ATOM 1474 O O . THR A 1 191 ? 23.344 1.765 0.084 1 94.5 191 THR A O 1
ATOM 1477 N N . LEU A 1 192 ? 22.266 3.338 -1.068 1 95 192 LEU A N 1
ATOM 1478 C CA . LEU A 1 192 ? 20.953 2.805 -0.708 1 95 192 LEU A CA 1
ATOM 1479 C C . LEU A 1 192 ? 20.812 1.352 -1.149 1 95 192 LEU A C 1
ATOM 1481 O O . LEU A 1 192 ? 21.156 1.01 -2.285 1 95 192 LEU A O 1
ATOM 1485 N N . ALA A 1 193 ? 20.297 0.492 -0.227 1 92.62 193 ALA A N 1
ATOM 1486 C CA . ALA A 1 193 ? 20.344 -0.939 -0.514 1 92.62 193 ALA A CA 1
ATOM 1487 C C . ALA A 1 193 ? 18.969 -1.588 -0.311 1 92.62 193 ALA A C 1
ATOM 1489 O O . ALA A 1 193 ? 18.625 -2.547 -1.002 1 92.62 193 ALA A O 1
ATOM 1490 N N . GLN A 1 194 ? 18.266 -1.114 0.613 1 92.44 194 GLN A N 1
ATOM 1491 C CA . GLN A 1 194 ? 17 -1.756 0.967 1 92.44 194 GLN A CA 1
ATOM 1492 C C . GLN A 1 194 ? 15.992 -0.737 1.496 1 92.44 194 GLN A C 1
ATOM 1494 O O . GLN A 1 194 ? 16.359 0.173 2.244 1 92.44 194 GLN A O 1
ATOM 1499 N N . ILE A 1 195 ? 14.773 -0.875 1.166 1 95.75 195 ILE A N 1
ATOM 1500 C CA . ILE A 1 195 ? 13.68 -0.051 1.664 1 95.75 195 ILE A CA 1
ATOM 1501 C C . ILE A 1 195 ? 12.602 -0.942 2.27 1 95.75 195 ILE A C 1
ATOM 1503 O O . ILE A 1 195 ? 12.156 -1.907 1.642 1 95.75 195 ILE A O 1
ATOM 1507 N N . GLU A 1 196 ? 12.242 -0.666 3.465 1 94.06 196 GLU A N 1
ATOM 1508 C CA . GLU A 1 196 ? 11.117 -1.314 4.141 1 94.06 196 GLU A CA 1
ATOM 1509 C C . GLU A 1 196 ? 9.977 -0.335 4.371 1 94.06 196 GLU A C 1
ATOM 1511 O O . GLU A 1 196 ? 10.188 0.769 4.879 1 94.06 196 GLU A O 1
ATOM 1516 N N . GLU A 1 197 ? 8.773 -0.725 3.984 1 97.25 197 GLU A N 1
ATOM 1517 C CA . GLU A 1 197 ? 7.586 0.091 4.215 1 97.25 197 GLU A CA 1
ATOM 1518 C C . GLU A 1 197 ? 6.492 -0.71 4.918 1 97.25 197 GLU A C 1
ATOM 1520 O O . GLU A 1 197 ? 6.27 -1.879 4.594 1 97.25 197 GLU A O 1
ATOM 1525 N N . ASN A 1 198 ? 5.934 -0.103 5.898 1 94.12 198 ASN A N 1
ATOM 1526 C CA . ASN A 1 198 ? 4.672 -0.551 6.477 1 94.12 198 ASN A CA 1
ATOM 1527 C C . ASN A 1 198 ? 3.525 0.386 6.109 1 94.12 198 ASN A C 1
ATOM 1529 O O . ASN A 1 198 ? 3.6 1.592 6.355 1 94.12 198 ASN A O 1
ATOM 1533 N N . LEU A 1 199 ? 2.479 -0.129 5.488 1 96.94 199 LEU A N 1
ATOM 1534 C CA . LEU A 1 199 ? 1.362 0.657 4.973 1 96.94 199 LEU A CA 1
ATOM 1535 C C . LEU A 1 199 ? 0.065 0.286 5.684 1 96.94 199 LEU A C 1
ATOM 1537 O O . LEU A 1 199 ? -0.279 -0.895 5.781 1 96.94 199 LEU A O 1
ATOM 1541 N N . VAL A 1 200 ? -0.63 1.267 6.203 1 91.94 200 VAL A N 1
ATOM 1542 C CA . VAL A 1 200 ? -1.963 1.098 6.77 1 91.94 200 VAL A CA 1
ATOM 1543 C C . VAL A 1 200 ? -2.906 2.154 6.203 1 91.94 200 VAL A C 1
ATOM 1545 O O . VAL A 1 200 ? -2.479 3.258 5.859 1 91.94 200 VAL A O 1
ATOM 1548 N N . VAL A 1 201 ? -4.113 1.751 6.07 1 93.25 201 VAL A N 1
ATOM 1549 C CA . VAL A 1 201 ? -5.176 2.691 5.734 1 93.25 201 VAL A CA 1
ATOM 1550 C C . VAL A 1 201 ? -5.988 3.023 6.98 1 93.25 201 VAL A C 1
ATOM 1552 O O . VAL A 1 201 ? -6.375 2.127 7.734 1 93.25 201 VAL A O 1
ATOM 1555 N N . ARG A 1 202 ? -6.172 4.289 7.168 1 86.81 202 ARG A N 1
ATOM 1556 C CA . ARG A 1 202 ? -6.879 4.715 8.367 1 86.81 202 ARG A CA 1
ATOM 1557 C C . ARG A 1 202 ? -7.625 6.027 8.133 1 86.81 202 ARG A C 1
ATOM 1559 O O . ARG A 1 202 ? -7.461 6.66 7.09 1 86.81 202 ARG A O 1
ATOM 1566 N N . GLU A 1 203 ? -8.453 6.355 9.125 1 85 203 GLU A N 1
ATOM 1567 C CA . GLU A 1 203 ? -9.078 7.672 9.117 1 85 203 GLU A CA 1
ATOM 1568 C C . GLU A 1 203 ? -8.055 8.773 9.375 1 85 203 GLU A C 1
ATOM 1570 O O . GLU A 1 203 ? -7.121 8.586 10.156 1 85 203 GLU A O 1
ATOM 1575 N N . PRO A 1 204 ? -8.297 9.914 8.703 1 88.44 204 PRO A N 1
ATOM 1576 C CA . PRO A 1 204 ? -7.379 11.023 8.984 1 88.44 204 PRO A CA 1
ATOM 1577 C C . PRO A 1 204 ? -7.605 11.648 10.359 1 88.44 204 PRO A C 1
ATOM 1579 O O . PRO A 1 204 ? -8.727 11.633 10.867 1 88.44 204 PRO A O 1
ATOM 1582 N N . THR A 1 205 ? -6.539 12.141 10.898 1 83.69 205 THR A N 1
ATOM 1583 C CA . THR A 1 205 ? -6.66 12.961 12.094 1 83.69 205 THR A CA 1
ATOM 1584 C C . THR A 1 205 ? -7.18 14.352 11.75 1 83.69 205 THR A C 1
ATOM 1586 O O . THR A 1 205 ? -7.176 14.75 10.578 1 83.69 205 THR A O 1
ATOM 1589 N N . THR A 1 206 ? -7.516 15.078 12.766 1 84.81 206 THR A N 1
ATOM 1590 C CA . THR A 1 206 ? -7.98 16.438 12.562 1 84.81 206 THR A CA 1
ATOM 1591 C C . THR A 1 206 ? -6.887 17.297 11.922 1 84.81 206 THR A C 1
ATOM 1593 O O . THR A 1 206 ? -7.152 18.078 11.016 1 84.81 206 THR A O 1
ATOM 1596 N N . ILE A 1 207 ? -5.664 17.156 12.383 1 87.31 207 ILE A N 1
ATOM 1597 C CA . ILE A 1 207 ? -4.527 17.906 11.859 1 87.31 207 ILE A CA 1
ATOM 1598 C C . ILE A 1 207 ? -4.32 17.547 10.383 1 87.31 207 ILE A C 1
ATOM 1600 O O . ILE A 1 207 ? -4.105 18.438 9.555 1 87.31 207 ILE A O 1
ATOM 1604 N N . GLU A 1 208 ? -4.395 16.359 10.039 1 92 208 GLU A N 1
ATOM 1605 C CA . GLU A 1 208 ? -4.223 15.914 8.664 1 92 208 GLU A CA 1
ATOM 1606 C C . GLU A 1 208 ? -5.32 16.469 7.758 1 92 208 GLU A C 1
ATOM 1608 O O . GLU A 1 208 ? -5.047 16.891 6.633 1 92 208 GLU A O 1
ATOM 1613 N N . VAL A 1 209 ? -6.551 16.406 8.227 1 88.94 209 VAL A N 1
ATOM 1614 C CA . VAL A 1 209 ? -7.68 16.953 7.477 1 88.94 209 VAL A CA 1
ATOM 1615 C C . VAL A 1 209 ? -7.43 18.422 7.145 1 88.94 209 VAL A C 1
ATOM 1617 O O . VAL A 1 209 ? -7.59 18.844 5.996 1 88.94 209 VAL A O 1
ATOM 1620 N N . GLY A 1 210 ? -7.066 19.156 8.133 1 90.81 210 GLY A N 1
ATOM 1621 C CA . GLY A 1 210 ? -6.805 20.578 7.93 1 90.81 210 GLY A CA 1
ATOM 1622 C C . GLY A 1 210 ? -5.605 20.844 7.039 1 90.81 210 GLY A C 1
ATOM 1623 O O . GLY A 1 210 ? -5.695 21.625 6.09 1 90.81 210 GLY A O 1
ATOM 1624 N N . THR A 1 211 ? -4.504 20.141 7.27 1 94.25 211 THR A N 1
ATOM 1625 C CA . THR A 1 211 ? -3.236 20.375 6.586 1 94.25 211 THR A CA 1
ATOM 1626 C C . THR A 1 211 ? -3.33 19.953 5.121 1 94.25 211 THR A C 1
ATOM 1628 O O . THR A 1 211 ? -2.77 20.609 4.242 1 94.25 211 THR A O 1
ATOM 1631 N N . LEU A 1 212 ? -4.051 18.875 4.898 1 95 212 LEU A N 1
ATOM 1632 C CA . LEU A 1 212 ? -4.078 18.312 3.555 1 95 212 LEU A CA 1
ATOM 1633 C C . LEU A 1 212 ? -5.422 18.578 2.883 1 95 212 LEU A C 1
ATOM 1635 O O . LEU A 1 212 ? -5.684 18.078 1.786 1 95 212 LEU A O 1
ATOM 1639 N N . ALA A 1 213 ? -6.281 19.344 3.553 1 89.62 213 ALA A N 1
ATOM 1640 C CA . ALA A 1 213 ? -7.594 19.672 3.006 1 89.62 213 ALA A CA 1
ATOM 1641 C C . ALA A 1 213 ? -8.32 18.422 2.531 1 89.62 213 ALA A C 1
ATOM 1643 O O . ALA A 1 213 ? -8.789 18.359 1.395 1 89.62 213 ALA A O 1
ATOM 1644 N N . ILE A 1 214 ? -8.398 17.484 3.385 1 87.94 214 ILE A N 1
ATOM 1645 C CA . ILE A 1 214 ? -8.977 16.188 3.057 1 87.94 214 ILE A CA 1
ATOM 1646 C C . ILE A 1 214 ? -10.5 16.266 3.111 1 87.94 214 ILE A C 1
ATOM 1648 O O . ILE A 1 214 ? -11.07 16.672 4.129 1 87.94 214 ILE A O 1
ATOM 1652 N N . PRO A 1 215 ? -11.172 15.859 2.062 1 79.31 215 PRO A N 1
ATOM 1653 C CA . PRO A 1 215 ? -12.633 15.859 2.105 1 79.31 215 PRO A CA 1
ATOM 1654 C C . PRO A 1 215 ? -13.195 14.812 3.064 1 79.31 215 PRO A C 1
ATOM 1656 O O . PRO A 1 215 ? -12.516 13.82 3.371 1 79.31 215 PRO A O 1
ATOM 1659 N N . PRO A 1 216 ? -14.406 15.016 3.518 1 76.5 216 PRO A N 1
ATOM 1660 C CA . PRO A 1 216 ? -15.047 13.992 4.359 1 76.5 216 PRO A CA 1
ATOM 1661 C C . PRO A 1 216 ? -15.125 12.633 3.68 1 76.5 216 PRO A C 1
ATOM 1663 O O . PRO A 1 216 ? -15.375 12.555 2.473 1 76.5 216 PRO A O 1
ATOM 1666 N N . GLY A 1 217 ? -14.828 11.625 4.398 1 74.88 217 GLY A N 1
ATOM 1667 C CA . GLY A 1 217 ? -14.984 10.266 3.891 1 74.88 217 GLY A CA 1
ATOM 1668 C C . GLY A 1 217 ? -13.727 9.719 3.256 1 74.88 217 GLY A C 1
ATOM 1669 O O . GLY A 1 217 ? -13.641 8.516 2.975 1 74.88 217 GLY A O 1
ATOM 1670 N N . VAL A 1 218 ? -12.828 10.586 3.002 1 85.56 218 VAL A N 1
ATOM 1671 C CA . VAL A 1 218 ? -11.578 10.141 2.391 1 85.56 218 VAL A CA 1
ATOM 1672 C C . VAL A 1 218 ? -10.617 9.648 3.475 1 85.56 218 VAL A C 1
ATOM 1674 O O . VAL A 1 218 ? -10.32 10.383 4.426 1 85.56 218 VAL A O 1
ATOM 1677 N N . ALA A 1 219 ? -10.18 8.414 3.326 1 89.12 219 ALA A N 1
ATOM 1678 C CA . ALA A 1 219 ? -9.18 7.855 4.234 1 89.12 219 ALA A CA 1
ATOM 1679 C C . ALA A 1 219 ? -7.777 8.312 3.854 1 89.12 219 ALA A C 1
ATOM 1681 O O . ALA A 1 219 ? -7.594 9.008 2.85 1 89.12 219 ALA A O 1
ATOM 1682 N N . VAL A 1 220 ? -6.852 7.973 4.73 1 94.06 220 VAL A N 1
ATOM 1683 C CA . VAL A 1 220 ? -5.457 8.227 4.379 1 94.06 220 VAL A CA 1
ATOM 1684 C C . VAL A 1 220 ? -4.688 6.906 4.34 1 94.06 220 VAL A C 1
ATOM 1686 O O . VAL A 1 220 ? -5.07 5.938 5 1 94.06 220 VAL A O 1
ATOM 1689 N N . VAL A 1 221 ? -3.672 6.918 3.531 1 97.62 221 VAL A N 1
ATOM 1690 C CA . VAL A 1 221 ? -2.627 5.898 3.555 1 97.62 221 VAL A CA 1
ATOM 1691 C C . VAL A 1 221 ? -1.438 6.398 4.375 1 97.62 221 VAL A C 1
ATOM 1693 O O . VAL A 1 221 ? -0.839 7.426 4.047 1 97.62 221 VAL A O 1
ATOM 1696 N N . GLU A 1 222 ? -1.218 5.703 5.426 1 96 222 GLU A N 1
ATOM 1697 C CA . GLU A 1 222 ? -0.014 5.988 6.199 1 96 222 GLU A CA 1
ATOM 1698 C C . GLU A 1 222 ? 1.093 4.984 5.891 1 96 222 GLU A C 1
ATOM 1700 O O . GLU A 1 222 ? 0.88 3.775 5.973 1 96 222 GLU A O 1
ATOM 1705 N N . ILE A 1 223 ? 2.279 5.512 5.551 1 98.06 223 ILE A N 1
ATOM 1706 C CA . ILE A 1 223 ? 3.451 4.684 5.289 1 98.06 223 ILE A CA 1
ATOM 1707 C C . ILE A 1 223 ? 4.555 5.02 6.293 1 98.06 223 ILE A C 1
ATOM 1709 O O . ILE A 1 223 ? 4.941 6.18 6.434 1 98.06 223 ILE A O 1
ATOM 1713 N N . ARG A 1 224 ? 4.973 4.02 6.992 1 96.12 224 ARG A N 1
ATOM 1714 C CA . ARG A 1 224 ? 6.203 4.094 7.777 1 96.12 224 ARG A CA 1
ATOM 1715 C C . ARG A 1 224 ? 7.363 3.432 7.043 1 96.12 224 ARG A C 1
ATOM 1717 O O . ARG A 1 224 ? 7.367 2.213 6.848 1 96.12 224 ARG A O 1
ATOM 1724 N N . GLN A 1 225 ? 8.297 4.285 6.668 1 98.12 225 GLN A N 1
ATOM 1725 C CA . GLN A 1 225 ? 9.383 3.836 5.809 1 98.12 225 GLN A CA 1
ATOM 1726 C C . GLN A 1 225 ? 10.711 3.828 6.562 1 98.12 225 GLN A C 1
ATOM 1728 O O . GLN A 1 225 ? 10.992 4.738 7.344 1 98.12 225 GLN A O 1
ATOM 1733 N N . THR A 1 226 ? 11.508 2.783 6.383 1 97.12 226 THR A N 1
ATOM 1734 C CA . THR A 1 226 ? 12.906 2.723 6.793 1 97.12 226 THR A CA 1
ATOM 1735 C C . THR A 1 226 ? 13.805 2.414 5.602 1 97.12 226 THR A C 1
ATOM 1737 O O . THR A 1 226 ? 13.555 1.463 4.859 1 97.12 226 THR A O 1
ATOM 1740 N N . VAL A 1 227 ? 14.789 3.279 5.426 1 98 227 VAL A N 1
ATOM 1741 C CA . VAL A 1 227 ? 15.742 3.098 4.34 1 98 227 VAL A CA 1
ATOM 1742 C C . VAL A 1 227 ? 17.094 2.674 4.906 1 98 227 VAL A C 1
ATOM 1744 O O . VAL A 1 227 ? 17.609 3.305 5.832 1 98 227 VAL A O 1
ATOM 1747 N N . ARG A 1 228 ? 17.641 1.6 4.336 1 96.25 228 ARG A N 1
ATOM 1748 C CA . ARG A 1 228 ? 18.938 1.092 4.754 1 96.25 228 ARG A CA 1
ATOM 1749 C C . ARG A 1 228 ? 19.953 1.2 3.623 1 96.25 228 ARG A C 1
ATOM 1751 O O . ARG A 1 228 ? 19.594 1.1 2.447 1 96.25 228 ARG A O 1
ATOM 1758 N N . ALA A 1 229 ? 21.156 1.46 4.039 1 96.81 229 ALA A N 1
ATOM 1759 C CA . ALA A 1 229 ? 22.25 1.616 3.088 1 96.81 229 ALA A CA 1
ATOM 1760 C C . ALA A 1 229 ? 23.5 0.896 3.574 1 96.81 229 ALA A C 1
ATOM 1762 O O . ALA A 1 229 ? 23.562 0.448 4.723 1 96.81 229 ALA A O 1
ATOM 1763 N N . THR A 1 230 ? 24.406 0.684 2.643 1 95.38 230 THR A N 1
ATOM 1764 C CA . THR A 1 230 ? 25.734 0.177 2.949 1 95.38 230 THR A CA 1
ATOM 1765 C C . THR A 1 230 ? 26.797 1.262 2.74 1 95.38 230 THR A C 1
ATOM 1767 O O . THR A 1 230 ? 26.562 2.223 2.004 1 95.38 230 THR A O 1
ATOM 1770 N N . HIS A 1 231 ? 27.844 1.064 3.592 1 93.06 231 HIS A N 1
ATOM 1771 C CA . HIS A 1 231 ? 28.922 2.029 3.494 1 93.06 231 HIS A CA 1
ATOM 1772 C C . HIS A 1 231 ? 30.203 1.369 2.986 1 93.06 231 HIS A C 1
ATOM 1774 O O . HIS A 1 231 ? 30.578 0.295 3.459 1 93.06 231 HIS A O 1
ATOM 1780 N N . ASP A 1 232 ? 31 2.17 2.318 1 78.06 232 ASP A N 1
ATOM 1781 C CA . ASP A 1 232 ? 32.375 1.915 1.931 1 78.06 232 ASP A CA 1
ATOM 1782 C C . ASP A 1 232 ? 32.688 0.418 1.923 1 78.06 232 ASP A C 1
ATOM 1784 O O . ASP A 1 232 ? 33.531 -0.052 2.676 1 78.06 232 ASP A O 1
ATOM 1788 N N . ASP A 1 233 ? 32.188 -0.457 1.173 1 70.31 233 ASP A N 1
ATOM 1789 C CA . ASP A 1 233 ? 32.562 -1.826 0.82 1 70.31 233 ASP A CA 1
ATOM 1790 C C . ASP A 1 233 ? 32.062 -2.814 1.876 1 70.31 233 ASP A C 1
ATOM 1792 O O . ASP A 1 233 ? 32.562 -3.941 1.956 1 70.31 233 ASP A O 1
ATOM 1796 N N . THR A 1 234 ? 31.297 -2.307 2.852 1 80.44 234 THR A N 1
ATOM 1797 C CA . THR A 1 234 ? 30.719 -3.287 3.76 1 80.44 234 THR A CA 1
ATOM 1798 C C . THR A 1 234 ? 29.344 -3.725 3.275 1 80.44 234 THR A C 1
ATOM 1800 O O . THR A 1 234 ? 28.719 -3.045 2.455 1 80.44 234 THR A O 1
ATOM 1803 N N . ASP A 1 235 ? 29.016 -4.918 3.701 1 84.31 235 ASP A N 1
ATOM 1804 C CA . ASP A 1 235 ? 27.719 -5.461 3.307 1 84.31 235 ASP A CA 1
ATOM 1805 C C . ASP A 1 235 ? 26.688 -5.285 4.418 1 84.31 235 ASP A C 1
ATOM 1807 O O . ASP A 1 235 ? 25.531 -5.68 4.266 1 84.31 235 ASP A O 1
ATOM 1811 N N . ASP A 1 236 ? 27.062 -4.555 5.41 1 90.25 236 ASP A N 1
ATOM 1812 C CA . ASP A 1 236 ? 26.141 -4.367 6.523 1 90.25 236 ASP A CA 1
ATOM 1813 C C . ASP A 1 236 ? 25.078 -3.322 6.184 1 90.25 236 ASP A C 1
ATOM 1815 O O . ASP A 1 236 ? 25.406 -2.219 5.742 1 90.25 236 ASP A O 1
ATOM 1819 N N . LEU A 1 237 ? 23.891 -3.746 6.375 1 93.25 237 LEU A N 1
ATOM 1820 C CA . LEU A 1 237 ? 22.797 -2.807 6.172 1 93.25 237 LEU A CA 1
ATOM 1821 C C . LEU A 1 237 ? 22.609 -1.924 7.402 1 93.25 237 LEU A C 1
ATOM 1823 O O . LEU A 1 237 ? 22.422 -2.428 8.508 1 93.25 237 LEU A O 1
ATOM 1827 N N . VAL A 1 238 ? 22.688 -0.629 7.168 1 94.88 238 VAL A N 1
ATOM 1828 C CA . VAL A 1 238 ? 22.516 0.347 8.242 1 94.88 238 VAL A CA 1
ATOM 1829 C C . VAL A 1 238 ? 21.328 1.262 7.926 1 94.88 238 VAL A C 1
ATOM 1831 O O . VAL A 1 238 ? 21.25 1.832 6.836 1 94.88 238 VAL A O 1
ATOM 1834 N N . PRO A 1 239 ? 20.375 1.378 8.844 1 97.81 239 PRO A N 1
ATOM 1835 C CA . PRO A 1 239 ? 19.328 2.357 8.594 1 97.81 239 PRO A CA 1
ATOM 1836 C C . PRO A 1 239 ? 19.844 3.791 8.539 1 97.81 239 PRO A C 1
ATOM 1838 O O . PRO A 1 239 ? 20.5 4.25 9.477 1 97.81 239 PRO A O 1
ATOM 1841 N N . ILE A 1 240 ? 19.516 4.469 7.484 1 98.44 240 ILE A N 1
ATOM 1842 C CA . ILE A 1 240 ? 20.047 5.82 7.324 1 98.44 240 ILE A CA 1
ATOM 1843 C C . ILE A 1 240 ? 18.906 6.832 7.379 1 98.44 240 ILE A C 1
ATOM 1845 O O . ILE A 1 240 ? 19.141 8.031 7.531 1 98.44 240 ILE A O 1
ATOM 1849 N N . GLU A 1 241 ? 17.688 6.391 7.234 1 98.75 241 GLU A N 1
ATOM 1850 C CA . GLU A 1 241 ? 16.516 7.262 7.336 1 98.75 241 GLU A CA 1
ATOM 1851 C C . GLU A 1 241 ? 15.281 6.477 7.777 1 98.75 241 GLU A C 1
ATOM 1853 O O . GLU A 1 241 ? 15.055 5.352 7.328 1 98.75 241 GLU A O 1
ATOM 1858 N N . ALA A 1 242 ? 14.492 7.109 8.586 1 98.38 242 ALA A N 1
ATOM 1859 C CA . ALA A 1 242 ? 13.109 6.727 8.867 1 98.38 242 ALA A CA 1
ATOM 1860 C C . ALA A 1 242 ? 12.141 7.844 8.484 1 98.38 242 ALA A C 1
ATOM 1862 O O . ALA A 1 242 ? 12.461 9.023 8.641 1 98.38 242 ALA A O 1
ATOM 1863 N N . ALA A 1 243 ? 10.992 7.473 7.98 1 98.5 243 ALA A N 1
ATOM 1864 C CA . ALA A 1 243 ? 10.016 8.492 7.609 1 98.5 243 ALA A CA 1
ATOM 1865 C C . ALA A 1 243 ? 8.594 7.984 7.824 1 98.5 243 ALA A C 1
ATOM 1867 O O . ALA A 1 243 ? 8.289 6.82 7.555 1 98.5 243 ALA A O 1
ATOM 1868 N N . ASP A 1 244 ? 7.766 8.805 8.359 1 95.94 244 ASP A N 1
ATOM 1869 C CA . ASP A 1 244 ? 6.32 8.625 8.414 1 95.94 244 ASP A CA 1
ATOM 1870 C C . ASP A 1 244 ? 5.613 9.516 7.402 1 95.94 244 ASP A C 1
ATOM 1872 O O . ASP A 1 244 ? 5.746 10.742 7.449 1 95.94 244 ASP A O 1
ATOM 1876 N N . ILE A 1 245 ? 4.926 8.93 6.508 1 98.38 245 ILE A N 1
ATOM 1877 C CA . ILE A 1 245 ? 4.324 9.664 5.402 1 98.38 245 ILE A CA 1
ATOM 1878 C C . ILE A 1 245 ? 2.816 9.414 5.379 1 98.38 245 ILE A C 1
ATOM 1880 O O . ILE A 1 245 ? 2.365 8.281 5.57 1 98.38 245 ILE A O 1
ATOM 1884 N N . VAL A 1 246 ? 2.041 10.453 5.094 1 97.19 246 VAL A N 1
ATOM 1885 C CA . VAL A 1 246 ? 0.588 10.367 5.016 1 97.19 246 VAL A CA 1
ATOM 1886 C C . VAL A 1 246 ? 0.112 10.883 3.66 1 97.19 246 VAL A C 1
ATOM 1888 O O . VAL A 1 246 ? 0.467 11.992 3.254 1 97.19 246 VAL A O 1
ATOM 1891 N N . PHE A 1 247 ? -0.716 10.07 2.982 1 97.69 247 PHE A N 1
ATOM 1892 C CA . PHE A 1 247 ? -1.331 10.391 1.7 1 97.69 247 PHE A CA 1
ATOM 1893 C C . PHE A 1 247 ? -2.852 10.336 1.798 1 97.69 247 PHE A C 1
ATOM 1895 O O . PHE A 1 247 ? -3.414 9.312 2.195 1 97.69 247 PHE A O 1
ATOM 1902 N N . PRO A 1 248 ? -3.492 11.43 1.405 1 94.5 248 PRO A N 1
ATOM 1903 C CA . PRO A 1 248 ? -4.914 11.188 1.14 1 94.5 248 PRO A CA 1
ATOM 1904 C C . PRO A 1 248 ? -5.137 10.102 0.092 1 94.5 248 PRO A C 1
ATOM 1906 O O . PRO A 1 248 ? -4.473 10.094 -0.946 1 94.5 248 PRO A O 1
ATOM 1909 N N . SER A 1 249 ? -6.082 9.227 0.41 1 93.06 249 SER A N 1
ATOM 1910 C CA . SER A 1 249 ? -6.234 8.016 -0.39 1 93.06 249 SER A CA 1
ATOM 1911 C C . SER A 1 249 ? -6.758 8.344 -1.787 1 93.06 249 SER A C 1
ATOM 1913 O O . SER A 1 249 ? -6.633 7.523 -2.703 1 93.06 249 SER A O 1
ATOM 1915 N N . ASP A 1 250 ? -7.332 9.477 -2 1 86.62 250 ASP A N 1
ATOM 1916 C CA . ASP A 1 250 ? -7.91 9.844 -3.289 1 86.62 250 ASP A CA 1
ATOM 1917 C C . ASP A 1 250 ? -6.867 10.508 -4.188 1 86.62 250 ASP A C 1
ATOM 1919 O O . ASP A 1 250 ? -7.164 10.875 -5.328 1 86.62 250 ASP A O 1
ATOM 1923 N N . ARG A 1 251 ? -5.66 10.578 -3.744 1 90.88 251 ARG A N 1
ATOM 1924 C CA . ARG A 1 251 ? -4.727 11.414 -4.492 1 90.88 251 ARG A CA 1
ATOM 1925 C C . ARG A 1 251 ? -3.566 10.586 -5.039 1 90.88 251 ARG A C 1
ATOM 1927 O O . ARG A 1 251 ? -2.852 11.023 -5.941 1 90.88 251 ARG A O 1
ATOM 1934 N N . TYR A 1 252 ? -3.371 9.398 -4.477 1 92.31 252 TYR A N 1
ATOM 1935 C CA . TYR A 1 252 ? -2.23 8.586 -4.887 1 92.31 252 TYR A CA 1
ATOM 1936 C C . TYR A 1 252 ? -2.662 7.16 -5.199 1 92.31 252 TYR A C 1
ATOM 1938 O O . TYR A 1 252 ? -3.635 6.66 -4.629 1 92.31 252 TYR A O 1
ATOM 1946 N N . GLU A 1 253 ? -1.991 6.586 -6.047 1 93.12 253 GLU A N 1
ATOM 1947 C CA . GLU A 1 253 ? -1.883 5.133 -6.176 1 93.12 253 GLU A CA 1
ATOM 1948 C C . GLU A 1 253 ? -0.438 4.672 -6.012 1 93.12 253 GLU A C 1
ATOM 1950 O O . GLU A 1 253 ? 0.495 5.453 -6.211 1 93.12 253 GLU A O 1
ATOM 1955 N N . PHE A 1 254 ? -0.278 3.473 -5.625 1 96.62 254 PHE A N 1
ATOM 1956 C CA . PHE A 1 254 ? 1.041 2.951 -5.281 1 96.62 254 PHE A CA 1
ATOM 1957 C C . PHE A 1 254 ? 1.396 1.756 -6.16 1 96.62 254 PHE A C 1
ATOM 1959 O O . PHE A 1 254 ? 0.634 0.79 -6.234 1 96.62 254 PHE A O 1
ATOM 1966 N N . THR A 1 255 ? 2.508 1.898 -6.824 1 94.69 255 THR A N 1
ATOM 1967 C CA . THR A 1 255 ? 3.037 0.799 -7.625 1 94.69 255 THR A CA 1
ATOM 1968 C C . THR A 1 255 ? 4.305 0.233 -6.992 1 94.69 255 THR A C 1
ATOM 1970 O O . THR A 1 255 ? 5.242 0.977 -6.695 1 94.69 255 THR A O 1
ATOM 1973 N N . TYR A 1 256 ? 4.262 -1.054 -6.727 1 95.94 256 TYR A N 1
ATOM 1974 C CA . TYR A 1 256 ? 5.41 -1.761 -6.172 1 95.94 256 TYR A CA 1
ATOM 1975 C C . TYR A 1 256 ? 5.957 -2.779 -7.168 1 95.94 256 TYR A C 1
ATOM 1977 O O . TYR A 1 256 ? 5.207 -3.615 -7.684 1 95.94 256 TYR A O 1
ATOM 1985 N N . LEU A 1 257 ? 7.223 -2.658 -7.5 1 92 257 LEU A N 1
ATOM 1986 C CA . LEU A 1 257 ? 7.945 -3.654 -8.281 1 92 257 LEU A CA 1
ATOM 1987 C C . LEU A 1 257 ? 9.008 -4.344 -7.434 1 92 257 LEU A C 1
ATOM 1989 O O . LEU A 1 257 ? 9.977 -3.709 -7.004 1 92 257 LEU A O 1
ATOM 1993 N N . MET A 1 258 ? 8.836 -5.652 -7.25 1 91.56 258 MET A N 1
ATOM 1994 C CA . MET A 1 258 ? 9.664 -6.391 -6.305 1 91.56 258 MET A CA 1
ATOM 1995 C C . MET A 1 258 ? 10.289 -7.613 -6.969 1 91.56 258 MET A C 1
ATOM 1997 O O . MET A 1 258 ? 9.578 -8.484 -7.477 1 91.56 258 MET A O 1
ATOM 2001 N N . ASP A 1 259 ? 11.602 -7.645 -6.836 1 88.31 259 ASP A N 1
ATOM 2002 C CA . ASP A 1 259 ? 12.305 -8.828 -7.312 1 88.31 259 ASP A CA 1
ATOM 2003 C C . ASP A 1 259 ? 12.352 -9.914 -6.234 1 88.31 259 ASP A C 1
ATOM 2005 O O . ASP A 1 259 ? 12.195 -9.625 -5.047 1 88.31 259 ASP A O 1
ATOM 2009 N N . ARG A 1 260 ? 12.477 -11.117 -6.723 1 84.56 260 ARG A N 1
ATOM 2010 C CA . ARG A 1 260 ? 12.734 -12.203 -5.785 1 84.56 260 ARG A CA 1
ATOM 2011 C C . ARG A 1 260 ? 13.914 -11.867 -4.879 1 84.56 260 ARG A C 1
ATOM 2013 O O . ARG A 1 260 ? 14.969 -11.438 -5.355 1 84.56 260 ARG A O 1
ATOM 2020 N N . PRO A 1 261 ? 13.57 -12.031 -3.607 1 76.94 261 PRO A N 1
ATOM 2021 C CA . PRO A 1 261 ? 14.68 -11.734 -2.697 1 76.94 261 PRO A CA 1
ATOM 2022 C C . PRO A 1 261 ? 15.898 -12.625 -2.936 1 76.94 261 PRO A C 1
ATOM 2024 O O . PRO A 1 261 ? 15.75 -13.789 -3.297 1 76.94 261 PRO A O 1
ATOM 2027 N N . ARG A 1 262 ? 17.078 -12.125 -2.846 1 67.38 262 ARG A N 1
ATOM 2028 C CA . ARG A 1 262 ? 18.328 -12.859 -2.988 1 67.38 262 ARG A CA 1
ATOM 2029 C C . ARG A 1 262 ? 18.531 -13.82 -1.818 1 67.38 262 ARG A C 1
ATOM 2031 O O . ARG A 1 262 ? 18.094 -13.547 -0.7 1 67.38 262 ARG A O 1
ATOM 2038 N N . MET B 1 1 ? -59.156 4.801 -3.568 1 28.92 1 MET B N 1
ATOM 2039 C CA . MET B 1 1 ? -58.406 5.426 -2.488 1 28.92 1 MET B CA 1
ATOM 2040 C C . MET B 1 1 ? -57.156 4.605 -2.152 1 28.92 1 MET B C 1
ATOM 2042 O O . MET B 1 1 ? -57.125 3.883 -1.155 1 28.92 1 MET B O 1
ATOM 2046 N N . SER B 1 2 ? -56.438 4.02 -3.051 1 35.22 2 SER B N 1
ATOM 2047 C CA . SER B 1 2 ? -55.344 3.057 -2.951 1 35.22 2 SER B CA 1
ATOM 2048 C C . SER B 1 2 ? -54.125 3.678 -2.283 1 35.22 2 SER B C 1
ATOM 2050 O O . SER B 1 2 ? -53.531 4.613 -2.818 1 35.22 2 SER B O 1
ATOM 2052 N N . SER B 1 3 ? -54.156 3.645 -0.859 1 33.25 3 SER B N 1
ATOM 2053 C CA . SER B 1 3 ? -53.188 4.234 0.064 1 33.25 3 SER B CA 1
ATOM 2054 C C . SER B 1 3 ? -51.781 3.74 -0.22 1 33.25 3 SER B C 1
ATOM 2056 O O . SER B 1 3 ? -51.531 2.533 -0.275 1 33.25 3 SER B O 1
ATOM 2058 N N . ASN B 1 4 ? -51.062 4.324 -1.134 1 33.47 4 ASN B N 1
ATOM 2059 C CA . ASN B 1 4 ? -49.656 4.16 -1.417 1 33.47 4 ASN B CA 1
ATOM 2060 C C . ASN B 1 4 ? -48.812 4.168 -0.137 1 33.47 4 ASN B C 1
ATOM 2062 O O . ASN B 1 4 ? -48.594 5.223 0.462 1 33.47 4 ASN B O 1
ATOM 2066 N N . ASP B 1 5 ? -49.031 3.107 0.712 1 34.81 5 ASP B N 1
ATOM 2067 C CA . ASP B 1 5 ? -48.312 2.898 1.965 1 34.81 5 ASP B CA 1
ATOM 2068 C C . ASP B 1 5 ? -46.781 2.979 1.75 1 34.81 5 ASP B C 1
ATOM 2070 O O . ASP B 1 5 ? -46.219 2.162 1.026 1 34.81 5 ASP B O 1
ATOM 2074 N N . ARG B 1 6 ? -46.219 4.129 1.651 1 35.53 6 ARG B N 1
ATOM 2075 C CA . ARG B 1 6 ? -44.781 4.383 1.688 1 35.53 6 ARG B CA 1
ATOM 2076 C C . ARG B 1 6 ? -44.094 3.477 2.703 1 35.53 6 ARG B C 1
ATOM 2078 O O . ARG B 1 6 ? -44.438 3.463 3.881 1 35.53 6 ARG B O 1
ATOM 2085 N N . SER B 1 7 ? -43.688 2.268 2.346 1 35.72 7 SER B N 1
ATOM 2086 C CA . SER B 1 7 ? -42.906 1.314 3.111 1 35.72 7 SER B CA 1
ATOM 2087 C C . SER B 1 7 ? -41.781 2.016 3.881 1 35.72 7 SER B C 1
ATOM 2089 O O . SER B 1 7 ? -40.875 2.604 3.279 1 35.72 7 SER B O 1
ATOM 2091 N N . ALA B 1 8 ? -42 2.73 4.965 1 40.5 8 ALA B N 1
ATOM 2092 C CA . ALA B 1 8 ? -41.125 3.299 5.98 1 40.5 8 ALA B CA 1
ATOM 2093 C C . ALA B 1 8 ? -39.906 2.42 6.191 1 40.5 8 ALA B C 1
ATOM 2095 O O . ALA B 1 8 ? -40.031 1.217 6.43 1 40.5 8 ALA B O 1
ATOM 2096 N N . THR B 1 9 ? -38.75 2.635 5.699 1 40.38 9 THR B N 1
ATOM 2097 C CA . THR B 1 9 ? -37.469 2.01 5.953 1 40.38 9 THR B CA 1
ATOM 2098 C C . THR B 1 9 ? -37.344 1.624 7.422 1 40.38 9 THR B C 1
ATOM 2100 O O . THR B 1 9 ? -37.469 2.473 8.305 1 40.38 9 THR B O 1
ATOM 2103 N N . LYS B 1 10 ? -37.812 0.519 7.867 1 50.25 10 LYS B N 1
ATOM 2104 C CA . LYS B 1 10 ? -37.781 -0.041 9.219 1 50.25 10 LYS B CA 1
ATOM 2105 C C . LYS B 1 10 ? -36.5 0.303 9.945 1 50.25 10 LYS B C 1
ATOM 2107 O O . LYS B 1 10 ? -35.406 0.131 9.398 1 50.25 10 LYS B O 1
ATOM 2112 N N . PRO B 1 11 ? -36.531 1.097 10.969 1 56.78 11 PRO B N 1
ATOM 2113 C CA . PRO B 1 11 ? -35.344 1.43 11.766 1 56.78 11 PRO B CA 1
ATOM 2114 C C . PRO B 1 11 ? -34.469 0.212 12.062 1 56.78 11 PRO B C 1
ATOM 2116 O O . PRO B 1 11 ? -35 -0.905 12.172 1 56.78 11 PRO B O 1
ATOM 2119 N N . ALA B 1 12 ? -33.219 0.242 11.867 1 63.56 12 ALA B N 1
ATOM 2120 C CA . ALA B 1 12 ? -32.312 -0.852 12.18 1 63.56 12 ALA B CA 1
ATOM 2121 C C . ALA B 1 12 ? -32.594 -1.428 13.562 1 63.56 12 ALA B C 1
ATOM 2123 O O . ALA B 1 12 ? -32.969 -0.696 14.484 1 63.56 12 ALA B O 1
ATOM 2124 N N . PRO B 1 13 ? -32.562 -2.699 13.719 1 74.56 13 PRO B N 1
ATOM 2125 C CA . PRO B 1 13 ? -32.75 -3.318 15.031 1 74.56 13 PRO B CA 1
ATOM 2126 C C . PRO B 1 13 ? -31.891 -2.662 16.109 1 74.56 13 PRO B C 1
ATOM 2128 O O . PRO B 1 13 ? -30.781 -2.215 15.844 1 74.56 13 PRO B O 1
ATOM 2131 N N . GLN B 1 14 ? -32.469 -2.479 17.188 1 82.38 14 GLN B N 1
ATOM 2132 C CA . GLN B 1 14 ? -31.859 -1.753 18.297 1 82.38 14 GLN B CA 1
ATOM 2133 C C . GLN B 1 14 ? -30.453 -2.273 18.594 1 82.38 14 GLN B C 1
ATOM 2135 O O . GLN B 1 14 ? -29.562 -1.495 18.906 1 82.38 14 GLN B O 1
ATOM 2140 N N . TYR B 1 15 ? -30.25 -3.682 18.547 1 85.56 15 TYR B N 1
ATOM 2141 C CA . TYR B 1 15 ? -28.938 -4.219 18.844 1 85.56 15 TYR B CA 1
ATOM 2142 C C . TYR B 1 15 ? -27.906 -3.713 17.844 1 85.56 15 TYR B C 1
ATOM 2144 O O . TYR B 1 15 ? -26.75 -3.482 18.188 1 85.56 15 TYR B O 1
ATOM 2152 N N . MET B 1 16 ? -28.266 -3.455 16.672 1 81.06 16 MET B N 1
ATOM 2153 C CA . MET B 1 16 ? -27.359 -2.947 15.648 1 81.06 16 MET B CA 1
ATOM 2154 C C . MET B 1 16 ? -27.016 -1.487 15.906 1 81.06 16 MET B C 1
ATOM 2156 O O . MET B 1 16 ? -25.891 -1.062 15.656 1 81.06 16 MET B O 1
ATOM 2160 N N . GLN B 1 17 ? -27.984 -0.81 16.438 1 83.06 17 GLN B N 1
ATOM 2161 C CA . GLN B 1 17 ? -27.734 0.584 16.781 1 83.06 17 GLN B CA 1
ATOM 2162 C C . GLN B 1 17 ? -26.703 0.691 17.906 1 83.06 17 GLN B C 1
ATOM 2164 O O . GLN B 1 17 ? -25.797 1.514 17.844 1 83.06 17 GLN B O 1
ATOM 2169 N N . ILE B 1 18 ? -26.938 -0.108 18.875 1 87.94 18 ILE B N 1
ATOM 2170 C CA . ILE B 1 18 ? -26 -0.132 20 1 87.94 18 ILE B CA 1
ATOM 2171 C C . ILE B 1 18 ? -24.609 -0.549 19.516 1 87.94 18 ILE B C 1
ATOM 2173 O O . ILE B 1 18 ? -23.609 0.067 19.891 1 87.94 18 ILE B O 1
ATOM 2177 N N . ALA B 1 19 ? -24.641 -1.566 18.672 1 86.62 19 ALA B N 1
ATOM 2178 C CA . ALA B 1 19 ? -23.375 -2.037 18.125 1 86.62 19 ALA B CA 1
ATOM 2179 C C . ALA B 1 19 ? -22.656 -0.935 17.344 1 86.62 19 ALA B C 1
ATOM 2181 O O . ALA B 1 19 ? -21.453 -0.752 17.469 1 86.62 19 ALA B O 1
ATOM 2182 N N . GLU B 1 20 ? -23.391 -0.288 16.594 1 79.5 20 GLU B N 1
ATOM 2183 C CA . GLU B 1 20 ? -22.828 0.792 15.805 1 79.5 20 GLU B CA 1
ATOM 2184 C C . GLU B 1 20 ? -22.266 1.897 16.688 1 79.5 20 GLU B C 1
ATOM 2186 O O . GLU B 1 20 ? -21.203 2.451 16.406 1 79.5 20 GLU B O 1
ATOM 2191 N N . ASP B 1 21 ? -22.938 2.178 17.75 1 81.06 21 ASP B N 1
ATOM 2192 C CA . ASP B 1 21 ? -22.469 3.174 18.703 1 81.06 21 ASP B CA 1
ATOM 2193 C C . ASP B 1 21 ? -21.141 2.75 19.328 1 81.06 21 ASP B C 1
ATOM 2195 O O . ASP B 1 21 ? -20.203 3.539 19.391 1 81.06 21 ASP B O 1
ATOM 2199 N N . LEU B 1 22 ? -21.109 1.541 19.75 1 85.69 22 LEU B N 1
ATOM 2200 C CA . LEU B 1 22 ? -19.891 1.022 20.359 1 85.69 22 LEU B CA 1
ATOM 2201 C C . LEU B 1 22 ? -18.75 0.982 19.328 1 85.69 22 LEU B C 1
ATOM 2203 O O . LEU B 1 22 ? -17.625 1.337 19.641 1 85.69 22 LEU B O 1
ATOM 2207 N N . ARG B 1 23 ? -19.125 0.595 18.109 1 77.5 23 ARG B N 1
ATOM 2208 C CA . ARG B 1 23 ? -18.156 0.582 17.016 1 77.5 23 ARG B CA 1
ATOM 2209 C C . ARG B 1 23 ? -17.516 1.955 16.828 1 77.5 23 ARG B C 1
ATOM 2211 O O . ARG B 1 23 ? -16.297 2.062 16.688 1 77.5 23 ARG B O 1
ATOM 2218 N N . GLN B 1 24 ? -18.312 2.877 16.859 1 71.62 24 GLN B N 1
ATOM 2219 C CA . GLN B 1 24 ? -17.844 4.246 16.672 1 71.62 24 GLN B CA 1
ATOM 2220 C C . GLN B 1 24 ? -16.922 4.668 17.828 1 71.62 24 GLN B C 1
ATOM 2222 O O . GLN B 1 24 ? -15.883 5.285 17.594 1 71.62 24 GLN B O 1
ATOM 2227 N N . GLN B 1 25 ? -17.328 4.281 18.969 1 77.56 25 GLN B N 1
ATOM 2228 C CA . GLN B 1 25 ? -16.531 4.629 20.141 1 77.56 25 GLN B CA 1
ATOM 2229 C C . GLN B 1 25 ? -15.164 3.941 20.094 1 77.56 25 GLN B C 1
ATOM 2231 O O . GLN B 1 25 ? -14.148 4.535 20.453 1 77.56 25 GLN B O 1
ATOM 2236 N N . ILE B 1 26 ? -15.18 2.754 19.609 1 77.12 26 ILE B N 1
ATOM 2237 C CA . ILE B 1 26 ? -13.938 2.002 19.469 1 77.12 26 ILE B CA 1
ATOM 2238 C C . ILE B 1 26 ? -13.062 2.648 18.406 1 77.12 26 ILE B C 1
ATOM 2240 O O . ILE B 1 26 ? -11.867 2.861 18.609 1 77.12 26 ILE B O 1
ATOM 2244 N N . ARG B 1 27 ? -13.75 3.018 17.391 1 62.72 27 ARG B N 1
ATOM 2245 C CA . ARG B 1 27 ? -13.055 3.588 16.234 1 62.72 27 ARG B CA 1
ATOM 2246 C C . ARG B 1 27 ? -12.383 4.91 16.609 1 62.72 27 ARG B C 1
ATOM 2248 O O . ARG B 1 27 ? -11.258 5.176 16.188 1 62.72 27 ARG B O 1
ATOM 2255 N N . VAL B 1 28 ? -13.07 5.664 17.391 1 58.06 28 VAL B N 1
ATOM 2256 C CA . VAL B 1 28 ? -12.555 7 17.672 1 58.06 28 VAL B CA 1
ATOM 2257 C C . VAL B 1 28 ? -11.711 6.965 18.953 1 58.06 28 VAL B C 1
ATOM 2259 O O . VAL B 1 28 ? -11.273 8.008 19.438 1 58.06 28 VAL B O 1
ATOM 2262 N N . GLY B 1 29 ? -11.492 5.773 19.438 1 63.91 29 GLY B N 1
ATOM 2263 C CA . GLY B 1 29 ? -10.562 5.578 20.531 1 63.91 29 GLY B CA 1
ATOM 2264 C C . GLY B 1 29 ? -11.188 5.848 21.891 1 63.91 29 GLY B C 1
ATOM 2265 O O . GLY B 1 29 ? -10.5 5.797 22.922 1 63.91 29 GLY B O 1
ATOM 2266 N N . LEU B 1 30 ? -12.461 6.191 21.938 1 70.94 30 LEU B N 1
ATOM 2267 C CA . LEU B 1 30 ? -13.141 6.395 23.219 1 70.94 30 LEU B CA 1
ATOM 2268 C C . LEU B 1 30 ? -13.156 5.109 24.031 1 70.94 30 LEU B C 1
ATOM 2270 O O . LEU B 1 30 ? -13.125 5.152 25.266 1 70.94 30 LEU B O 1
ATOM 2274 N N . LEU B 1 31 ? -13.32 4.059 23.375 1 79.81 31 LEU B N 1
ATOM 2275 C CA . LEU B 1 31 ? -13.117 2.727 23.922 1 79.81 31 LEU B CA 1
ATOM 2276 C C . LEU B 1 31 ? -11.797 2.133 23.438 1 79.81 31 LEU B C 1
ATOM 2278 O O . LEU B 1 31 ? -11.719 1.61 22.328 1 79.81 31 LEU B O 1
ATOM 2282 N N . PRO B 1 32 ? -10.828 2.342 24.219 1 73.69 32 PRO B N 1
ATOM 2283 C CA . PRO B 1 32 ? -9.5 1.938 23.75 1 73.69 32 PRO B CA 1
ATOM 2284 C C . PRO B 1 32 ? -9.328 0.421 23.688 1 73.69 32 PRO B C 1
ATOM 2286 O O . PRO B 1 32 ? -10.039 -0.309 24.391 1 73.69 32 PRO B O 1
ATOM 2289 N N . VAL B 1 33 ? -8.367 0.025 22.812 1 73.81 33 VAL B N 1
ATOM 2290 C CA . VAL B 1 33 ? -8.008 -1.387 22.75 1 73.81 33 VAL B CA 1
ATOM 2291 C C . VAL B 1 33 ? -7.691 -1.897 24.156 1 73.81 33 VAL B C 1
ATOM 2293 O O . VAL B 1 33 ? -7.027 -1.213 24.938 1 73.81 33 VAL B O 1
ATOM 2296 N N . ASP B 1 34 ? -8.242 -2.953 24.438 1 77.56 34 ASP B N 1
ATOM 2297 C CA . ASP B 1 34 ? -8.117 -3.67 25.703 1 77.56 34 ASP B CA 1
ATOM 2298 C C . ASP B 1 34 ? -8.836 -2.922 26.828 1 77.56 34 ASP B C 1
ATOM 2300 O O . ASP B 1 34 ? -8.734 -3.309 28 1 77.56 34 ASP B O 1
ATOM 2304 N N . GLY B 1 35 ? -9.492 -1.896 26.5 1 81.94 35 GLY B N 1
ATOM 2305 C CA . GLY B 1 35 ? -10.375 -1.242 27.453 1 81.94 35 GLY B CA 1
ATOM 2306 C C . GLY B 1 35 ? -11.719 -1.927 27.594 1 81.94 35 GLY B C 1
ATOM 2307 O O . GLY B 1 35 ? -12.188 -2.576 26.656 1 81.94 35 GLY B O 1
ATOM 2308 N N . PRO B 1 36 ? -12.281 -1.741 28.812 1 86.06 36 PRO B N 1
ATOM 2309 C CA . PRO B 1 36 ? -13.609 -2.344 29 1 86.06 36 PRO B CA 1
ATOM 2310 C C . PRO B 1 36 ? -14.703 -1.61 28.219 1 86.06 36 PRO B C 1
ATOM 2312 O O . PRO B 1 36 ? -14.625 -0.391 28.047 1 86.06 36 PRO B O 1
ATOM 2315 N N . VAL B 1 37 ? -15.555 -2.381 27.641 1 89.88 37 VAL B N 1
ATOM 2316 C CA . VAL B 1 37 ? -16.781 -1.785 27.109 1 89.88 37 VAL B CA 1
ATOM 2317 C C . VAL B 1 37 ? -17.906 -1.907 28.125 1 89.88 37 VAL B C 1
ATOM 2319 O O . VAL B 1 37 ? -17.859 -2.752 29.016 1 89.88 37 VAL B O 1
ATOM 2322 N N . PRO B 1 38 ? -18.922 -0.98 28.062 1 90.44 38 PRO B N 1
ATOM 2323 C CA . PRO B 1 38 ? -20.062 -1.113 28.969 1 90.44 38 PRO B CA 1
ATOM 2324 C C . PRO B 1 38 ? -20.656 -2.521 28.969 1 90.44 38 PRO B C 1
ATOM 2326 O O . PRO B 1 38 ? -20.734 -3.16 27.922 1 90.44 38 PRO B O 1
ATOM 2329 N N . SER B 1 39 ? -20.922 -2.975 30.172 1 89.5 39 SER B N 1
ATOM 2330 C CA . SER B 1 39 ? -21.562 -4.281 30.312 1 89.5 39 SER B CA 1
ATOM 2331 C C . SER B 1 39 ? -22.953 -4.289 29.672 1 89.5 39 SER B C 1
ATOM 2333 O O . SER B 1 39 ? -23.5 -3.23 29.375 1 89.5 39 SER B O 1
ATOM 2335 N N . ALA B 1 40 ? -23.391 -5.496 29.422 1 91.62 40 ALA B N 1
ATOM 2336 C CA . ALA B 1 40 ? -24.766 -5.617 28.906 1 91.62 40 ALA B CA 1
ATOM 2337 C C . ALA B 1 40 ? -25.75 -4.898 29.812 1 91.62 40 ALA B C 1
ATOM 2339 O O . ALA B 1 40 ? -26.656 -4.215 29.328 1 91.62 40 ALA B O 1
ATOM 2340 N N . ALA B 1 41 ? -25.562 -5.027 31.078 1 91.38 41 ALA B N 1
ATOM 2341 C CA . ALA B 1 41 ? -26.438 -4.375 32.031 1 91.38 41 ALA B CA 1
ATOM 2342 C C . ALA B 1 41 ? -26.359 -2.855 31.922 1 91.38 41 ALA B C 1
ATOM 2344 O O . ALA B 1 41 ? -27.375 -2.164 31.969 1 91.38 41 ALA B O 1
ATOM 2345 N N . ALA B 1 42 ? -25.188 -2.398 31.812 1 92.88 42 ALA B N 1
ATOM 2346 C CA . ALA B 1 42 ? -24.984 -0.959 31.656 1 92.88 42 ALA B CA 1
ATOM 2347 C C . ALA B 1 42 ? -25.609 -0.447 30.375 1 92.88 42 ALA B C 1
ATOM 2349 O O . ALA B 1 42 ? -26.203 0.633 30.344 1 92.88 42 ALA B O 1
ATOM 2350 N N . LEU B 1 43 ? -25.469 -1.199 29.297 1 93.19 43 LEU B N 1
ATOM 2351 C CA . LEU B 1 43 ? -26.016 -0.824 28 1 93.19 43 LEU B CA 1
ATOM 2352 C C . LEU B 1 43 ? -27.547 -0.797 28.047 1 93.19 43 LEU B C 1
ATOM 2354 O O . LEU B 1 43 ? -28.172 0.051 27.422 1 93.19 43 LEU B O 1
ATOM 2358 N N . CYS B 1 44 ? -28.125 -1.706 28.797 1 90.81 44 CYS B N 1
ATOM 2359 C CA . CYS B 1 44 ? -29.562 -1.721 29.016 1 90.81 44 CYS B CA 1
ATOM 2360 C C . CYS B 1 44 ? -30.047 -0.392 29.594 1 90.81 44 CYS B C 1
ATOM 2362 O O . CYS B 1 44 ? -31.016 0.184 29.109 1 90.81 44 CYS B O 1
ATOM 2364 N N . LYS B 1 45 ? -29.328 -0.046 30.562 1 91 45 LYS B N 1
ATOM 2365 C CA . LYS B 1 45 ? -29.703 1.19 31.25 1 91 45 LYS B CA 1
ATOM 2366 C C . LYS B 1 45 ? -29.484 2.402 30.344 1 91 45 LYS B C 1
ATOM 2368 O O . LYS B 1 45 ? -30.328 3.301 30.297 1 91 45 LYS B O 1
ATOM 2373 N N . GLN B 1 46 ? -28.406 2.418 29.641 1 89.31 46 GLN B N 1
ATOM 2374 C CA . GLN B 1 46 ? -28.016 3.559 28.828 1 89.31 46 GLN B CA 1
ATOM 2375 C C . GLN B 1 46 ? -28.938 3.723 27.625 1 89.31 46 GLN B C 1
ATOM 2377 O O . GLN B 1 46 ? -29.25 4.848 27.219 1 89.31 46 GLN B O 1
ATOM 2382 N N . HIS B 1 47 ? -29.375 2.59 27.016 1 89.69 47 HIS B N 1
ATOM 2383 C CA . HIS B 1 47 ? -30.094 2.645 25.75 1 89.69 47 HIS B CA 1
ATOM 2384 C C . HIS B 1 47 ? -31.547 2.23 25.938 1 89.69 47 HIS B C 1
ATOM 2386 O O . HIS B 1 47 ? -32.312 2.227 24.969 1 89.69 47 HIS B O 1
ATOM 2392 N N . ASP B 1 48 ? -31.891 1.92 27.109 1 90.69 48 ASP B N 1
ATOM 2393 C CA . ASP B 1 48 ? -33.25 1.483 27.438 1 90.69 48 ASP B CA 1
ATOM 2394 C C . ASP B 1 48 ? -33.656 0.316 26.547 1 90.69 48 ASP B C 1
ATOM 2396 O O . ASP B 1 48 ? -34.688 0.397 25.844 1 90.69 48 ASP B O 1
ATOM 2400 N N . VAL B 1 49 ? -32.906 -0.687 26.547 1 91.12 49 VAL B N 1
ATOM 2401 C CA . VAL B 1 49 ? -33.156 -1.895 25.781 1 91.12 49 VAL B CA 1
ATOM 2402 C C . VAL B 1 49 ? -33.062 -3.121 26.688 1 91.12 49 VAL B C 1
ATOM 2404 O O . VAL B 1 49 ? -32.625 -3.021 27.828 1 91.12 49 VAL B O 1
ATOM 2407 N N . SER B 1 50 ? -33.562 -4.195 26.141 1 90.5 50 SER B N 1
ATOM 2408 C CA . SER B 1 50 ? -33.531 -5.445 26.891 1 90.5 50 SER B CA 1
ATOM 2409 C C . SER B 1 50 ? -32.125 -6.012 26.969 1 90.5 50 SER B C 1
ATOM 2411 O O . SER B 1 50 ? -31.25 -5.645 26.188 1 90.5 50 SER B O 1
ATOM 2413 N N . MET B 1 51 ? -31.984 -6.898 28.031 1 91.69 51 MET B N 1
ATOM 2414 C CA . MET B 1 51 ? -30.734 -7.629 28.203 1 91.69 51 MET B CA 1
ATOM 2415 C C . MET B 1 51 ? -30.406 -8.422 26.938 1 91.69 51 MET B C 1
ATOM 2417 O O . MET B 1 51 ? -29.234 -8.5 26.547 1 91.69 51 MET B O 1
ATOM 2421 N N . ILE B 1 52 ? -31.359 -8.953 26.344 1 90.56 52 ILE B N 1
ATOM 2422 C CA . ILE B 1 52 ? -31.188 -9.742 25.125 1 90.56 52 ILE B CA 1
ATOM 2423 C C . ILE B 1 52 ? -30.625 -8.852 24.016 1 90.56 52 ILE B C 1
ATOM 2425 O O . ILE B 1 52 ? -29.688 -9.242 23.312 1 90.56 52 ILE B O 1
ATOM 2429 N N . THR B 1 53 ? -31.172 -7.746 23.875 1 88.62 53 THR B N 1
ATOM 2430 C CA . THR B 1 53 ? -30.75 -6.781 22.875 1 88.62 53 THR B CA 1
ATOM 2431 C C . THR B 1 53 ? -29.312 -6.324 23.109 1 88.62 53 THR B C 1
ATOM 2433 O O . THR B 1 53 ? -28.5 -6.293 22.188 1 88.62 53 THR B O 1
ATOM 2436 N N . SER B 1 54 ? -29.016 -5.941 24.328 1 91.75 54 SER B N 1
ATOM 2437 C CA . SER B 1 54 ? -27.688 -5.473 24.672 1 91.75 54 SER B CA 1
ATOM 2438 C C . SER B 1 54 ? -26.641 -6.57 24.469 1 91.75 54 SER B C 1
ATOM 2440 O O . SER B 1 54 ? -25.562 -6.32 23.938 1 91.75 54 SER B O 1
ATOM 2442 N N . LYS B 1 55 ? -27 -7.719 24.859 1 90.44 55 LYS B N 1
ATOM 2443 C CA . LYS B 1 55 ? -26.094 -8.852 24.688 1 90.44 55 LYS B CA 1
ATOM 2444 C C . LYS B 1 55 ? -25.844 -9.148 23.219 1 90.44 55 LYS B C 1
ATOM 2446 O O . LYS B 1 55 ? -24.734 -9.461 22.812 1 90.44 55 LYS B O 1
ATOM 2451 N N . LYS B 1 56 ? -26.906 -9.062 22.5 1 87.25 56 LYS B N 1
ATOM 2452 C CA . LYS B 1 56 ? -26.797 -9.273 21.062 1 87.25 56 LYS B CA 1
ATOM 2453 C C . LYS B 1 56 ? -25.844 -8.266 20.422 1 87.25 56 LYS B C 1
ATOM 2455 O O . LYS B 1 56 ? -25.078 -8.602 19.516 1 87.25 56 LYS B O 1
ATOM 2460 N N . ALA B 1 57 ? -25.891 -7.066 20.875 1 88.88 57 ALA B N 1
ATOM 2461 C CA . ALA B 1 57 ? -25 -6.023 20.375 1 88.88 57 ALA B CA 1
ATOM 2462 C C . ALA B 1 57 ? -23.531 -6.359 20.672 1 88.88 57 ALA B C 1
ATOM 2464 O O . ALA B 1 57 ? -22.672 -6.258 19.797 1 88.88 57 ALA B O 1
ATOM 2465 N N . LEU B 1 58 ? -23.344 -6.715 21.922 1 89 58 LEU B N 1
ATOM 2466 C CA . LEU B 1 58 ? -21.984 -7.059 22.328 1 89 58 LEU B CA 1
ATOM 2467 C C . LEU B 1 58 ? -21.5 -8.305 21.594 1 89 58 LEU B C 1
ATOM 2469 O O . LEU B 1 58 ? -20.344 -8.367 21.172 1 89 58 LEU B O 1
ATOM 2473 N N . GLN B 1 59 ? -22.391 -9.25 21.359 1 82.75 59 GLN B N 1
ATOM 2474 C CA . GLN B 1 59 ? -22.062 -10.477 20.641 1 82.75 59 GLN B CA 1
ATOM 2475 C C . GLN B 1 59 ? -21.719 -10.172 19.188 1 82.75 59 GLN B C 1
ATOM 2477 O O . GLN B 1 59 ? -20.781 -10.766 18.625 1 82.75 59 GLN B O 1
ATOM 2482 N N . LEU B 1 60 ? -22.469 -9.359 18.656 1 79 60 LEU B N 1
ATOM 2483 C CA . LEU B 1 60 ? -22.188 -8.953 17.281 1 79 60 LEU B CA 1
ATOM 2484 C C . LEU B 1 60 ? -20.766 -8.391 17.172 1 79 60 LEU B C 1
ATOM 2486 O O . LEU B 1 60 ? -20 -8.805 16.312 1 79 60 LEU B O 1
ATOM 2490 N N . LEU B 1 61 ? -20.453 -7.473 18.062 1 80.31 61 LEU B N 1
ATOM 2491 C CA . LEU B 1 61 ? -19.141 -6.848 18.047 1 80.31 61 LEU B CA 1
ATOM 2492 C C . LEU B 1 61 ? -18.047 -7.871 18.344 1 80.31 61 LEU B C 1
ATOM 2494 O O . LEU B 1 61 ? -16.938 -7.781 17.797 1 80.31 61 LEU B O 1
ATOM 2498 N N . GLN B 1 62 ? -18.359 -8.844 19.188 1 76.88 62 GLN B N 1
ATOM 2499 C CA . GLN B 1 62 ? -17.422 -9.922 19.469 1 76.88 62 GLN B CA 1
ATOM 2500 C C . GLN B 1 62 ? -17.203 -10.797 18.234 1 76.88 62 GLN B C 1
ATOM 2502 O O . GLN B 1 62 ? -16.078 -11.164 17.922 1 76.88 62 GLN B O 1
ATOM 2507 N N . SER B 1 63 ? -18.312 -10.984 17.594 1 66.94 63 SER B N 1
ATOM 2508 C CA . SER B 1 63 ? -18.219 -11.805 16.391 1 66.94 63 SER B CA 1
ATOM 2509 C C . SER B 1 63 ? -17.406 -11.102 15.312 1 66.94 63 SER B C 1
ATOM 2511 O O . SER B 1 63 ? -16.797 -11.758 14.461 1 66.94 63 SER B O 1
ATOM 2513 N N . GLU B 1 64 ? -17.422 -9.82 15.43 1 63.19 64 GLU B N 1
ATOM 2514 C CA . GLU B 1 64 ? -16.656 -9.008 14.484 1 63.19 64 GLU B CA 1
ATOM 2515 C C . GLU B 1 64 ? -15.203 -8.859 14.922 1 63.19 64 GLU B C 1
ATOM 2517 O O . GLU B 1 64 ? -14.406 -8.242 14.219 1 63.19 64 GLU B O 1
ATOM 2522 N N . GLY B 1 65 ? -14.883 -9.359 16.047 1 66.12 65 GLY B N 1
ATOM 2523 C CA . GLY B 1 65 ? -13.523 -9.312 16.562 1 66.12 65 GLY B CA 1
ATOM 2524 C C . GLY B 1 65 ? -13.195 -8 17.25 1 66.12 65 GLY B C 1
ATOM 2525 O O . GLY B 1 65 ? -12.039 -7.73 17.562 1 66.12 65 GLY B O 1
ATOM 2526 N N . LEU B 1 66 ? -14.172 -7.184 17.391 1 73 66 LEU B N 1
ATOM 2527 C CA . LEU B 1 66 ? -13.945 -5.863 17.969 1 73 66 LEU B CA 1
ATOM 2528 C C . LEU B 1 66 ? -13.883 -5.934 19.484 1 73 66 LEU B C 1
ATOM 2530 O O . LEU B 1 66 ? -13.336 -5.039 20.125 1 73 66 LEU B O 1
ATOM 2534 N N . LEU B 1 67 ? -14.562 -7.027 20.031 1 80.12 67 LEU B N 1
ATOM 2535 C CA . LEU B 1 67 ? -14.602 -7.207 21.469 1 80.12 67 LEU B CA 1
ATOM 2536 C C . LEU B 1 67 ? -14.156 -8.617 21.859 1 80.12 67 LEU B C 1
ATOM 2538 O O . LEU B 1 67 ? -14.266 -9.547 21.047 1 80.12 67 LEU B O 1
ATOM 2542 N N . TYR B 1 68 ? -13.516 -8.68 22.938 1 79.19 68 TYR B N 1
ATOM 2543 C CA . TYR B 1 68 ? -13.305 -9.977 23.562 1 79.19 68 TYR B CA 1
ATOM 2544 C C . TYR B 1 68 ? -13.766 -9.977 25.016 1 79.19 68 TYR B C 1
ATOM 2546 O O . TYR B 1 68 ? -13.758 -8.93 25.672 1 79.19 68 TYR B O 1
ATOM 2554 N N . SER B 1 69 ? -14.328 -11.117 25.391 1 79.94 69 SER B N 1
ATOM 2555 C CA . SER B 1 69 ? -14.828 -11.227 26.75 1 79.94 69 SER B CA 1
ATOM 2556 C C . SER B 1 69 ? -13.844 -11.992 27.641 1 79.94 69 SER B C 1
ATOM 2558 O O . SER B 1 69 ? -13.219 -12.953 27.188 1 79.94 69 SER B O 1
ATOM 2560 N N . VAL B 1 70 ? -13.625 -11.5 28.812 1 77.56 70 VAL B N 1
ATOM 2561 C CA . VAL B 1 70 ? -12.875 -12.211 29.844 1 77.56 70 VAL B CA 1
ATOM 2562 C C . VAL B 1 70 ? -13.812 -12.664 30.953 1 77.56 70 VAL B C 1
ATOM 2564 O O . VAL B 1 70 ? -14.461 -11.836 31.594 1 77.56 70 VAL B O 1
ATOM 2567 N N . PRO B 1 71 ? -13.883 -13.984 31.062 1 76 71 PRO B N 1
ATOM 2568 C CA . PRO B 1 71 ? -14.766 -14.477 32.125 1 76 71 PRO B CA 1
ATOM 2569 C C . PRO B 1 71 ? -14.492 -13.82 33.469 1 76 71 PRO B C 1
ATOM 2571 O O . PRO B 1 71 ? -13.336 -13.75 33.906 1 76 71 PRO B O 1
ATOM 2574 N N . GLY B 1 72 ? -15.539 -13.344 34.031 1 77.94 72 GLY B N 1
ATOM 2575 C CA . GLY B 1 72 ? -15.477 -12.766 35.375 1 77.94 72 GLY B CA 1
ATOM 2576 C C . GLY B 1 72 ? -14.961 -11.344 35.375 1 77.94 72 GLY B C 1
ATOM 2577 O O . GLY B 1 72 ? -14.977 -10.68 36.406 1 77.94 72 GLY B O 1
ATOM 2578 N N . LYS B 1 73 ? -14.398 -10.859 34.312 1 79.56 73 LYS B N 1
ATOM 2579 C CA . LYS B 1 73 ? -13.82 -9.523 34.312 1 79.56 73 LYS B CA 1
ATOM 2580 C C . LYS B 1 73 ? -14.648 -8.57 33.438 1 79.56 73 LYS B C 1
ATOM 2582 O O . LYS B 1 73 ? -14.883 -7.426 33.812 1 79.56 73 LYS B O 1
ATOM 2587 N N . GLY B 1 74 ? -15.148 -9.078 32.312 1 86.69 74 GLY B N 1
ATOM 2588 C CA . GLY B 1 74 ? -15.961 -8.219 31.453 1 86.69 74 GLY B CA 1
ATOM 2589 C C . GLY B 1 74 ? -15.617 -8.344 29.984 1 86.69 74 GLY B C 1
ATOM 2590 O O . GLY B 1 74 ? -15.023 -9.344 29.562 1 86.69 74 GLY B O 1
ATOM 2591 N N . THR B 1 75 ? -16.234 -7.461 29.125 1 86.25 75 THR B N 1
ATOM 2592 C CA . THR B 1 75 ? -16.016 -7.371 27.688 1 86.25 75 THR B CA 1
ATOM 2593 C C . THR B 1 75 ? -15.102 -6.199 27.359 1 86.25 75 THR B C 1
ATOM 2595 O O . THR B 1 75 ? -15.242 -5.113 27.922 1 86.25 75 THR B O 1
ATOM 2598 N N . PHE B 1 76 ? -14.07 -6.504 26.5 1 84.69 76 PHE B N 1
ATOM 2599 C CA . PHE B 1 76 ? -13.016 -5.539 26.203 1 84.69 76 PHE B CA 1
ATOM 2600 C C . PHE B 1 76 ? -12.898 -5.312 24.703 1 84.69 76 PHE B C 1
ATOM 2602 O O . PHE B 1 76 ? -13.312 -6.16 23.906 1 84.69 76 PHE B O 1
ATOM 2609 N N . VAL B 1 77 ? -12.469 -4.082 24.406 1 79.19 77 VAL B N 1
ATOM 2610 C CA . VAL B 1 77 ? -12.18 -3.791 23.016 1 79.19 77 VAL B CA 1
ATOM 2611 C C . VAL B 1 77 ? -10.969 -4.609 22.547 1 79.19 77 VAL B C 1
ATOM 2613 O O . VAL B 1 77 ? -9.93 -4.605 23.203 1 79.19 77 VAL B O 1
ATOM 2616 N N . ALA B 1 78 ? -11.273 -5.492 21.516 1 64.94 78 ALA B N 1
ATOM 2617 C CA . ALA B 1 78 ? -10.219 -6.34 20.969 1 64.94 78 ALA B CA 1
ATOM 2618 C C . ALA B 1 78 ? -9.219 -5.516 20.172 1 64.94 78 ALA B C 1
ATOM 2620 O O . ALA B 1 78 ? -9.578 -4.5 19.578 1 64.94 78 ALA B O 1
ATOM 2621 N N . GLU B 1 79 ? -8.102 -5.812 20.5 1 58.59 79 GLU B N 1
ATOM 2622 C CA . GLU B 1 79 ? -7.125 -5.289 19.562 1 58.59 79 GLU B CA 1
ATOM 2623 C C . GLU B 1 79 ? -7.305 -5.918 18.172 1 58.59 79 GLU B C 1
ATOM 2625 O O . GLU B 1 79 ? -7.207 -7.137 18.031 1 58.59 79 GLU B O 1
ATOM 2630 N N . MET B 1 80 ? -8.359 -5.504 17.438 1 56.81 80 MET B N 1
ATOM 2631 C CA . MET B 1 80 ? -8.352 -6.156 16.125 1 56.81 80 MET B CA 1
ATOM 2632 C C . MET B 1 80 ? -7.023 -5.934 15.414 1 56.81 80 MET B C 1
ATOM 2634 O O . MET B 1 80 ? -6.789 -4.863 14.852 1 56.81 80 MET B O 1
ATOM 2638 N N . LYS B 1 81 ? -6.168 -6.867 15.734 1 66.19 81 LYS B N 1
ATOM 2639 C CA . LYS B 1 81 ? -4.859 -6.707 15.109 1 66.19 81 LYS B CA 1
ATOM 2640 C C . LYS B 1 81 ? -4.922 -7.008 13.609 1 66.19 81 LYS B C 1
ATOM 2642 O O . LYS B 1 81 ? -5.516 -8.008 13.195 1 66.19 81 LYS B O 1
ATOM 2647 N N . ARG B 1 82 ? -4.766 -6.039 12.805 1 82.75 82 ARG B N 1
ATOM 2648 C CA . ARG B 1 82 ? -4.613 -6.242 11.367 1 82.75 82 ARG B CA 1
ATOM 2649 C C . ARG B 1 82 ? -3.695 -7.422 11.07 1 82.75 82 ARG B C 1
ATOM 2651 O O . ARG B 1 82 ? -2.695 -7.625 11.766 1 82.75 82 ARG B O 1
ATOM 2658 N N . MET B 1 83 ? -4.152 -8.297 10.227 1 88.81 83 MET B N 1
ATOM 2659 C CA . MET B 1 83 ? -3.203 -9.258 9.688 1 88.81 83 MET B CA 1
ATOM 2660 C C . MET B 1 83 ? -2.133 -8.562 8.852 1 88.81 83 MET B C 1
ATOM 2662 O O . MET B 1 83 ? -2.381 -7.504 8.273 1 88.81 83 MET B O 1
ATOM 2666 N N . VAL B 1 84 ? -1.009 -9.172 8.789 1 90.31 84 VAL B N 1
ATOM 2667 C CA . VAL B 1 84 ? 0.112 -8.547 8.102 1 90.31 84 VAL B CA 1
ATOM 2668 C C . VAL B 1 84 ? 0.401 -9.289 6.801 1 90.31 84 VAL B C 1
ATOM 2670 O O . VAL B 1 84 ? 0.652 -10.5 6.812 1 90.31 84 VAL B O 1
ATOM 2673 N N . ARG B 1 85 ? 0.265 -8.57 5.715 1 94.75 85 ARG B N 1
ATOM 2674 C CA . ARG B 1 85 ? 0.708 -9.07 4.418 1 94.75 85 ARG B CA 1
ATOM 2675 C C . ARG B 1 85 ? 2.119 -8.586 4.098 1 94.75 85 ARG B C 1
ATOM 2677 O O . ARG B 1 85 ? 2.338 -7.398 3.867 1 94.75 85 ARG B O 1
ATOM 2684 N N . THR B 1 86 ? 3.084 -9.562 4.016 1 92 86 THR B N 1
ATOM 2685 C CA . THR B 1 86 ? 4.488 -9.203 3.85 1 92 86 THR B CA 1
ATOM 2686 C C . THR B 1 86 ? 4.973 -9.547 2.443 1 92 86 THR B C 1
ATOM 2688 O O . THR B 1 86 ? 5.105 -10.727 2.1 1 92 86 THR B O 1
ATOM 2691 N N . MET B 1 87 ? 5.285 -8.508 1.695 1 93.88 87 MET B N 1
ATOM 2692 C CA . MET B 1 87 ? 5.746 -8.688 0.321 1 93.88 87 MET B CA 1
ATOM 2693 C C . MET B 1 87 ? 7.234 -8.375 0.204 1 93.88 87 MET B C 1
ATOM 2695 O O . MET B 1 87 ? 7.746 -7.488 0.89 1 93.88 87 MET B O 1
ATOM 2699 N N . PRO B 1 88 ? 8.008 -9.148 -0.665 1 89.31 88 PRO B N 1
ATOM 2700 C CA . PRO B 1 88 ? 7.547 -10.273 -1.483 1 89.31 88 PRO B CA 1
ATOM 2701 C C . PRO B 1 88 ? 7.699 -11.617 -0.777 1 89.31 88 PRO B C 1
ATOM 2703 O O . PRO B 1 88 ? 7.348 -12.656 -1.34 1 89.31 88 PRO B O 1
ATOM 2706 N N . PHE B 1 89 ? 8.008 -11.625 0.435 1 84.25 89 PHE B N 1
ATOM 2707 C CA . PHE B 1 89 ? 8.469 -12.812 1.144 1 84.25 89 PHE B CA 1
ATOM 2708 C C . PHE B 1 89 ? 7.344 -13.828 1.286 1 84.25 89 PHE B C 1
ATOM 2710 O O . PHE B 1 89 ? 7.59 -15.039 1.345 1 84.25 89 PHE B O 1
ATOM 2717 N N . ARG B 1 90 ? 6.18 -13.312 1.297 1 86.5 90 ARG B N 1
ATOM 2718 C CA . ARG B 1 90 ? 5.031 -14.188 1.513 1 86.5 90 ARG B CA 1
ATOM 2719 C C . ARG B 1 90 ? 5.012 -15.328 0.5 1 86.5 90 ARG B C 1
ATOM 2721 O O . ARG B 1 90 ? 4.469 -16.391 0.774 1 86.5 90 ARG B O 1
ATOM 2728 N N . HIS B 1 91 ? 5.574 -15.117 -0.588 1 86.56 91 HIS B N 1
ATOM 2729 C CA . HIS B 1 91 ? 5.516 -16.109 -1.65 1 86.56 91 HIS B CA 1
ATOM 2730 C C . HIS B 1 91 ? 6.637 -17.141 -1.509 1 86.56 91 HIS B C 1
ATOM 2732 O O . HIS B 1 91 ? 6.613 -18.188 -2.158 1 86.56 91 HIS B O 1
ATOM 2738 N N . PHE B 1 92 ? 7.582 -16.906 -0.632 1 83.69 92 PHE B N 1
ATOM 2739 C CA . PHE B 1 92 ? 8.797 -17.719 -0.623 1 83.69 92 PHE B CA 1
ATOM 2740 C C . PHE B 1 92 ? 9 -18.375 0.738 1 83.69 92 PHE B C 1
ATOM 2742 O O . PHE B 1 92 ? 9.992 -19.062 0.954 1 83.69 92 PHE B O 1
ATOM 2749 N N . GLN B 1 93 ? 8.078 -18.172 1.619 1 76.06 93 GLN B N 1
ATOM 2750 C CA . GLN B 1 93 ? 8.266 -18.578 3.006 1 76.06 93 GLN B CA 1
ATOM 2751 C C . GLN B 1 93 ? 7.883 -20.047 3.199 1 76.06 93 GLN B C 1
ATOM 2753 O O . GLN B 1 93 ? 8.406 -20.719 4.09 1 76.06 93 GLN B O 1
ATOM 2758 N N . ALA B 1 94 ? 6.914 -20.516 2.443 1 77.19 94 ALA B N 1
ATOM 2759 C CA . ALA B 1 94 ? 6.402 -21.875 2.629 1 77.19 94 ALA B CA 1
ATOM 2760 C C . ALA B 1 94 ? 5.758 -22.391 1.348 1 77.19 94 ALA B C 1
ATOM 2762 O O . ALA B 1 94 ? 5.465 -21.625 0.432 1 77.19 94 ALA B O 1
ATOM 2763 N N . ALA B 1 95 ? 5.586 -23.688 1.377 1 84.44 95 ALA B N 1
ATOM 2764 C CA . ALA B 1 95 ? 4.961 -24.328 0.222 1 84.44 95 ALA B CA 1
ATOM 2765 C C . ALA B 1 95 ? 3.449 -24.109 0.224 1 84.44 95 ALA B C 1
ATOM 2767 O O . ALA B 1 95 ? 2.811 -24.125 -0.83 1 84.44 95 ALA B O 1
ATOM 2768 N N . GLU B 1 96 ? 2.918 -23.828 1.366 1 88.62 96 GLU B N 1
ATOM 2769 C CA . GLU B 1 96 ? 1.473 -23.688 1.513 1 88.62 96 GLU B CA 1
ATOM 2770 C C . GLU B 1 96 ? 0.992 -22.344 0.964 1 88.62 96 GLU B C 1
ATOM 2772 O O . GLU B 1 96 ? 1.799 -21.453 0.701 1 88.62 96 GLU B O 1
ATOM 2777 N N . ARG B 1 97 ? -0.247 -22.297 0.788 1 93.12 97 ARG B N 1
ATOM 2778 C CA . ARG B 1 97 ? -0.89 -21.062 0.332 1 93.12 97 ARG B CA 1
ATOM 2779 C C . ARG B 1 97 ? -0.607 -19.922 1.288 1 93.12 97 ARG B C 1
ATOM 2781 O O . ARG B 1 97 ? -0.576 -20.109 2.506 1 93.12 97 ARG B O 1
ATOM 2788 N N . THR B 1 98 ? -0.493 -18.719 0.752 1 91.69 98 THR B N 1
ATOM 2789 C CA . THR B 1 98 ? -0.02 -17.547 1.494 1 91.69 98 THR B CA 1
ATOM 2790 C C . THR B 1 98 ? -0.991 -17.203 2.615 1 91.69 98 THR B C 1
ATOM 2792 O O . THR B 1 98 ? -0.571 -16.797 3.701 1 91.69 98 THR B O 1
ATOM 2795 N N . TYR B 1 99 ? -2.283 -17.328 2.367 1 91.69 99 TYR B N 1
ATOM 2796 C CA . TYR B 1 99 ? -3.246 -16.953 3.393 1 91.69 99 TYR B CA 1
ATOM 2797 C C . TYR B 1 99 ? -3.168 -17.891 4.594 1 91.69 99 TYR B C 1
ATOM 2799 O O . TYR B 1 99 ? -3.521 -17.5 5.711 1 91.69 99 TYR B O 1
ATOM 2807 N N . VAL B 1 100 ? -2.723 -19.094 4.363 1 90.25 100 VAL B N 1
ATOM 2808 C CA . VAL B 1 100 ? -2.572 -20.062 5.449 1 90.25 100 VAL B CA 1
ATOM 2809 C C . VAL B 1 100 ? -1.457 -19.609 6.387 1 90.25 100 VAL B C 1
ATOM 2811 O O . VAL B 1 100 ? -1.655 -19.531 7.602 1 90.25 100 VAL B O 1
ATOM 2814 N N . HIS B 1 101 ? -0.384 -19.281 5.828 1 85.5 101 HIS B N 1
ATOM 2815 C CA . HIS B 1 101 ? 0.758 -18.859 6.633 1 85.5 101 HIS B CA 1
ATOM 2816 C C . HIS B 1 101 ? 0.477 -17.547 7.34 1 85.5 101 HIS B C 1
ATOM 2818 O O . HIS B 1 101 ? 0.854 -17.359 8.5 1 85.5 101 HIS B O 1
ATOM 2824 N N . GLU B 1 102 ? -0.09 -16.625 6.652 1 87.94 102 GLU B N 1
ATOM 2825 C CA . GLU B 1 102 ? -0.404 -15.32 7.23 1 87.94 102 GLU B CA 1
ATOM 2826 C C . GLU B 1 102 ? -1.364 -15.461 8.406 1 87.94 102 GLU B C 1
ATOM 2828 O O . GLU B 1 102 ? -1.166 -14.836 9.453 1 87.94 102 GLU B O 1
ATOM 2833 N N . ALA B 1 103 ? -2.391 -16.281 8.25 1 87.56 103 ALA B N 1
ATOM 2834 C CA . ALA B 1 103 ? -3.334 -16.531 9.336 1 87.56 103 ALA B CA 1
ATOM 2835 C C . ALA B 1 103 ? -2.646 -17.203 10.516 1 87.56 103 ALA B C 1
ATOM 2837 O O . ALA B 1 103 ? -2.881 -16.844 11.672 1 87.56 103 ALA B O 1
ATOM 2838 N N . GLY B 1 104 ? -1.857 -18.203 10.188 1 83 104 GLY B N 1
ATOM 2839 C CA . GLY B 1 104 ? -1.119 -18.891 11.234 1 83 104 GLY B CA 1
ATOM 2840 C C . GLY B 1 104 ? -0.241 -17.969 12.055 1 83 104 GLY B C 1
ATOM 2841 O O . GLY B 1 104 ? -0.229 -18.062 13.289 1 83 104 GLY B O 1
ATOM 2842 N N . ARG B 1 105 ? 0.461 -17.141 11.43 1 81.69 105 ARG B N 1
ATOM 2843 C CA . ARG B 1 105 ? 1.321 -16.172 12.117 1 81.69 105 ARG B CA 1
ATOM 2844 C C . ARG B 1 105 ? 0.511 -15.281 13.047 1 81.69 105 ARG B C 1
ATOM 2846 O O . ARG B 1 105 ? 1.006 -14.844 14.094 1 81.69 105 ARG B O 1
ATOM 2853 N N . ALA B 1 106 ? -0.703 -15.07 12.641 1 81.31 106 ALA B N 1
ATOM 2854 C CA . ALA B 1 106 ? -1.581 -14.219 13.43 1 81.31 106 ALA B CA 1
ATOM 2855 C C . ALA B 1 106 ? -2.34 -15.031 14.477 1 81.31 106 ALA B C 1
ATOM 2857 O O . ALA B 1 106 ? -3.164 -14.484 15.211 1 81.31 106 ALA B O 1
ATOM 2858 N N . GLY B 1 107 ? -2.08 -16.266 14.484 1 80.94 107 GLY B N 1
ATOM 2859 C CA . GLY B 1 107 ? -2.76 -17.141 15.43 1 80.94 107 GLY B CA 1
ATOM 2860 C C . GLY B 1 107 ? -4.215 -17.375 15.078 1 80.94 107 GLY B C 1
ATOM 2861 O O . GLY B 1 107 ? -5.051 -17.562 15.961 1 80.94 107 GLY B O 1
ATOM 2862 N N . ARG B 1 108 ? -4.543 -17.281 13.852 1 86.06 108 ARG B N 1
ATOM 2863 C CA . ARG B 1 108 ? -5.91 -17.469 13.375 1 86.06 108 ARG B CA 1
ATOM 2864 C C . ARG B 1 108 ? -6.027 -18.719 12.508 1 86.06 108 ARG B C 1
ATOM 2866 O O . ARG B 1 108 ? -5.02 -19.25 12.055 1 86.06 108 ARG B O 1
ATOM 2873 N N . THR B 1 109 ? -7.277 -19.156 12.328 1 91.06 109 THR B N 1
ATOM 2874 C CA . THR B 1 109 ? -7.543 -20.312 11.477 1 91.06 109 THR B CA 1
ATOM 2875 C C . THR B 1 109 ? -8.078 -19.875 10.117 1 91.06 109 THR B C 1
ATOM 2877 O O . THR B 1 109 ? -9.164 -19.312 10.031 1 91.06 109 THR B O 1
ATOM 2880 N N . PRO B 1 110 ? -7.344 -20.203 9.109 1 93.56 110 PRO B N 1
ATOM 2881 C CA . PRO B 1 110 ? -7.793 -19.781 7.777 1 93.56 110 PRO B CA 1
ATOM 2882 C C . PRO B 1 110 ? -8.805 -20.75 7.168 1 93.56 110 PRO B C 1
ATOM 2884 O O . PRO B 1 110 ? -8.75 -21.953 7.43 1 93.56 110 PRO B O 1
ATOM 2887 N N . THR B 1 111 ? -9.742 -20.219 6.418 1 95.06 111 THR B N 1
ATOM 2888 C CA . THR B 1 111 ? -10.594 -20.969 5.508 1 95.06 111 THR B CA 1
ATOM 2889 C C . THR B 1 111 ? -10.711 -20.266 4.16 1 95.06 111 THR B C 1
ATOM 2891 O O . THR B 1 111 ? -10.516 -19.047 4.074 1 95.06 111 THR B O 1
ATOM 2894 N N . ALA B 1 112 ? -10.961 -21.062 3.133 1 96.25 112 ALA B N 1
ATOM 2895 C CA . ALA B 1 112 ? -11.078 -20.516 1.786 1 96.25 112 ALA B CA 1
ATOM 2896 C C . ALA B 1 112 ? -12.211 -21.188 1.01 1 96.25 112 ALA B C 1
ATOM 2898 O O . ALA B 1 112 ? -12.391 -22.406 1.094 1 96.25 112 ALA B O 1
ATOM 2899 N N . GLU B 1 113 ? -12.977 -20.375 0.402 1 97.25 113 GLU B N 1
ATOM 2900 C CA . GLU B 1 113 ? -13.867 -20.812 -0.674 1 97.25 113 GLU B CA 1
ATOM 2901 C C . GLU B 1 113 ? -13.32 -20.406 -2.037 1 97.25 113 GLU B C 1
ATOM 2903 O O . GLU B 1 113 ? -12.766 -19.312 -2.188 1 97.25 113 GLU B O 1
ATOM 2908 N N . HIS B 1 114 ? -13.492 -21.328 -3.008 1 97.56 114 HIS B N 1
ATOM 2909 C CA . HIS B 1 114 ? -13 -20.984 -4.336 1 97.56 114 HIS B CA 1
ATOM 2910 C C . HIS B 1 114 ? -13.898 -21.578 -5.422 1 97.56 114 HIS B C 1
ATOM 2912 O O . HIS B 1 114 ? -14.609 -22.547 -5.188 1 97.56 114 HIS B O 1
ATOM 2918 N N . GLU B 1 115 ? -13.859 -20.969 -6.523 1 98.19 115 GLU B N 1
ATOM 2919 C CA . GLU B 1 115 ? -14.492 -21.422 -7.762 1 98.19 115 GLU B CA 1
ATOM 2920 C C . GLU B 1 115 ? -13.555 -21.25 -8.953 1 98.19 115 GLU B C 1
ATOM 2922 O O . GLU B 1 115 ? -13.023 -20.156 -9.188 1 98.19 115 GLU B O 1
ATOM 2927 N N . THR B 1 116 ? -13.391 -22.359 -9.719 1 98.5 116 THR B N 1
ATOM 2928 C CA . THR B 1 116 ? -12.445 -22.344 -10.82 1 98.5 116 THR B CA 1
ATOM 2929 C C . THR B 1 116 ? -13.141 -22.656 -12.141 1 98.5 116 THR B C 1
ATOM 2931 O O . THR B 1 116 ? -14 -23.531 -12.211 1 98.5 116 THR B O 1
ATOM 2934 N N . ARG B 1 117 ? -12.781 -21.891 -13.156 1 98.38 117 ARG B N 1
ATOM 2935 C CA . ARG B 1 117 ? -13.266 -22.141 -14.508 1 98.38 117 ARG B CA 1
ATOM 2936 C C . ARG B 1 117 ? -12.234 -21.719 -15.547 1 98.38 117 ARG B C 1
ATOM 2938 O O . ARG B 1 117 ? -11.297 -20.984 -15.234 1 98.38 117 ARG B O 1
ATOM 2945 N N . VAL B 1 118 ? -12.422 -22.203 -16.734 1 98.69 118 VAL B N 1
ATOM 2946 C CA . VAL B 1 118 ? -11.609 -21.75 -17.859 1 98.69 118 VAL B CA 1
ATOM 2947 C C . VAL B 1 118 ? -12.391 -20.719 -18.672 1 98.69 118 VAL B C 1
ATOM 2949 O O . VAL B 1 118 ? -13.562 -20.938 -19 1 98.69 118 VAL B O 1
ATOM 2952 N N . ILE B 1 119 ? -11.719 -19.594 -18.953 1 98.56 119 ILE B N 1
ATOM 2953 C CA . ILE B 1 119 ? -12.367 -18.562 -19.75 1 98.56 119 ILE B CA 1
ATOM 2954 C C . ILE B 1 119 ? -11.406 -18.047 -20.812 1 98.56 119 ILE B C 1
ATOM 2956 O O . ILE B 1 119 ? -10.211 -18.328 -20.766 1 98.56 119 ILE B O 1
ATOM 2960 N N . ASP B 1 120 ? -12 -17.344 -21.812 1 98.25 120 ASP B N 1
ATOM 2961 C CA . ASP B 1 120 ? -11.195 -16.547 -22.719 1 98.25 120 ASP B CA 1
ATOM 2962 C C . ASP B 1 120 ? -10.719 -15.258 -22.047 1 98.25 120 ASP B C 1
ATOM 2964 O O . ASP B 1 120 ? -11.516 -14.539 -21.453 1 98.25 120 ASP B O 1
ATOM 2968 N N . ALA B 1 121 ? -9.469 -14.945 -22.203 1 96.94 121 ALA B N 1
ATOM 2969 C CA . ALA B 1 121 ? -8.906 -13.773 -21.531 1 96.94 121 ALA B CA 1
ATOM 2970 C C . ALA B 1 121 ? -9.555 -12.492 -22.047 1 96.94 121 ALA B C 1
ATOM 2972 O O . ALA B 1 121 ? -9.508 -12.195 -23.234 1 96.94 121 ALA B O 1
ATOM 2973 N N . PRO B 1 122 ? -10.125 -11.711 -21.141 1 89.62 122 PRO B N 1
ATOM 2974 C CA . PRO B 1 122 ? -10.516 -10.359 -21.547 1 89.62 122 PRO B CA 1
ATOM 2975 C C . PRO B 1 122 ? -9.32 -9.445 -21.781 1 89.62 122 PRO B C 1
ATOM 2977 O O . PRO B 1 122 ? -8.188 -9.789 -21.438 1 89.62 122 PRO B O 1
ATOM 2980 N N . ASP B 1 123 ? -9.539 -8.312 -22.312 1 86.38 123 ASP B N 1
ATOM 2981 C CA . ASP B 1 123 ? -8.484 -7.414 -22.766 1 86.38 123 ASP B CA 1
ATOM 2982 C C . ASP B 1 123 ? -7.523 -7.07 -21.625 1 86.38 123 ASP B C 1
ATOM 2984 O O . ASP B 1 123 ? -6.305 -7.18 -21.781 1 86.38 123 ASP B O 1
ATOM 2988 N N . TRP B 1 124 ? -8.086 -6.68 -20.453 1 84.12 124 TRP B N 1
ATOM 2989 C CA . TRP B 1 124 ? -7.238 -6.219 -19.359 1 84.12 124 TRP B CA 1
ATOM 2990 C C . TRP B 1 124 ? -6.402 -7.367 -18.797 1 84.12 124 TRP B C 1
ATOM 2992 O O . TRP B 1 124 ? -5.242 -7.176 -18.438 1 84.12 124 TRP B O 1
ATOM 3002 N N . VAL B 1 125 ? -6.918 -8.562 -18.766 1 94.5 125 VAL B N 1
ATOM 3003 C CA . VAL B 1 125 ? -6.176 -9.742 -18.328 1 94.5 125 VAL B CA 1
ATOM 3004 C C . VAL B 1 125 ? -5.098 -10.094 -19.344 1 94.5 125 VAL B C 1
ATOM 3006 O O . VAL B 1 125 ? -3.949 -10.352 -18.984 1 94.5 125 VAL B O 1
ATOM 3009 N N . ALA B 1 126 ? -5.484 -10.094 -20.641 1 95.44 126 ALA B N 1
ATOM 3010 C CA . ALA B 1 126 ? -4.535 -10.406 -21.703 1 95.44 126 ALA B CA 1
ATOM 3011 C C . ALA B 1 126 ? -3.342 -9.461 -21.672 1 95.44 126 ALA B C 1
ATOM 3013 O O . ALA B 1 126 ? -2.195 -9.883 -21.828 1 95.44 126 ALA B O 1
ATOM 3014 N N . ARG B 1 127 ? -3.576 -8.219 -21.469 1 90.19 127 ARG B N 1
ATOM 3015 C CA . ARG B 1 127 ? -2.514 -7.219 -21.406 1 90.19 127 ARG B CA 1
ATOM 3016 C C . ARG B 1 127 ? -1.589 -7.477 -20.219 1 90.19 127 ARG B C 1
ATOM 3018 O O . ARG B 1 127 ? -0.365 -7.461 -20.375 1 90.19 127 ARG B O 1
ATOM 3025 N N . ARG B 1 128 ? -2.141 -7.785 -19.062 1 94.81 128 ARG B N 1
ATOM 3026 C CA . ARG B 1 128 ? -1.346 -8.016 -17.859 1 94.81 128 ARG B CA 1
ATOM 3027 C C . ARG B 1 128 ? -0.528 -9.297 -17.984 1 94.81 128 ARG B C 1
ATOM 3029 O O . ARG B 1 128 ? 0.613 -9.352 -17.516 1 94.81 128 ARG B O 1
ATOM 3036 N N . LEU B 1 129 ? -1.119 -10.305 -18.672 1 98 129 LEU B N 1
ATOM 3037 C CA . LEU B 1 129 ? -0.452 -11.594 -18.828 1 98 129 LEU B CA 1
ATOM 3038 C C . LEU B 1 129 ? 0.405 -11.625 -20.078 1 98 129 LEU B C 1
ATOM 3040 O O . LEU B 1 129 ? 1.137 -12.594 -20.312 1 98 129 LEU B O 1
ATOM 3044 N N . GLU B 1 130 ? 0.3 -10.539 -20.906 1 95.44 130 GLU B N 1
ATOM 3045 C CA . GLU B 1 130 ? 1.042 -10.453 -22.156 1 95.44 130 GLU B CA 1
ATOM 3046 C C . GLU B 1 130 ? 0.735 -11.641 -23.062 1 95.44 130 GLU B C 1
ATOM 3048 O O . GLU B 1 130 ? 1.649 -12.297 -23.578 1 95.44 130 GLU B O 1
ATOM 3053 N N . ILE B 1 131 ? -0.483 -11.906 -23.172 1 98 131 ILE B N 1
ATOM 3054 C CA . ILE B 1 131 ? -0.995 -12.93 -24.078 1 98 131 ILE B CA 1
ATOM 3055 C C . ILE B 1 131 ? -2.014 -12.305 -25.031 1 98 131 ILE B C 1
ATOM 3057 O O . ILE B 1 131 ? -2.287 -11.102 -24.969 1 98 131 ILE B O 1
ATOM 3061 N N . GLN B 1 132 ? -2.498 -13.102 -25.953 1 95.12 132 GLN B N 1
ATOM 3062 C CA . GLN B 1 132 ? -3.447 -12.562 -26.922 1 95.12 132 GLN B CA 1
ATOM 3063 C C . GLN B 1 132 ? -4.863 -12.539 -26.359 1 95.12 132 GLN B C 1
ATOM 3065 O O . GLN B 1 132 ? -5.238 -13.414 -25.578 1 95.12 132 GLN B O 1
ATOM 3070 N N . LEU B 1 133 ? -5.523 -11.516 -26.781 1 92.38 133 LEU B N 1
ATOM 3071 C CA . LEU B 1 133 ? -6.949 -11.469 -26.484 1 92.38 133 LEU B CA 1
ATOM 3072 C C . LEU B 1 133 ? -7.633 -12.773 -26.891 1 92.38 133 LEU B C 1
ATOM 3074 O O . LEU B 1 133 ? -7.398 -13.289 -27.984 1 92.38 133 LEU B O 1
ATOM 3078 N N . GLY B 1 134 ? -8.375 -13.359 -25.922 1 96.31 134 GLY B N 1
ATOM 3079 C CA . GLY B 1 134 ? -9.117 -14.57 -26.234 1 96.31 134 GLY B CA 1
ATOM 3080 C C . GLY B 1 134 ? -8.352 -15.844 -25.906 1 96.31 134 GLY B C 1
ATOM 3081 O O . GLY B 1 134 ? -8.93 -16.938 -25.906 1 96.31 134 GLY B O 1
ATOM 3082 N N . ASP B 1 135 ? -7.102 -15.758 -25.578 1 98.38 135 ASP B N 1
ATOM 3083 C CA . ASP B 1 135 ? -6.371 -16.938 -25.125 1 98.38 135 ASP B CA 1
ATOM 3084 C C . ASP B 1 135 ? -7.023 -17.531 -23.875 1 98.38 135 ASP B C 1
ATOM 3086 O O . ASP B 1 135 ? -7.539 -16.797 -23.031 1 98.38 135 ASP B O 1
ATOM 3090 N N . ALA B 1 136 ? -6.902 -18.875 -23.75 1 98.75 136 ALA B N 1
ATOM 3091 C CA . ALA B 1 136 ? -7.512 -19.547 -22.609 1 98.75 136 ALA B CA 1
ATOM 3092 C C . ALA B 1 136 ? -6.723 -19.281 -21.328 1 98.75 136 ALA B C 1
ATOM 3094 O O . ALA B 1 136 ? -5.492 -19.375 -21.328 1 98.75 136 ALA B O 1
ATOM 3095 N N . VAL B 1 137 ? -7.457 -18.922 -20.266 1 98.88 137 VAL B N 1
ATOM 3096 C CA . VAL B 1 137 ? -6.875 -18.781 -18.938 1 98.88 137 VAL B CA 1
ATOM 3097 C C . VAL B 1 137 ? -7.73 -19.516 -17.906 1 98.88 137 VAL B C 1
ATOM 3099 O O . VAL B 1 137 ? -8.945 -19.641 -18.078 1 98.88 137 VAL B O 1
ATOM 3102 N N . THR B 1 138 ? -7.082 -20.047 -16.906 1 98.81 138 THR B N 1
ATOM 3103 C CA . THR B 1 138 ? -7.777 -20.547 -15.727 1 98.81 138 THR B CA 1
ATOM 3104 C C . THR B 1 138 ? -8.086 -19.391 -14.773 1 98.81 138 THR B C 1
ATOM 3106 O O . THR B 1 138 ? -7.176 -18.719 -14.289 1 98.81 138 THR B O 1
ATOM 3109 N N . GLU B 1 139 ? -9.375 -19.141 -14.586 1 98.75 139 GLU B N 1
ATOM 3110 C CA . GLU B 1 139 ? -9.82 -18.125 -13.633 1 98.75 139 GLU B CA 1
ATOM 3111 C C . GLU B 1 139 ? -10.273 -18.766 -12.32 1 98.75 139 GLU B C 1
ATOM 3113 O O . GLU B 1 139 ? -11.078 -19.703 -12.32 1 98.75 139 GLU B O 1
ATOM 3118 N N . THR B 1 140 ? -9.711 -18.328 -11.219 1 98.69 140 THR B N 1
ATOM 3119 C CA . THR B 1 140 ? -10.148 -18.781 -9.906 1 98.69 140 THR B CA 1
ATOM 3120 C C . THR B 1 140 ? -10.562 -17.594 -9.039 1 98.69 140 THR B C 1
ATOM 3122 O O . THR B 1 140 ? -9.805 -16.625 -8.883 1 98.69 140 THR B O 1
ATOM 3125 N N . LYS B 1 141 ? -11.758 -17.641 -8.523 1 98.31 141 LYS B N 1
ATOM 3126 C CA . LYS B 1 141 ? -12.25 -16.688 -7.547 1 98.31 141 LYS B CA 1
ATOM 3127 C C . LYS B 1 141 ? -12.109 -17.219 -6.125 1 98.31 141 LYS B C 1
ATOM 3129 O O . LYS B 1 141 ? -12.367 -18.391 -5.871 1 98.31 141 LYS B O 1
ATOM 3134 N N . TYR B 1 142 ? -11.664 -16.328 -5.273 1 98.19 142 TYR B N 1
ATOM 3135 C CA . TYR B 1 142 ? -11.422 -16.734 -3.889 1 98.19 142 TYR B CA 1
ATOM 3136 C C . TYR B 1 142 ? -12.195 -15.836 -2.924 1 98.19 142 TYR B C 1
ATOM 3138 O O . TYR B 1 142 ? -12.344 -14.641 -3.166 1 98.19 142 TYR B O 1
ATOM 3146 N N . GLN B 1 143 ? -12.633 -16.422 -1.859 1 97.81 143 GLN B N 1
ATOM 3147 C CA . GLN B 1 143 ? -12.992 -15.75 -0.617 1 97.81 143 GLN B CA 1
ATOM 3148 C C . GLN B 1 143 ? -12.258 -16.359 0.574 1 97.81 143 GLN B C 1
ATOM 3150 O O . GLN B 1 143 ? -12.438 -17.531 0.884 1 97.81 143 GLN B O 1
ATOM 3155 N N . ILE B 1 144 ? -11.43 -15.555 1.166 1 97.44 144 ILE B N 1
ATOM 3156 C CA . ILE B 1 144 ? -10.594 -16.016 2.27 1 97.44 144 ILE B CA 1
ATOM 3157 C C . ILE B 1 144 ? -11.156 -15.508 3.592 1 97.44 144 ILE B C 1
ATOM 3159 O O . ILE B 1 144 ? -11.547 -14.344 3.699 1 97.44 144 ILE B O 1
ATOM 3163 N N . SER B 1 145 ? -11.203 -16.391 4.559 1 93.81 145 SER B N 1
ATOM 3164 C CA . SER B 1 145 ? -11.648 -16.031 5.902 1 93.81 145 SER B CA 1
ATOM 3165 C C . SER B 1 145 ? -10.617 -16.453 6.949 1 93.81 145 SER B C 1
ATOM 3167 O O . SER B 1 145 ? -9.758 -17.297 6.688 1 93.81 145 SER B O 1
ATOM 3169 N N . ALA B 1 146 ? -10.609 -15.766 8.031 1 89.12 146 ALA B N 1
ATOM 3170 C CA . ALA B 1 146 ? -9.859 -16.125 9.227 1 89.12 146 ALA B CA 1
ATOM 3171 C C . ALA B 1 146 ? -10.758 -16.125 10.461 1 89.12 146 ALA B C 1
ATOM 3173 O O . ALA B 1 146 ? -11.352 -15.094 10.797 1 89.12 146 ALA B O 1
ATOM 3174 N N . ASP B 1 147 ? -10.812 -17.266 11.117 1 83.12 147 ASP B N 1
ATOM 3175 C CA 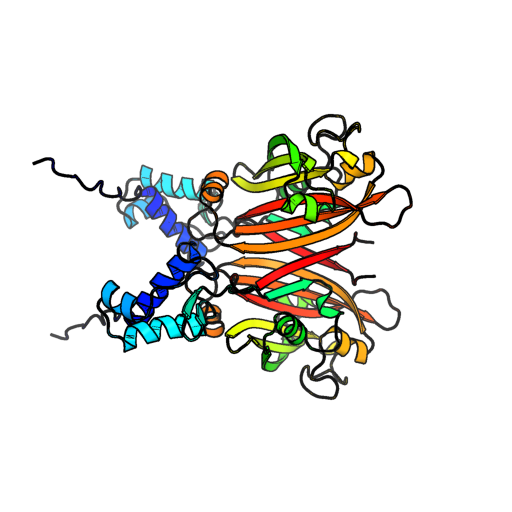. ASP B 1 147 ? -11.695 -17.422 12.273 1 83.12 147 ASP B CA 1
ATOM 3176 C C . ASP B 1 147 ? -13.133 -17.031 11.922 1 83.12 147 ASP B C 1
ATOM 3178 O O . ASP B 1 147 ? -13.789 -16.312 12.688 1 83.12 147 ASP B O 1
ATOM 3182 N N . GLY B 1 148 ? -13.461 -17.375 10.727 1 85.94 148 GLY B N 1
ATOM 3183 C CA . GLY B 1 148 ? -14.836 -17.172 10.289 1 85.94 148 GLY B CA 1
ATOM 3184 C C . GLY B 1 148 ? -15.102 -15.781 9.766 1 85.94 148 GLY B C 1
ATOM 3185 O O . GLY B 1 148 ? -16.172 -15.508 9.219 1 85.94 148 GLY B O 1
ATOM 3186 N N . ARG B 1 149 ? -14.203 -14.93 9.93 1 85.31 149 ARG B N 1
ATOM 3187 C CA . ARG B 1 149 ? -14.352 -13.57 9.43 1 85.31 149 ARG B CA 1
ATOM 3188 C C . ARG B 1 149 ? -13.844 -13.453 7.996 1 85.31 149 ARG B C 1
ATOM 3190 O O . ARG B 1 149 ? -12.695 -13.812 7.707 1 85.31 149 ARG B O 1
ATOM 3197 N N . PRO B 1 150 ? -14.68 -12.914 7.105 1 94.56 150 PRO B N 1
ATOM 3198 C CA . PRO B 1 150 ? -14.172 -12.703 5.75 1 94.56 150 PRO B CA 1
ATOM 3199 C C . PRO B 1 150 ? -13.047 -11.672 5.699 1 94.56 150 PRO B C 1
ATOM 3201 O O . PRO B 1 150 ? -13.219 -10.547 6.188 1 94.56 150 PRO B O 1
ATOM 3204 N N . MET B 1 151 ? -11.953 -12.031 5.086 1 94.5 151 MET B N 1
ATOM 3205 C CA . MET B 1 151 ? -10.758 -11.195 5.148 1 94.5 151 MET B CA 1
ATOM 3206 C C . MET B 1 151 ? -10.461 -10.562 3.793 1 94.5 151 MET B C 1
ATOM 3208 O O . MET B 1 151 ? -10.008 -9.422 3.723 1 94.5 151 MET B O 1
ATOM 3212 N N . SER B 1 152 ? -10.688 -11.281 2.768 1 97.81 152 SER B N 1
ATOM 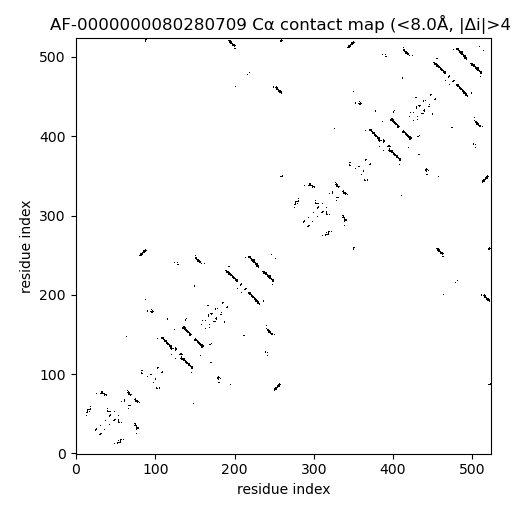3213 C CA . SER B 1 152 ? -10.391 -10.781 1.43 1 97.81 152 SER B CA 1
ATOM 3214 C C . SER B 1 152 ? -11.133 -11.578 0.361 1 97.81 152 SER B C 1
ATOM 3216 O O . SER B 1 152 ? -11.68 -12.641 0.644 1 97.81 152 SER B O 1
ATOM 3218 N N . MET B 1 153 ? -11.188 -11.016 -0.756 1 98.19 153 MET B N 1
ATOM 3219 C CA . MET B 1 153 ? -11.633 -11.695 -1.965 1 98.19 153 MET B CA 1
ATOM 3220 C C . MET B 1 153 ? -10.711 -11.383 -3.141 1 98.19 153 MET B C 1
ATOM 3222 O O . MET B 1 153 ? -10.078 -10.328 -3.172 1 98.19 153 MET B O 1
ATOM 3226 N N . SER B 1 154 ? -10.664 -12.328 -4.062 1 98.31 154 SER B N 1
ATOM 3227 C CA . SER B 1 154 ? -9.766 -12.117 -5.191 1 98.31 154 SER B CA 1
ATOM 3228 C C . SER B 1 154 ? -10.188 -12.945 -6.398 1 98.31 154 SER B C 1
ATOM 3230 O O . SER B 1 154 ? -10.977 -13.883 -6.266 1 98.31 154 SER B O 1
ATOM 3232 N N . THR B 1 155 ? -9.734 -12.508 -7.488 1 98.06 155 THR B N 1
ATOM 3233 C CA . THR B 1 155 ? -9.75 -13.273 -8.727 1 98.06 155 THR B CA 1
ATOM 3234 C C . THR B 1 155 ? -8.344 -13.383 -9.32 1 98.06 155 THR B C 1
ATOM 3236 O O . THR B 1 155 ? -7.633 -12.383 -9.414 1 98.06 155 THR B O 1
ATOM 3239 N N . SER B 1 156 ? -8 -14.602 -9.656 1 98.56 156 SER B N 1
ATOM 3240 C CA . SER B 1 156 ? -6.703 -14.82 -10.289 1 98.56 156 SER B CA 1
ATOM 3241 C C . SER B 1 156 ? -6.855 -15.484 -11.648 1 98.56 156 SER B C 1
ATOM 3243 O O . SER B 1 156 ? -7.848 -16.172 -11.906 1 98.56 156 SER B O 1
ATOM 3245 N N . TRP B 1 157 ? -5.863 -15.25 -12.508 1 98.75 157 TRP B N 1
ATOM 3246 C CA . TRP B 1 157 ? -5.828 -15.805 -13.859 1 98.75 157 TRP B CA 1
ATOM 3247 C C . TRP B 1 157 ? -4.461 -16.406 -14.172 1 98.75 157 TRP B C 1
ATOM 3249 O O . TRP B 1 157 ? -3.434 -15.75 -13.977 1 98.75 157 TRP B O 1
ATOM 3259 N N . GLU B 1 158 ? -4.438 -17.609 -14.633 1 98.88 158 GLU B N 1
ATOM 3260 C CA . GLU B 1 158 ? -3.238 -18.312 -15.094 1 98.88 158 GLU B CA 1
ATOM 3261 C C . GLU B 1 158 ? -3.363 -18.719 -16.562 1 98.88 158 GLU B C 1
ATOM 3263 O O . GLU B 1 158 ? -4.352 -19.344 -16.953 1 98.88 158 GLU B O 1
ATOM 3268 N N . PRO B 1 159 ? -2.359 -18.391 -17.344 1 98.81 159 PRO B N 1
ATOM 3269 C CA . PRO B 1 159 ? -2.463 -18.766 -18.75 1 98.81 159 PRO B CA 1
ATOM 3270 C C . PRO B 1 159 ? -2.449 -20.281 -18.953 1 98.81 159 PRO B C 1
ATOM 3272 O O . PRO B 1 159 ? -1.542 -20.969 -18.484 1 98.81 159 PRO B O 1
ATOM 3275 N N . ARG B 1 160 ? -3.359 -20.766 -19.75 1 98.69 160 ARG B N 1
ATOM 3276 C CA . ARG B 1 160 ? -3.393 -22.203 -20.047 1 98.69 160 ARG B CA 1
ATOM 3277 C C . ARG B 1 160 ? -2.219 -22.609 -20.938 1 98.69 160 ARG B C 1
ATOM 3279 O O . ARG B 1 160 ? -1.837 -23.781 -20.969 1 98.69 160 ARG B O 1
ATOM 3286 N N . SER B 1 161 ? -1.675 -21.656 -21.641 1 98.31 161 SER B N 1
ATOM 3287 C CA . SER B 1 161 ? -0.475 -21.938 -22.438 1 98.31 161 SER B CA 1
ATOM 3288 C C . SER B 1 161 ? 0.682 -22.375 -21.531 1 98.31 161 SER B C 1
ATOM 3290 O O . SER B 1 161 ? 1.635 -23 -22 1 98.31 161 SER B O 1
ATOM 3292 N N . ILE B 1 162 ? 0.599 -22.062 -20.297 1 98.06 162 ILE B N 1
ATOM 3293 C CA . ILE B 1 162 ? 1.646 -22.422 -19.344 1 98.06 162 ILE B CA 1
ATOM 3294 C C . ILE B 1 162 ? 1.191 -23.609 -18.5 1 98.06 162 ILE B C 1
ATOM 3296 O O . ILE B 1 162 ? 1.915 -24.609 -18.375 1 98.06 162 ILE B O 1
ATOM 3300 N N . THR B 1 163 ? -0.009 -23.578 -18 1 98.56 163 THR B N 1
ATOM 3301 C CA . THR B 1 163 ? -0.432 -24.562 -17 1 98.56 163 THR B CA 1
ATOM 3302 C C . THR B 1 163 ? -1.166 -25.719 -17.672 1 98.56 163 THR B C 1
ATOM 3304 O O . THR B 1 163 ? -1.303 -26.797 -17.078 1 98.56 163 THR B O 1
ATOM 3307 N N . GLY B 1 164 ? -1.68 -25.5 -18.828 1 98.44 164 GLY B N 1
ATOM 3308 C CA . GLY B 1 164 ? -2.465 -26.531 -19.484 1 98.44 164 GLY B CA 1
ATOM 3309 C C . GLY B 1 164 ? -1.699 -27.828 -19.703 1 98.44 164 GLY B C 1
ATOM 3310 O O . GLY B 1 164 ? -0.567 -27.812 -20.188 1 98.44 164 GLY B O 1
ATOM 3311 N N . GLY B 1 165 ? -2.346 -28.953 -19.328 1 98.06 165 GLY B N 1
ATOM 3312 C CA . GLY B 1 165 ? -1.736 -30.25 -19.531 1 98.06 165 GLY B CA 1
ATOM 3313 C C . GLY B 1 165 ? -0.693 -30.594 -18.484 1 98.06 165 GLY B C 1
ATOM 3314 O O . GLY B 1 165 ? -0.067 -31.656 -18.547 1 98.06 165 GLY B O 1
ATOM 3315 N N . THR B 1 166 ? -0.492 -29.734 -17.531 1 98.06 166 THR B N 1
ATOM 3316 C CA . THR B 1 166 ? 0.504 -29.984 -16.5 1 98.06 166 THR B CA 1
ATOM 3317 C C . THR B 1 166 ? -0.163 -30.438 -15.203 1 98.06 166 THR B C 1
ATOM 3319 O O . THR B 1 166 ? -1.391 -30.5 -15.125 1 98.06 166 THR B O 1
ATOM 3322 N N . SER B 1 167 ? 0.686 -30.719 -14.188 1 97.81 167 SER B N 1
ATOM 3323 C CA . SER B 1 167 ? 0.211 -31.172 -12.883 1 97.81 167 SER B CA 1
ATOM 3324 C C . SER B 1 167 ? -0.446 -30.047 -12.102 1 97.81 167 SER B C 1
ATOM 3326 O O . SER B 1 167 ? -1.097 -30.281 -11.086 1 97.81 167 SER B O 1
ATOM 3328 N N . ILE B 1 168 ? -0.351 -28.797 -12.609 1 98.25 168 ILE B N 1
ATOM 3329 C CA . ILE B 1 168 ? -0.93 -27.688 -11.852 1 98.25 168 ILE B CA 1
ATOM 3330 C C . ILE B 1 168 ? -2.021 -27.016 -12.68 1 98.25 168 ILE B C 1
ATOM 3332 O O . ILE B 1 168 ? -2.357 -25.859 -12.445 1 98.25 168 ILE B O 1
ATOM 3336 N N . GLU B 1 169 ? -2.518 -27.703 -13.648 1 98.25 169 GLU B N 1
ATOM 3337 C CA . GLU B 1 169 ? -3.553 -27.125 -14.508 1 98.25 169 GLU B CA 1
ATOM 3338 C C . GLU B 1 169 ? -4.711 -26.578 -13.68 1 98.25 169 GLU B C 1
ATOM 3340 O O . GLU B 1 169 ? -5.176 -25.453 -13.914 1 98.25 169 GLU B O 1
ATOM 3345 N N . HIS B 1 170 ? -5.16 -27.438 -12.812 1 97.62 170 HIS B N 1
ATOM 3346 C CA . HIS B 1 170 ? -6.16 -26.969 -11.859 1 97.62 170 HIS B CA 1
ATOM 3347 C C . HIS B 1 170 ? -5.516 -26.547 -10.539 1 97.62 170 HIS B C 1
ATOM 3349 O O . HIS B 1 170 ? -4.812 -27.328 -9.906 1 97.62 170 HIS B O 1
ATOM 3355 N N . PRO B 1 171 ? -5.805 -25.281 -10.086 1 97.25 171 PRO B N 1
ATOM 3356 C CA . PRO B 1 171 ? -5.078 -24.75 -8.938 1 97.25 171 PRO B CA 1
ATOM 3357 C C . PRO B 1 171 ? -5.379 -25.5 -7.645 1 97.25 171 PRO B C 1
ATOM 3359 O O . PRO B 1 171 ? -4.582 -25.469 -6.703 1 97.25 171 PRO B O 1
ATOM 3362 N N . HIS B 1 172 ? -6.465 -26.203 -7.609 1 96.81 172 HIS B N 1
ATOM 3363 C CA . HIS B 1 172 ? -6.871 -26.797 -6.344 1 96.81 172 HIS B CA 1
ATOM 3364 C C . HIS B 1 172 ? -7.062 -28.297 -6.48 1 96.81 172 HIS B C 1
ATOM 3366 O O . HIS B 1 172 ? -7.75 -28.922 -5.664 1 96.81 172 HIS B O 1
ATOM 3372 N N . GLU B 1 173 ? -6.57 -28.875 -7.5 1 96.44 173 GLU B N 1
ATOM 3373 C CA . GLU B 1 173 ? -6.613 -30.312 -7.715 1 96.44 173 GLU B CA 1
ATOM 3374 C C . GLU B 1 173 ? -5.223 -30.875 -7.996 1 96.44 173 GLU B C 1
ATOM 3376 O O . GLU B 1 173 ? -4.305 -30.125 -8.336 1 96.44 173 GLU B O 1
ATOM 3381 N N . GLY B 1 174 ? -5.117 -32.188 -7.75 1 95.5 174 GLY B N 1
ATOM 3382 C CA . GLY B 1 174 ? -3.852 -32.844 -8.039 1 95.5 174 GLY B CA 1
ATOM 3383 C C . GLY B 1 174 ? -2.867 -32.75 -6.887 1 95.5 174 GLY B C 1
ATOM 3384 O O . GLY B 1 174 ? -3.238 -32.406 -5.77 1 95.5 174 GLY B O 1
ATOM 3385 N N . PRO B 1 175 ? -1.592 -33.094 -7.125 1 96.5 175 PRO B N 1
ATOM 3386 C CA . PRO B 1 175 ? -0.6 -33.25 -6.059 1 96.5 175 PRO B CA 1
ATOM 3387 C C . PRO B 1 175 ? -0.191 -31.906 -5.445 1 96.5 175 PRO B C 1
ATOM 3389 O O . PRO B 1 175 ? 0.394 -31.875 -4.359 1 96.5 175 PRO B O 1
ATOM 3392 N N . HIS B 1 176 ? -0.534 -30.844 -6.066 1 96.62 176 HIS B N 1
ATOM 3393 C CA . HIS B 1 176 ? -0.103 -29.531 -5.594 1 96.62 176 HIS B CA 1
ATOM 3394 C C . HIS B 1 176 ? -1.297 -28.672 -5.195 1 96.62 176 HIS B C 1
ATOM 3396 O O . HIS B 1 176 ? -1.207 -27.438 -5.188 1 96.62 176 HIS B O 1
ATOM 3402 N N . ALA B 1 177 ? -2.365 -29.266 -4.848 1 95.31 177 ALA B N 1
ATOM 3403 C CA . ALA B 1 177 ? -3.645 -28.594 -4.602 1 95.31 177 ALA B CA 1
ATOM 3404 C C . ALA B 1 177 ? -3.557 -27.672 -3.395 1 95.31 177 ALA B C 1
ATOM 3406 O O . ALA B 1 177 ? -4.328 -26.719 -3.281 1 95.31 177 ALA B O 1
ATOM 3407 N N . THR B 1 178 ? -2.613 -27.844 -2.506 1 93.5 178 THR B N 1
ATOM 3408 C CA . THR B 1 178 ? -2.527 -27.062 -1.279 1 93.5 178 THR B CA 1
ATOM 3409 C C . THR B 1 178 ? -1.363 -26.078 -1.347 1 93.5 178 THR B C 1
ATOM 3411 O O . THR B 1 178 ? -1.146 -25.297 -0.416 1 93.5 178 THR B O 1
ATOM 3414 N N . HIS B 1 179 ? -0.629 -26.141 -2.438 1 94.94 179 HIS B N 1
ATOM 3415 C CA . HIS B 1 179 ? 0.579 -25.328 -2.559 1 94.94 179 HIS B CA 1
ATOM 3416 C C . HIS B 1 179 ? 0.253 -23.922 -3.033 1 94.94 179 HIS B C 1
ATOM 3418 O O . HIS B 1 179 ? -0.699 -23.719 -3.793 1 94.94 179 HIS B O 1
ATOM 3424 N N . GLY B 1 180 ? 1.076 -23 -2.537 1 95.38 180 GLY B N 1
ATOM 3425 C CA . GLY B 1 180 ? 1.005 -21.641 -3.051 1 95.38 180 GLY B CA 1
ATOM 3426 C C . GLY B 1 180 ? 1.617 -21.484 -4.43 1 95.38 180 GLY B C 1
ATOM 3427 O O . GLY B 1 180 ? 2.105 -22.469 -5.008 1 95.38 180 GLY B O 1
ATOM 3428 N N . LEU B 1 181 ? 1.585 -20.266 -4.902 1 95.94 181 LEU B N 1
ATOM 3429 C CA . LEU B 1 181 ? 1.978 -19.938 -6.27 1 95.94 181 LEU B CA 1
ATOM 3430 C C . LEU B 1 181 ? 3.4 -20.406 -6.555 1 95.94 181 LEU B C 1
ATOM 3432 O O . LEU B 1 181 ? 3.652 -21.062 -7.574 1 95.94 181 LEU B O 1
ATOM 3436 N N . ASN B 1 182 ? 4.344 -20.109 -5.688 1 95.25 182 ASN B N 1
ATOM 3437 C CA . ASN B 1 182 ? 5.75 -20.422 -5.906 1 95.25 182 ASN B CA 1
ATOM 3438 C C . ASN B 1 182 ? 5.98 -21.922 -6.059 1 95.25 182 ASN B C 1
ATOM 3440 O O . ASN B 1 182 ? 6.594 -22.359 -7.031 1 95.25 182 ASN B O 1
ATOM 3444 N N . ALA B 1 183 ? 5.477 -22.656 -5.129 1 95.69 183 ALA B N 1
ATOM 3445 C CA . ALA B 1 183 ? 5.664 -24.109 -5.145 1 95.69 183 ALA B CA 1
ATOM 3446 C C . ALA B 1 183 ? 4.945 -24.734 -6.332 1 95.69 183 ALA B C 1
ATOM 3448 O O . ALA B 1 183 ? 5.465 -25.672 -6.953 1 95.69 183 ALA B O 1
ATOM 3449 N N . ARG B 1 184 ? 3.752 -24.266 -6.605 1 97.19 184 ARG B N 1
ATOM 3450 C CA . ARG B 1 184 ? 2.992 -24.812 -7.727 1 97.19 184 ARG B CA 1
ATOM 3451 C C . ARG B 1 184 ? 3.754 -24.641 -9.039 1 97.19 184 ARG B C 1
ATOM 3453 O O . ARG B 1 184 ? 3.951 -25.609 -9.773 1 97.19 184 ARG B O 1
ATOM 3460 N N . PHE B 1 185 ? 4.246 -23.5 -9.289 1 97.12 185 PHE B N 1
ATOM 3461 C CA . PHE B 1 185 ? 4.887 -23.234 -10.57 1 97.12 185 PHE B CA 1
ATOM 3462 C C . PHE B 1 185 ? 6.281 -23.844 -10.609 1 97.12 185 PHE B C 1
ATOM 3464 O O . PHE B 1 185 ? 6.758 -24.266 -11.664 1 97.12 185 PHE B O 1
ATOM 3471 N N . ALA B 1 186 ? 6.926 -23.953 -9.469 1 95.81 186 ALA B N 1
ATOM 3472 C CA . ALA B 1 186 ? 8.203 -24.672 -9.406 1 95.81 186 ALA B CA 1
ATOM 3473 C C . ALA B 1 186 ? 8.047 -26.125 -9.867 1 95.81 186 ALA B C 1
ATOM 3475 O O . ALA B 1 186 ? 8.938 -26.672 -10.516 1 95.81 186 ALA B O 1
ATOM 3476 N N . ALA B 1 187 ? 6.957 -26.656 -9.594 1 96.38 187 ALA B N 1
ATOM 3477 C CA . ALA B 1 187 ? 6.691 -28.062 -9.922 1 96.38 187 ALA B CA 1
ATOM 3478 C C . ALA B 1 187 ? 6.688 -28.281 -11.43 1 96.38 187 ALA B C 1
ATOM 3480 O O . ALA B 1 187 ? 6.848 -29.406 -11.898 1 96.38 187 ALA B O 1
ATOM 3481 N N . ILE B 1 188 ? 6.523 -27.219 -12.156 1 96.88 188 ILE B N 1
ATOM 3482 C CA . ILE B 1 188 ? 6.488 -27.391 -13.602 1 96.88 188 ILE B CA 1
ATOM 3483 C C . ILE B 1 188 ? 7.621 -26.594 -14.242 1 96.88 188 ILE B C 1
ATOM 3485 O O . ILE B 1 188 ? 7.543 -26.234 -15.422 1 96.88 188 ILE B O 1
ATOM 3489 N N . GLY B 1 189 ? 8.531 -26.219 -13.414 1 95.56 189 GLY B N 1
ATOM 3490 C CA . GLY B 1 189 ? 9.797 -25.75 -13.945 1 95.56 189 GLY B CA 1
ATOM 3491 C C . GLY B 1 189 ? 9.891 -24.234 -14.008 1 95.56 189 GLY B C 1
ATOM 3492 O O . GLY B 1 189 ? 10.766 -23.688 -14.68 1 95.56 189 GLY B O 1
ATOM 3493 N N . TRP B 1 190 ? 9 -23.531 -13.398 1 96.19 190 TRP B N 1
ATOM 3494 C CA . TRP B 1 190 ? 9.039 -22.078 -13.391 1 96.19 190 TRP B CA 1
ATOM 3495 C C . TRP B 1 190 ? 9.562 -21.562 -12.055 1 96.19 190 TRP B C 1
ATOM 3497 O O . TRP B 1 190 ? 9.219 -22.094 -10.992 1 96.19 190 TRP B O 1
ATOM 3507 N N . THR B 1 191 ? 10.367 -20.516 -12.148 1 94.5 191 THR B N 1
ATOM 3508 C CA . THR B 1 191 ? 10.898 -19.859 -10.961 1 94.5 191 THR B CA 1
ATOM 3509 C C . THR B 1 191 ? 10.367 -18.438 -10.836 1 94.5 191 THR B C 1
ATOM 3511 O O . THR B 1 191 ? 10.656 -17.578 -11.688 1 94.5 191 THR B O 1
ATOM 3514 N N . LEU B 1 192 ? 9.586 -18.188 -9.828 1 95 192 LEU B N 1
ATOM 3515 C CA . LEU B 1 192 ? 9.094 -16.828 -9.586 1 95 192 LEU B CA 1
ATOM 3516 C C . LEU B 1 192 ? 10.242 -15.836 -9.484 1 95 192 LEU B C 1
ATOM 3518 O O . LEU B 1 192 ? 11.234 -16.094 -8.789 1 95 192 LEU B O 1
ATOM 3522 N N . ALA B 1 193 ? 10.117 -14.68 -10.18 1 92.5 193 ALA B N 1
ATOM 3523 C CA . ALA B 1 193 ? 11.273 -13.797 -10.297 1 92.5 193 ALA B CA 1
ATOM 3524 C C . ALA B 1 193 ? 10.906 -12.359 -9.93 1 92.5 193 ALA B C 1
ATOM 3526 O O . ALA B 1 193 ? 11.727 -11.625 -9.383 1 92.5 193 ALA B O 1
ATOM 3527 N N . GLN B 1 194 ? 9.734 -11.984 -10.234 1 92.31 194 GLN B N 1
ATOM 3528 C CA . GLN B 1 194 ? 9.344 -10.594 -10.039 1 92.31 194 GLN B CA 1
ATOM 3529 C C . GLN B 1 194 ? 7.852 -10.484 -9.75 1 92.31 194 GLN B C 1
ATOM 3531 O O . GLN B 1 194 ? 7.039 -11.188 -10.352 1 92.31 194 GLN B O 1
ATOM 3536 N N . ILE B 1 195 ? 7.484 -9.617 -8.891 1 95.75 195 ILE B N 1
ATOM 3537 C CA . ILE B 1 195 ? 6.094 -9.312 -8.57 1 95.75 195 ILE B CA 1
ATOM 3538 C C . ILE B 1 195 ? 5.844 -7.816 -8.734 1 95.75 195 ILE B C 1
ATOM 3540 O O . ILE B 1 195 ? 6.598 -6.992 -8.211 1 95.75 195 ILE B O 1
ATOM 3544 N N . GLU B 1 196 ? 4.871 -7.488 -9.5 1 94.06 196 GLU B N 1
ATOM 3545 C CA . GLU B 1 196 ? 4.395 -6.117 -9.641 1 94.06 196 GLU B CA 1
ATOM 3546 C C . GLU B 1 196 ? 3.006 -5.945 -9.039 1 94.06 196 GLU B C 1
ATOM 3548 O O . GLU B 1 196 ? 2.1 -6.734 -9.32 1 94.06 196 GLU B O 1
ATOM 3553 N N . GLU B 1 197 ? 2.838 -4.941 -8.195 1 97.31 197 GLU B N 1
ATOM 3554 C CA . GLU B 1 197 ? 1.539 -4.633 -7.602 1 97.31 197 GLU B CA 1
ATOM 3555 C C . GLU B 1 197 ? 1.167 -3.168 -7.82 1 97.31 197 GLU B C 1
ATOM 3557 O O . GLU B 1 197 ? 2.016 -2.283 -7.707 1 97.31 197 GLU B O 1
ATOM 3562 N N . ASN B 1 198 ? -0.025 -2.967 -8.227 1 94 198 ASN B N 1
ATOM 3563 C CA . ASN B 1 198 ? -0.666 -1.658 -8.172 1 94 198 ASN B CA 1
ATOM 3564 C C . ASN B 1 198 ? -1.726 -1.596 -7.078 1 94 198 ASN B C 1
ATOM 3566 O O . ASN B 1 198 ? -2.641 -2.422 -7.047 1 94 198 ASN B O 1
ATOM 3570 N N . LEU B 1 199 ? -1.606 -0.659 -6.152 1 97 199 LEU B N 1
ATOM 3571 C CA . LEU B 1 199 ? -2.473 -0.545 -4.984 1 97 199 LEU B CA 1
ATOM 3572 C C . LEU B 1 199 ? -3.25 0.768 -5.008 1 97 199 LEU B C 1
ATOM 3574 O O . LEU B 1 199 ? -2.662 1.838 -5.188 1 97 199 LEU B O 1
ATOM 3578 N N . VAL B 1 200 ? -4.543 0.697 -4.859 1 92.06 200 VAL B N 1
ATOM 3579 C CA . VAL B 1 200 ? -5.406 1.863 -4.703 1 92.06 200 VAL B CA 1
ATOM 3580 C C . VAL B 1 200 ? -6.34 1.656 -3.512 1 92.06 200 VAL B C 1
ATOM 3582 O O . VAL B 1 200 ? -6.699 0.522 -3.188 1 92.06 200 VAL B O 1
ATOM 3585 N N . VAL B 1 201 ? -6.629 2.736 -2.891 1 93.38 201 VAL B N 1
ATOM 3586 C CA . VAL B 1 201 ? -7.66 2.746 -1.86 1 93.38 201 VAL B CA 1
ATOM 3587 C C . VAL B 1 201 ? -8.945 3.361 -2.418 1 93.38 201 VAL B C 1
ATOM 3589 O O . VAL B 1 201 ? -8.906 4.418 -3.057 1 93.38 201 VAL B O 1
ATOM 3592 N N . ARG B 1 202 ? -10.008 2.658 -2.191 1 86.81 202 ARG B N 1
ATOM 3593 C CA . ARG B 1 202 ? -11.273 3.127 -2.744 1 86.81 202 ARG B CA 1
ATOM 3594 C C . ARG B 1 202 ? -12.445 2.686 -1.875 1 86.81 202 ARG B C 1
ATOM 3596 O O . ARG B 1 202 ? -12.273 1.897 -0.942 1 86.81 202 ARG B O 1
ATOM 3603 N N . GLU B 1 203 ? -13.602 3.254 -2.197 1 85 203 GLU B N 1
ATOM 3604 C CA . GLU B 1 203 ? -14.828 2.771 -1.575 1 85 203 GLU B CA 1
ATOM 3605 C C . GLU B 1 203 ? -15.18 1.366 -2.057 1 85 203 GLU B C 1
ATOM 3607 O O . GLU B 1 203 ? -14.961 1.032 -3.223 1 85 203 GLU B O 1
ATOM 3612 N N . PRO B 1 204 ? -15.766 0.592 -1.123 1 88.56 204 PRO B N 1
ATOM 3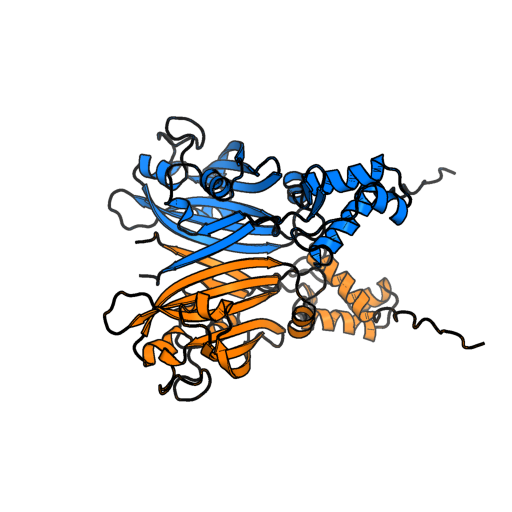613 C CA . PRO B 1 204 ? -16.188 -0.739 -1.567 1 88.56 204 PRO B CA 1
ATOM 3614 C C . PRO B 1 204 ? -17.438 -0.699 -2.457 1 88.56 204 PRO B C 1
ATOM 3616 O O . PRO B 1 204 ? -18.266 0.2 -2.32 1 88.56 204 PRO B O 1
ATOM 3619 N N . THR B 1 205 ? -17.5 -1.644 -3.324 1 83.75 205 THR B N 1
ATOM 3620 C CA . THR B 1 205 ? -18.734 -1.855 -4.074 1 83.75 205 THR B CA 1
ATOM 3621 C C . THR B 1 205 ? -19.781 -2.539 -3.203 1 83.75 205 THR B C 1
ATOM 3623 O O . THR B 1 205 ? -19.469 -3.08 -2.143 1 83.75 205 THR B O 1
ATOM 3626 N N . THR B 1 206 ? -20.969 -2.574 -3.721 1 84.5 206 THR B N 1
ATOM 3627 C CA . THR B 1 206 ? -22.047 -3.246 -3.004 1 84.5 206 THR B CA 1
ATOM 3628 C C . THR B 1 206 ? -21.75 -4.73 -2.83 1 84.5 206 THR B C 1
ATOM 3630 O O . THR B 1 206 ? -21.969 -5.297 -1.758 1 84.5 206 THR B O 1
ATOM 3633 N N . ILE B 1 207 ? -21.234 -5.371 -3.867 1 87.19 207 ILE B N 1
ATOM 3634 C CA . ILE B 1 207 ? -20.891 -6.789 -3.83 1 87.19 207 ILE B CA 1
ATOM 3635 C C . ILE B 1 207 ? -19.812 -7.023 -2.783 1 87.19 207 ILE B C 1
ATOM 3637 O O . ILE B 1 207 ? -19.891 -7.973 -1.998 1 87.19 207 ILE B O 1
ATOM 3641 N N . GLU B 1 208 ? -18.859 -6.227 -2.727 1 91.94 208 GLU B N 1
ATOM 3642 C CA . GLU B 1 208 ? -17.766 -6.348 -1.768 1 91.94 208 GLU B CA 1
ATOM 3643 C C . GLU B 1 208 ? -18.266 -6.176 -0.336 1 91.94 208 GLU B C 1
ATOM 3645 O O . GLU B 1 208 ? -17.859 -6.91 0.563 1 91.94 208 GLU B O 1
ATOM 3650 N N . VAL B 1 209 ? -19.109 -5.18 -0.123 1 88.94 209 VAL B N 1
ATOM 3651 C CA . VAL B 1 209 ? -19.688 -4.941 1.195 1 88.94 209 VAL B CA 1
ATOM 3652 C C . VAL B 1 209 ? -20.406 -6.203 1.682 1 88.94 209 VAL B C 1
ATOM 3654 O O . VAL B 1 209 ? -20.203 -6.645 2.814 1 88.94 209 VAL B O 1
ATOM 3657 N N . GLY B 1 210 ? -21.203 -6.75 0.848 1 90.38 210 GLY B N 1
ATOM 3658 C CA . GLY B 1 210 ? -21.953 -7.949 1.207 1 90.38 210 GLY B CA 1
ATOM 3659 C C . GLY B 1 210 ? -21.047 -9.164 1.408 1 90.38 210 GLY B C 1
ATOM 3660 O O . GLY B 1 210 ? -21.156 -9.852 2.424 1 90.38 210 GLY B O 1
ATOM 3661 N N . THR B 1 211 ? -20.125 -9.391 0.48 1 94.19 211 THR B N 1
ATOM 3662 C CA . THR B 1 211 ? -19.266 -10.578 0.471 1 94.19 211 THR B CA 1
ATOM 3663 C C . THR B 1 211 ? -18.297 -10.555 1.646 1 94.19 211 THR B C 1
ATOM 3665 O O . THR B 1 211 ? -18.016 -11.594 2.248 1 94.19 211 THR B O 1
ATOM 3668 N N . LEU B 1 212 ? -17.812 -9.359 1.961 1 94.94 212 LEU B N 1
ATOM 3669 C CA . LEU B 1 212 ? -16.766 -9.25 2.969 1 94.94 212 LEU B CA 1
ATOM 3670 C C . LEU B 1 212 ? -17.312 -8.664 4.266 1 94.94 212 LEU B C 1
ATOM 3672 O O . LEU B 1 212 ? -16.562 -8.383 5.195 1 94.94 212 LEU B O 1
ATOM 3676 N N . ALA B 1 213 ? -18.625 -8.461 4.305 1 89.5 213 ALA B N 1
ATOM 3677 C CA . ALA B 1 213 ? -19.266 -7.906 5.496 1 89.5 213 ALA B CA 1
ATOM 3678 C C . ALA B 1 213 ? -18.547 -6.648 5.973 1 89.5 213 ALA B C 1
ATOM 3680 O O . ALA B 1 213 ? -18.172 -6.543 7.145 1 89.5 213 ALA B O 1
ATOM 3681 N N . ILE B 1 214 ? -18.375 -5.746 5.094 1 87.81 214 ILE B N 1
ATOM 3682 C CA . ILE B 1 214 ? -17.609 -4.527 5.359 1 87.81 214 ILE B CA 1
ATOM 3683 C C . ILE B 1 214 ? -18.5 -3.523 6.094 1 87.81 214 ILE B C 1
ATOM 3685 O O . ILE B 1 214 ? -19.594 -3.184 5.625 1 87.81 214 ILE B O 1
ATOM 3689 N N . PRO B 1 215 ? -18.047 -3.021 7.219 1 79.38 215 PRO B N 1
ATOM 3690 C CA . PRO B 1 215 ? -18.828 -2 7.918 1 79.38 215 PRO B CA 1
ATOM 3691 C C . PRO B 1 215 ? -18.875 -0.677 7.156 1 79.38 215 PRO B C 1
ATOM 3693 O O . PRO B 1 215 ? -18 -0.397 6.336 1 79.38 215 PRO B O 1
ATOM 3696 N N . PRO B 1 216 ? -19.875 0.121 7.438 1 76.12 216 PRO B N 1
ATOM 3697 C CA . PRO B 1 216 ? -19.922 1.446 6.816 1 76.12 216 PRO B CA 1
ATOM 3698 C C . PRO B 1 216 ? -18.688 2.293 7.117 1 76.12 216 PRO B C 1
ATOM 3700 O O . PRO B 1 216 ? -18.156 2.246 8.227 1 76.12 216 PRO B O 1
ATOM 3703 N N . GLY B 1 217 ? -18.203 2.947 6.148 1 75.06 217 GLY B N 1
ATOM 3704 C CA . GLY B 1 217 ? -17.094 3.877 6.344 1 75.06 217 GLY B CA 1
ATOM 3705 C C . GLY B 1 217 ? -15.734 3.246 6.117 1 75.06 217 GLY B C 1
ATOM 3706 O O . GLY B 1 217 ? -14.727 3.947 6.031 1 75.06 217 GLY B O 1
ATOM 3707 N N . VAL B 1 218 ? -15.727 1.956 6.062 1 85.56 218 VAL B N 1
ATOM 3708 C CA . VAL B 1 218 ? -14.461 1.268 5.844 1 85.56 218 VAL B CA 1
ATOM 3709 C C . VAL B 1 218 ? -14.172 1.186 4.348 1 85.56 218 VAL B C 1
ATOM 3711 O O . VAL B 1 218 ? -14.992 0.694 3.574 1 85.56 218 VAL B O 1
ATOM 3714 N N . ALA B 1 219 ? -13.016 1.703 3.969 1 89 219 ALA B N 1
ATOM 3715 C CA . ALA B 1 219 ? -12.57 1.607 2.584 1 89 219 ALA B CA 1
ATOM 3716 C C . ALA B 1 219 ? -11.953 0.239 2.299 1 89 219 ALA B C 1
ATOM 3718 O O . ALA B 1 219 ? -11.828 -0.59 3.203 1 89 219 ALA B O 1
ATOM 3719 N N . VAL B 1 220 ? -11.68 0.022 1.024 1 94.06 220 VAL B N 1
ATOM 3720 C CA . VAL B 1 220 ? -10.945 -1.19 0.671 1 94.06 220 VAL B CA 1
ATOM 3721 C C . VAL B 1 220 ? -9.617 -0.821 0.017 1 94.06 220 VAL B C 1
ATOM 3723 O O . VAL B 1 220 ? -9.484 0.258 -0.566 1 94.06 220 VAL B O 1
ATOM 3726 N N . VAL B 1 221 ? -8.688 -1.708 0.187 1 97.62 221 VAL B N 1
ATOM 3727 C CA . VAL B 1 221 ? -7.453 -1.72 -0.589 1 97.62 221 VAL B CA 1
ATOM 3728 C C . VAL B 1 221 ? -7.586 -2.699 -1.754 1 97.62 221 VAL B C 1
ATOM 3730 O O . VAL B 1 221 ? -7.816 -3.893 -1.547 1 97.62 221 VAL B O 1
ATOM 3733 N N . GLU B 1 222 ? -7.516 -2.131 -2.906 1 96 222 GLU B N 1
ATOM 3734 C CA . GLU B 1 222 ? -7.473 -2.986 -4.09 1 96 222 GLU B CA 1
ATOM 3735 C C . GLU B 1 222 ? -6.047 -3.131 -4.617 1 96 222 GLU B C 1
ATOM 3737 O O . GLU B 1 222 ? -5.363 -2.133 -4.848 1 96 222 GLU B O 1
ATOM 3742 N N . ILE B 1 223 ? -5.629 -4.391 -4.809 1 98.06 223 ILE B N 1
ATOM 3743 C CA . ILE B 1 223 ? -4.312 -4.688 -5.371 1 98.06 223 ILE B CA 1
ATOM 3744 C C . ILE B 1 223 ? -4.473 -5.449 -6.684 1 98.06 223 ILE B C 1
ATOM 3746 O O . ILE B 1 223 ? -5.141 -6.484 -6.73 1 98.06 223 ILE B O 1
ATOM 3750 N N . ARG B 1 224 ? -3.912 -4.887 -7.707 1 96.19 224 ARG B N 1
ATOM 3751 C CA . ARG B 1 224 ? -3.719 -5.602 -8.961 1 96.19 224 ARG B CA 1
ATOM 3752 C C . ARG B 1 224 ? -2.289 -6.121 -9.086 1 96.19 224 ARG B C 1
ATOM 3754 O O . ARG B 1 224 ? -1.348 -5.332 -9.211 1 96.19 224 ARG B O 1
ATOM 3761 N N . GLN B 1 225 ? -2.217 -7.438 -9.039 1 98.12 225 GLN B N 1
ATOM 3762 C CA . GLN B 1 225 ? -0.908 -8.078 -8.969 1 98.12 225 GLN B CA 1
ATOM 3763 C C . GLN B 1 225 ? -0.591 -8.82 -10.266 1 98.12 225 GLN B C 1
ATOM 3765 O O . GLN B 1 225 ? -1.466 -9.461 -10.852 1 98.12 225 GLN B O 1
ATOM 3770 N N . THR B 1 226 ? 0.639 -8.68 -10.75 1 97.25 226 THR B N 1
ATOM 3771 C CA . THR B 1 226 ? 1.2 -9.508 -11.812 1 97.25 226 THR B CA 1
ATOM 3772 C C . THR B 1 226 ? 2.48 -10.195 -11.344 1 97.25 226 THR B C 1
ATOM 3774 O O . THR B 1 226 ? 3.383 -9.539 -10.82 1 97.25 226 THR B O 1
ATOM 3777 N N . VAL B 1 227 ? 2.482 -11.516 -11.5 1 98 227 VAL B N 1
ATOM 3778 C CA . VAL B 1 227 ? 3.65 -12.297 -11.109 1 98 227 VAL B CA 1
ATOM 3779 C C . VAL B 1 227 ? 4.363 -12.812 -12.359 1 98 227 VAL B C 1
ATOM 3781 O O . VAL B 1 227 ? 3.736 -13.391 -13.25 1 98 227 VAL B O 1
ATOM 3784 N N . ARG B 1 228 ? 5.676 -12.562 -12.398 1 96.31 228 ARG B N 1
ATOM 3785 C CA . ARG B 1 228 ? 6.5 -13.016 -13.516 1 96.31 228 ARG B CA 1
ATOM 3786 C C . ARG B 1 228 ? 7.52 -14.055 -13.055 1 96.31 228 ARG B C 1
ATOM 3788 O O . ARG B 1 228 ? 7.996 -14 -11.922 1 96.31 228 ARG B O 1
ATOM 3795 N N . ALA B 1 229 ? 7.746 -14.977 -13.945 1 96.81 229 ALA B N 1
ATOM 3796 C CA . ALA B 1 229 ? 8.688 -16.062 -13.664 1 96.81 229 ALA B CA 1
ATOM 3797 C C . ALA B 1 229 ? 9.594 -16.328 -14.867 1 96.81 229 ALA B C 1
ATOM 3799 O O . ALA B 1 229 ? 9.359 -15.797 -15.953 1 96.81 229 ALA B O 1
ATOM 3800 N N . THR B 1 230 ? 10.68 -17 -14.602 1 95.44 230 THR B N 1
ATOM 3801 C CA . THR B 1 230 ? 11.57 -17.5 -15.641 1 95.44 230 THR B CA 1
ATOM 3802 C C . THR B 1 230 ? 11.469 -19.031 -15.75 1 95.44 230 THR B C 1
ATOM 3804 O O . THR B 1 230 ? 11.047 -19.688 -14.805 1 95.44 230 THR B O 1
ATOM 3807 N N . HIS B 1 231 ? 11.734 -19.422 -17.016 1 93.06 231 HIS B N 1
ATOM 3808 C CA . HIS B 1 231 ? 11.688 -20.859 -17.266 1 93.06 231 HIS B CA 1
ATOM 3809 C C . HIS B 1 231 ? 13.062 -21.406 -17.641 1 93.06 231 HIS B C 1
ATOM 3811 O O . HIS B 1 231 ? 13.758 -20.812 -18.469 1 93.06 231 HIS B O 1
ATOM 3817 N N . ASP B 1 232 ? 13.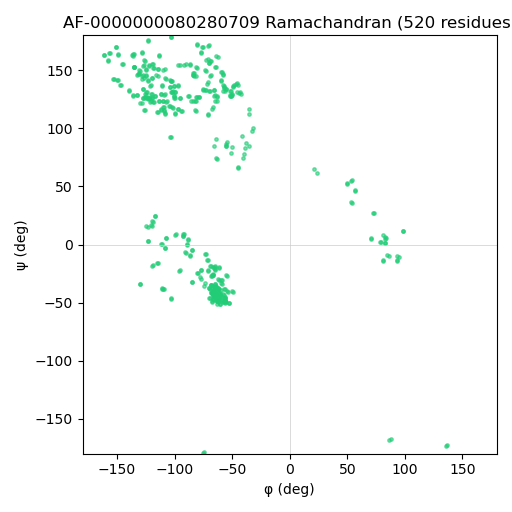258 -22.672 -17.297 1 78.38 232 ASP B N 1
ATOM 3818 C CA . ASP B 1 232 ? 14.352 -23.531 -17.734 1 78.38 232 ASP B CA 1
ATOM 3819 C C . ASP B 1 232 ? 15.562 -22.703 -18.172 1 78.38 232 ASP B C 1
ATOM 3821 O O . ASP B 1 232 ? 15.992 -22.781 -19.312 1 78.38 232 ASP B O 1
ATOM 3825 N N . ASP B 1 233 ? 16.219 -21.922 -17.469 1 70.31 233 ASP B N 1
ATOM 3826 C CA . ASP B 1 233 ? 17.516 -21.281 -17.609 1 70.31 233 ASP B CA 1
ATOM 3827 C C . ASP B 1 233 ? 17.438 -20.047 -18.5 1 70.31 233 ASP B C 1
ATOM 3829 O O . ASP B 1 233 ? 18.438 -19.594 -19.047 1 70.31 233 ASP B O 1
ATOM 3833 N N . THR B 1 234 ? 16.219 -19.656 -18.859 1 80.38 234 THR B N 1
ATOM 3834 C CA . THR B 1 234 ? 16.141 -18.375 -19.578 1 80.38 234 THR B CA 1
ATOM 3835 C C . THR B 1 234 ? 15.961 -17.234 -18.594 1 80.38 234 THR B C 1
ATOM 3837 O O . THR B 1 234 ? 15.562 -17.438 -17.438 1 80.38 234 THR B O 1
ATOM 3840 N N . ASP B 1 235 ? 16.391 -16.078 -19.062 1 84.06 235 ASP B N 1
ATOM 3841 C CA . ASP B 1 235 ? 16.297 -14.898 -18.219 1 84.06 235 ASP B CA 1
ATOM 3842 C C . ASP B 1 235 ? 15.078 -14.055 -18.594 1 84.06 235 ASP B C 1
ATOM 3844 O O . ASP B 1 235 ? 14.82 -13.023 -17.969 1 84.06 235 ASP B O 1
ATOM 3848 N N . ASP B 1 236 ? 14.281 -14.594 -19.438 1 90.5 236 ASP B N 1
ATOM 3849 C CA . ASP B 1 236 ? 13.109 -13.836 -19.859 1 90.5 236 ASP B CA 1
ATOM 3850 C C . ASP B 1 236 ? 12.008 -13.898 -18.797 1 90.5 236 ASP B C 1
ATOM 3852 O O . ASP B 1 236 ? 11.633 -14.984 -18.344 1 90.5 236 ASP B O 1
ATOM 3856 N N . LEU B 1 237 ? 11.586 -12.742 -18.453 1 93.44 237 LEU B N 1
ATOM 3857 C CA . LEU B 1 237 ? 10.469 -12.68 -17.516 1 93.44 237 LEU B CA 1
ATOM 3858 C C . LEU B 1 237 ? 9.141 -12.867 -18.25 1 93.44 237 LEU B C 1
ATOM 3860 O O . LEU B 1 237 ? 8.828 -12.133 -19.188 1 93.44 237 LEU B O 1
ATOM 3864 N N . VAL B 1 238 ? 8.414 -13.867 -17.797 1 95.19 238 VAL B N 1
ATOM 3865 C CA . VAL B 1 238 ? 7.113 -14.18 -18.391 1 95.19 238 VAL B CA 1
ATOM 3866 C C . VAL B 1 238 ? 6.023 -14.062 -17.328 1 95.19 238 VAL B C 1
ATOM 3868 O O . VAL B 1 238 ? 6.141 -14.656 -16.25 1 95.19 238 VAL B O 1
ATOM 3871 N N . PRO B 1 239 ? 4.988 -13.281 -17.578 1 97.94 239 PRO B N 1
ATOM 3872 C CA . PRO B 1 239 ? 3.885 -13.281 -16.625 1 97.94 239 PRO B CA 1
ATOM 3873 C C . PRO B 1 239 ? 3.197 -14.641 -16.516 1 97.94 239 PRO B C 1
ATOM 3875 O O . PRO B 1 239 ? 2.744 -15.195 -17.516 1 97.94 239 PRO B O 1
ATOM 3878 N N . ILE B 1 240 ? 3.084 -15.109 -15.312 1 98.44 240 ILE B N 1
ATOM 3879 C CA . ILE B 1 240 ? 2.51 -16.438 -15.141 1 98.44 240 ILE B CA 1
ATOM 3880 C C . ILE B 1 240 ? 1.188 -16.344 -14.383 1 98.44 240 ILE B C 1
ATOM 3882 O O . ILE B 1 240 ? 0.408 -17.297 -14.352 1 98.44 240 ILE B O 1
ATOM 3886 N N . GLU B 1 241 ? 0.944 -15.227 -13.742 1 98.75 241 GLU B N 1
ATOM 3887 C CA . GLU B 1 241 ? -0.318 -14.992 -13.047 1 98.75 241 GLU B CA 1
ATOM 3888 C C . GLU B 1 241 ? -0.64 -13.508 -12.977 1 98.75 241 GLU B C 1
ATOM 3890 O O . GLU B 1 241 ? 0.249 -12.688 -12.742 1 98.75 241 GLU B O 1
ATOM 3895 N N . ALA B 1 242 ? -1.893 -13.203 -13.109 1 98.44 242 ALA B N 1
ATOM 3896 C CA . ALA B 1 242 ? -2.488 -11.93 -12.734 1 98.44 242 ALA B CA 1
ATOM 3897 C C . ALA B 1 242 ? -3.57 -12.117 -11.672 1 98.44 242 ALA B C 1
ATOM 3899 O O . ALA B 1 242 ? -4.301 -13.109 -11.695 1 98.44 242 ALA B O 1
ATOM 3900 N N . ALA B 1 243 ? -3.658 -11.188 -10.758 1 98.5 243 ALA B N 1
ATOM 3901 C CA . ALA B 1 243 ? -4.688 -11.297 -9.734 1 98.5 243 ALA B CA 1
ATOM 3902 C C . ALA B 1 243 ? -5.191 -9.922 -9.312 1 98.5 243 ALA B C 1
ATOM 3904 O O . ALA B 1 243 ? -4.41 -8.977 -9.203 1 98.5 243 ALA B O 1
ATOM 3905 N N . ASP B 1 244 ? -6.457 -9.789 -9.156 1 95.88 244 ASP B N 1
ATOM 3906 C CA . ASP B 1 244 ? -7.109 -8.648 -8.516 1 95.88 244 ASP B CA 1
ATOM 3907 C C . ASP B 1 244 ? -7.59 -9.008 -7.109 1 95.88 244 ASP B C 1
ATOM 3909 O O . ASP B 1 244 ? -8.391 -9.93 -6.938 1 95.88 244 ASP B O 1
ATOM 3913 N N . ILE B 1 245 ? -7.094 -8.336 -6.156 1 98.44 245 ILE B N 1
ATOM 3914 C CA . ILE B 1 245 ? -7.363 -8.68 -4.766 1 98.44 245 ILE B CA 1
ATOM 3915 C C . ILE B 1 245 ? -7.969 -7.477 -4.047 1 98.44 245 ILE B C 1
ATOM 3917 O O . ILE B 1 245 ? -7.52 -6.344 -4.234 1 98.44 245 ILE B O 1
ATOM 3921 N N . VAL B 1 246 ? -8.938 -7.727 -3.172 1 97.19 246 VAL B N 1
ATOM 3922 C CA . VAL B 1 246 ? -9.594 -6.68 -2.396 1 97.19 246 VAL B CA 1
ATOM 3923 C C . VAL B 1 246 ? -9.516 -7.016 -0.909 1 97.19 246 VAL B C 1
ATOM 3925 O O . VAL B 1 246 ? -9.891 -8.117 -0.494 1 97.19 246 VAL B O 1
ATOM 3928 N N . PHE B 1 247 ? -9.055 -6.039 -0.119 1 97.62 247 PHE B N 1
ATOM 3929 C CA . PHE B 1 247 ? -8.953 -6.133 1.332 1 97.62 247 PHE B CA 1
ATOM 3930 C C . PHE B 1 247 ? -9.75 -5.023 2.002 1 97.62 247 PHE B C 1
ATOM 3932 O O . PHE B 1 247 ? -9.547 -3.842 1.717 1 97.62 247 PHE B O 1
ATOM 3939 N N . PRO B 1 248 ? -10.641 -5.422 2.904 1 94.44 248 PRO B N 1
ATOM 3940 C CA . PRO B 1 248 ? -11.078 -4.34 3.783 1 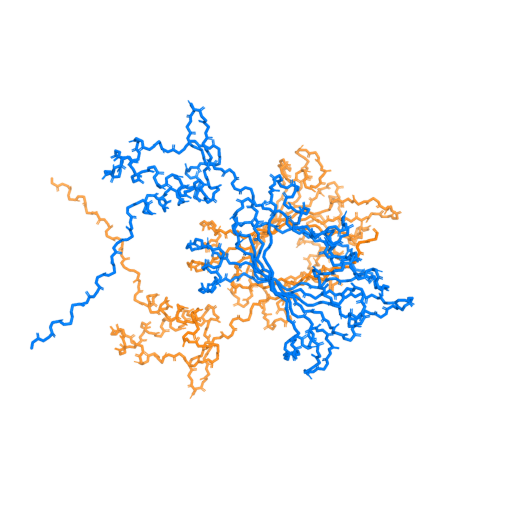94.44 248 PRO B CA 1
ATOM 3941 C C . PRO B 1 248 ? -9.93 -3.67 4.523 1 94.44 248 PRO B C 1
ATOM 3943 O O . PRO B 1 248 ? -9.047 -4.355 5.051 1 94.44 248 PRO B O 1
ATOM 3946 N N . SER B 1 249 ? -9.977 -2.352 4.531 1 93.06 249 SER B N 1
ATOM 3947 C CA . SER B 1 249 ? -8.82 -1.592 5.004 1 93.06 249 SER B CA 1
ATOM 3948 C C . SER B 1 249 ? -8.617 -1.772 6.508 1 93.06 249 SER B C 1
ATOM 3950 O O . SER B 1 249 ? -7.535 -1.501 7.027 1 93.06 249 SER B O 1
ATOM 3952 N N . ASP B 1 250 ? -9.609 -2.209 7.238 1 86.75 250 ASP B N 1
ATOM 3953 C CA . ASP B 1 250 ? -9.516 -2.363 8.688 1 86.75 250 ASP B CA 1
ATOM 3954 C C . ASP B 1 250 ? -8.977 -3.742 9.062 1 86.75 250 ASP B C 1
ATOM 3956 O O . ASP B 1 250 ? -8.82 -4.055 10.242 1 86.75 250 ASP B O 1
ATOM 3960 N N . ARG B 1 251 ? -8.594 -4.52 8.094 1 90.81 251 ARG B N 1
ATOM 3961 C CA . ARG B 1 251 ? -8.305 -5.906 8.43 1 90.81 251 ARG B CA 1
ATOM 3962 C C . ARG B 1 251 ? -6.855 -6.258 8.109 1 90.81 251 ARG B C 1
ATOM 3964 O O . ARG B 1 251 ? -6.332 -7.258 8.609 1 90.81 251 ARG B O 1
ATOM 3971 N N . TYR B 1 252 ? -6.227 -5.457 7.266 1 92.25 252 TYR B N 1
ATOM 3972 C CA . TYR B 1 252 ? -4.867 -5.773 6.855 1 92.25 252 TYR B CA 1
ATOM 3973 C C . TYR B 1 252 ? -3.955 -4.559 7.008 1 92.25 252 TYR B C 1
ATOM 3975 O O . TYR B 1 252 ? -4.406 -3.418 6.898 1 92.25 252 TYR B O 1
ATOM 3983 N N . GLU B 1 253 ? -2.785 -4.82 7.262 1 92.88 253 GLU B N 1
ATOM 3984 C CA . GLU B 1 253 ? -1.666 -3.926 6.98 1 92.88 253 GLU B CA 1
ATOM 3985 C C . GLU B 1 253 ? -0.676 -4.57 6.012 1 92.88 253 GLU B C 1
ATOM 3987 O O . GLU B 1 253 ? -0.629 -5.793 5.887 1 92.88 253 GLU B O 1
ATOM 3992 N N . PHE B 1 254 ? 0.056 -3.771 5.324 1 96.56 254 PHE B N 1
ATOM 3993 C CA . PHE B 1 254 ? 0.929 -4.246 4.258 1 96.56 254 PHE B CA 1
ATOM 3994 C C . PHE B 1 254 ? 2.379 -3.867 4.535 1 96.56 254 PHE B C 1
ATOM 3996 O O . PHE B 1 254 ? 2.688 -2.695 4.766 1 96.56 254 PHE B O 1
ATOM 4003 N N . THR B 1 255 ? 3.193 -4.883 4.57 1 94.62 255 THR B N 1
ATOM 4004 C CA . THR B 1 255 ? 4.629 -4.676 4.719 1 94.62 255 THR B CA 1
ATOM 4005 C C . THR B 1 255 ? 5.363 -5.016 3.428 1 94.62 255 THR B C 1
ATOM 4007 O O . THR B 1 255 ? 5.191 -6.105 2.879 1 94.62 255 THR B O 1
ATOM 4010 N N . TYR B 1 256 ? 6.098 -4.047 2.928 1 96 256 TYR B N 1
ATOM 4011 C CA . TYR B 1 256 ? 6.906 -4.227 1.728 1 96 256 TYR B CA 1
ATOM 4012 C C . TYR B 1 256 ? 8.391 -4.129 2.053 1 96 256 TYR B C 1
ATOM 4014 O O . TYR B 1 256 ? 8.836 -3.16 2.668 1 96 256 TYR B O 1
ATOM 4022 N N . LEU B 1 257 ? 9.133 -5.156 1.725 1 91.88 257 LEU B N 1
ATOM 4023 C CA . LEU B 1 257 ? 10.594 -5.152 1.789 1 91.88 257 LEU B CA 1
ATOM 4024 C C . LEU B 1 257 ? 11.195 -5.219 0.391 1 91.88 257 LEU B C 1
ATOM 4026 O O . LEU B 1 257 ? 11.047 -6.223 -0.307 1 91.88 257 LEU B O 1
ATOM 4030 N N . MET B 1 258 ? 11.906 -4.16 0.019 1 91.62 258 MET B N 1
ATOM 4031 C CA . MET B 1 258 ? 12.375 -4.012 -1.355 1 91.62 258 MET B CA 1
ATOM 4032 C C . MET B 1 258 ? 13.875 -3.76 -1.394 1 91.62 258 MET B C 1
ATOM 4034 O O . MET B 1 258 ? 14.359 -2.793 -0.804 1 91.62 258 MET B O 1
ATOM 4038 N N . ASP B 1 259 ? 14.531 -4.605 -2.172 1 88.38 259 ASP B N 1
ATOM 4039 C CA . ASP B 1 259 ? 15.953 -4.383 -2.398 1 88.38 259 ASP B CA 1
ATOM 4040 C C . ASP B 1 259 ? 16.188 -3.426 -3.564 1 88.38 259 ASP B C 1
ATOM 4042 O O . ASP B 1 259 ? 15.305 -3.246 -4.41 1 88.38 259 ASP B O 1
ATOM 4046 N N . ARG B 1 260 ? 17.312 -2.809 -3.496 1 84.5 260 ARG B N 1
ATOM 4047 C CA . ARG B 1 260 ? 17.719 -2.029 -4.66 1 84.5 260 ARG B CA 1
ATOM 4048 C C . ARG B 1 260 ? 17.656 -2.867 -5.93 1 84.5 260 ARG B C 1
ATOM 4050 O O . ARG B 1 260 ? 18.156 -3.996 -5.965 1 84.5 260 ARG B O 1
ATOM 4057 N N . PRO B 1 261 ? 16.953 -2.225 -6.848 1 76.94 261 PRO B N 1
ATOM 4058 C CA . PRO B 1 261 ? 16.859 -2.986 -8.094 1 76.94 261 PRO B CA 1
ATOM 4059 C C . PRO B 1 261 ? 18.234 -3.268 -8.711 1 76.94 261 PRO B C 1
ATOM 4061 O O . PRO B 1 261 ? 19.141 -2.443 -8.602 1 76.94 261 PRO B O 1
ATOM 4064 N N . ARG B 1 262 ? 18.453 -4.406 -9.25 1 67.69 262 ARG B N 1
ATOM 4065 C CA . ARG B 1 262 ? 19.688 -4.797 -9.922 1 67.69 262 ARG B CA 1
ATOM 4066 C C . ARG B 1 262 ? 19.891 -4 -11.211 1 67.69 262 ARG B C 1
ATOM 4068 O O . ARG B 1 262 ? 18.906 -3.607 -11.859 1 67.69 262 ARG B O 1
#

Sequence (524 aa):
MSSNDRSATKPAPQYMQIAEDLRQQIRVGLLPVDGPVPSAAALCKQHDVSMITSKKALQLLQSEGLLYSVPGKGTFVAEMKRMVRTMPFRHFQAAERTYVHEAGRAGRTPTAEHETRVIDAPDWVARRLEIQLGDAVTETKYQISADGRPMSMSTSWEPRSITGGTSIEHPHEGPHATHGLNARFAAIGWTLAQIEENLVVREPTTIEVGTLAIPPGVAVVEIRQTVRATHDDTDDLVPIEAADIVFPSDRYEFTYLMDRPRMSSNDRSATKPAPQYMQIAEDLRQQIRVGLLPVDGPVPSAAALCKQHDVSMITSKKALQLLQSEGLLYSVPGKGTFVAEMKRMVRTMPFRHFQAAERTYVHEAGRAGRTPTAEHETRVIDAPDWVARRLEIQLGDAVTETKYQISADGRPMSMSTSWEPRSITGGTSIEHPHEGPHATHGLNARFAAIGWTLAQIEENLVVREPTTIEVGTLAIPPGVAVVEIRQTVRATHDDTDDLVPIEAADIVFPSDRYEFTYLMDRPR

Nearest PDB structures (foldseek):
  3eet-assembly1_A-2  TM=6.612E-01  e=3.336E-24  Streptomyces avermitilis
  3eet-assembly2_B-3  TM=6.647E-01  e=6.421E-22  Streptomyces avermitilis
  3cnv-assembly1_A  TM=8.189E-01  e=2.353E-09  Bordetella bronchiseptica RB50
  3cnv-assembly1_B  TM=8.061E-01  e=1.644E-09  Bordetella bronchiseptica RB50
  3cnv-assembly1_C  TM=8.076E-01  e=3.796E-09  Bordetella bronchiseptica RB50

Organism: Amycolatopsis orientalis (NCBI:txid31958)

pLDDT: mean 87.2, std 13.51, range [28.3, 98.88]

InterPro domains:
  IPR000524 Transcription regulator HTH, GntR [PF00392] (15-77)
  IPR000524 Transcription regulator HTH, GntR [PS50949] (12-80)
  IPR000524 Transcription regulator HTH, GntR [SM00345] (18-77)
  IPR000524 Transcription regulator HTH, GntR [cd07377] (13-78)
  IPR011663 UbiC transcription regulator-associated [PF07702] (107-253)
  IPR011663 UbiC transcription regulator-associated [SM00866] (105-253)
  IPR028978 Chorismate pyruvate-lyase/UbiC transcription regulator-associated domain superfamily [G3DSA:3.40.1410.10] (86-256)
  IPR028978 Chorismate pyruvate-lyase/UbiC transcription regulator-associated domain superfamily [SSF64288] (65-260)
  IPR036388 Winged helix-like DNA-binding domain superfamily [G3DSA:1.10.10.10] (3-85)
  IPR036390 Winged helix DNA-binding domain superfamily [SSF46785] (9-81)
  IPR050679 Bacterial HTH-type transcriptional regulator [PTHR44846] (10-257)

Solvent-accessible surface area (backbone atoms only — not comparable to full-atom values): 27502 Å² total; per-residue (Å²): 131,85,76,81,74,75,82,68,80,74,73,74,56,65,31,55,52,51,30,49,52,52,48,49,32,41,71,71,49,76,33,34,68,68,26,70,47,81,47,41,69,52,41,15,68,75,66,71,47,51,61,67,38,30,41,47,14,53,46,50,37,33,73,69,39,45,29,42,74,41,92,95,74,47,41,21,23,29,67,61,70,50,42,64,47,48,39,68,53,51,54,72,72,51,51,47,32,51,63,51,54,41,24,47,77,67,73,38,50,58,48,74,49,74,50,76,48,78,42,60,29,50,64,72,54,11,61,67,41,70,51,57,71,54,41,54,21,40,37,37,39,40,39,34,24,44,69,83,37,53,52,36,39,34,40,34,39,31,47,34,91,72,31,53,95,46,73,54,47,47,69,72,38,71,94,40,32,63,36,15,72,45,47,40,40,41,75,74,51,30,44,71,42,36,40,38,36,39,38,38,52,44,78,63,51,72,67,50,29,64,72,42,65,54,59,89,90,55,39,23,38,37,36,44,35,36,35,23,23,26,48,85,92,46,86,57,77,39,50,56,34,36,33,44,36,40,29,49,28,79,50,43,30,39,33,41,57,39,62,55,80,130,134,83,76,79,71,73,80,68,81,71,75,74,57,66,29,57,52,52,30,50,51,50,49,49,33,40,70,71,49,76,34,34,68,69,26,70,46,79,47,40,69,52,40,16,69,74,66,71,48,49,62,68,38,31,41,47,15,52,46,50,37,33,72,69,41,46,29,42,74,41,90,96,75,46,40,22,24,28,68,61,69,48,42,64,47,47,38,66,53,52,53,72,74,51,52,48,34,52,65,50,54,42,24,48,76,68,73,40,51,58,48,75,47,75,51,77,47,76,41,60,28,48,64,72,55,10,61,66,40,70,51,55,73,53,41,55,22,39,37,36,39,40,40,37,24,43,71,83,37,53,52,36,39,34,41,35,38,30,46,33,91,72,31,54,94,48,73,53,46,46,70,70,40,69,96,41,31,64,36,16,72,43,48,39,39,42,74,75,51,32,41,74,41,35,40,37,36,39,37,39,51,43,78,62,50,72,67,50,29,66,72,42,66,53,58,90,90,55,40,24,36,37,35,42,36,37,33,22,22,25,47,86,90,45,87,57,77,39,49,55,35,37,33,46,34,41,29,49,30,79,48,42,31,38,33,39,58,38,62,56,79,131

Radius of gyration: 26.33 Å; Cα contacts (8 Å, |Δi|>4): 1048; chains: 2; bounding box: 91×67×62 Å